Protein AF-A0A7J4MFR1-F1 (afdb_monomer)

Foldseek 3Di:
DDDDDDDDDDDCVVVVVVVVVVVVVVVVVVVVPDDPPVVVVVVVVVVVVVVVVVLVVLVVCCVVCVVPDDPVVVVVSVVVNVVVLVVVVVVLVVVCVVPVPPRPVVVVVSVVVVVVVCCCPVVCVVVVVVVVVVVVVVVVVLLVVLLVVLVVLLPDDPPPDDLVVLVVVLVVVVPDDHDCSSCVVCVVSSVVSSVVSVVSNVVVVVVVVVVVVVVVVVVVVVVVVVVVVVVVVVVVVVVVVLVVLLCVQPVPVQQKAFPVPDDPSSVVSLVVVVFDWDFAQQLQVRGTTTITGDADDPHDSRQSRLLVRLLNNCVPDPWADWDADDDLAARTWTDDPNAIAGEHEEAPPCVVVVVSVVVSLVVCCVRRPLRYEYEYADPVCQVVRVVSHHYDYSNCSNVVVVVSNVVVDPPPPDDDDDDDD

pLDDT: mean 83.76, std 15.32, range [38.91, 98.5]

Mean predicted aligned error: 17.17 Å

Structure (mmCIF, N/CA/C/O backbone):
data_AF-A0A7J4MFR1-F1
#
_entry.id   AF-A0A7J4MFR1-F1
#
loop_
_atom_site.group_PDB
_atom_site.id
_atom_site.type_symbol
_atom_site.label_atom_id
_atom_site.label_alt_id
_atom_site.label_comp_id
_atom_site.label_asym_id
_atom_site.label_entity_id
_atom_site.label_seq_id
_atom_site.pdbx_PDB_ins_code
_atom_site.Cartn_x
_atom_site.Cartn_y
_atom_site.Cartn_z
_atom_site.occupancy
_atom_site.B_iso_or_equiv
_atom_site.auth_seq_id
_atom_site.auth_comp_id
_atom_site.auth_asym_id
_atom_site.auth_atom_id
_atom_site.pdbx_PDB_model_num
ATOM 1 N N . MET A 1 1 ? 57.536 -54.624 -129.059 1.00 50.84 1 MET A N 1
ATOM 2 C CA . MET A 1 1 ? 58.816 -54.229 -129.681 1.00 50.84 1 MET A CA 1
ATOM 3 C C . MET A 1 1 ? 58.603 -52.936 -130.447 1.00 50.84 1 MET A C 1
ATOM 5 O O . MET A 1 1 ? 57.965 -52.998 -131.480 1.00 50.84 1 MET A O 1
ATOM 9 N N . THR A 1 2 ? 59.087 -51.809 -129.918 1.00 38.91 2 THR A N 1
ATOM 10 C CA . THR A 1 2 ? 59.845 -50.761 -130.636 1.00 38.91 2 THR A CA 1
ATOM 11 C C . THR A 1 2 ? 60.203 -49.650 -129.650 1.00 38.91 2 THR A C 1
ATOM 13 O O . THR A 1 2 ? 59.390 -49.245 -128.826 1.00 38.91 2 THR A O 1
ATOM 16 N N . ASN A 1 3 ? 61.464 -49.241 -129.732 1.00 40.22 3 ASN A N 1
ATOM 17 C CA . ASN A 1 3 ? 62.184 -48.312 -128.874 1.00 40.22 3 ASN A CA 1
ATOM 18 C C . ASN A 1 3 ? 61.870 -46.833 -129.160 1.00 40.22 3 ASN A C 1
ATOM 20 O O . ASN A 1 3 ? 61.576 -46.477 -130.295 1.00 40.22 3 ASN A O 1
ATOM 24 N N . ALA A 1 4 ? 62.143 -46.021 -128.131 1.00 42.09 4 ALA A N 1
ATOM 25 C CA . ALA A 1 4 ? 62.837 -44.724 -128.144 1.00 42.09 4 ALA A CA 1
ATOM 26 C C . ALA A 1 4 ? 62.228 -43.514 -128.881 1.00 42.09 4 ALA A C 1
ATOM 28 O O . ALA A 1 4 ? 62.105 -43.501 -130.101 1.00 42.09 4 ALA A O 1
ATOM 29 N N . LYS A 1 5 ? 62.100 -42.394 -128.157 1.00 43.47 5 LYS A N 1
ATOM 30 C CA . LYS A 1 5 ? 63.161 -41.365 -128.062 1.00 43.47 5 LYS A CA 1
ATOM 31 C C . LYS A 1 5 ? 62.740 -40.254 -127.093 1.00 43.47 5 LYS A C 1
ATOM 33 O O . LYS A 1 5 ? 61.750 -39.573 -127.329 1.00 43.47 5 LYS A O 1
ATOM 38 N N . ASP A 1 6 ? 63.541 -40.058 -126.050 1.00 45.00 6 ASP A N 1
ATOM 39 C CA . ASP A 1 6 ? 63.516 -38.867 -125.202 1.00 45.00 6 ASP A CA 1
ATOM 40 C C . ASP A 1 6 ? 63.978 -37.642 -126.008 1.00 45.00 6 ASP A C 1
ATOM 42 O O . ASP A 1 6 ? 65.068 -37.649 -126.588 1.00 45.00 6 ASP A O 1
ATOM 46 N N . SER A 1 7 ? 63.160 -36.586 -126.045 1.00 47.38 7 SER A N 1
ATOM 47 C CA . SER A 1 7 ? 63.542 -35.271 -126.570 1.00 47.38 7 SER A CA 1
ATOM 48 C C . SER A 1 7 ? 63.934 -34.349 -125.417 1.00 47.38 7 SER A C 1
ATOM 50 O O . SER A 1 7 ? 63.118 -34.050 -124.544 1.00 47.38 7 SER A O 1
ATOM 52 N N . GLN A 1 8 ? 65.189 -33.905 -125.429 1.00 48.97 8 GLN A N 1
ATOM 53 C CA . GLN A 1 8 ? 65.767 -32.963 -124.477 1.00 48.97 8 GLN A CA 1
ATOM 54 C C . GLN A 1 8 ? 65.013 -31.625 -124.461 1.00 48.97 8 GLN A C 1
ATOM 56 O O . GLN A 1 8 ? 64.740 -31.023 -125.495 1.00 48.97 8 GLN A O 1
ATOM 61 N N . THR A 1 9 ? 64.713 -31.169 -123.250 1.00 49.72 9 THR A N 1
ATOM 62 C CA . THR A 1 9 ? 64.126 -29.874 -122.902 1.00 49.72 9 THR A CA 1
ATOM 63 C C . THR A 1 9 ? 65.153 -28.745 -123.029 1.00 49.72 9 THR A C 1
ATOM 65 O O . THR A 1 9 ? 66.187 -28.778 -122.358 1.00 49.72 9 THR A O 1
ATOM 68 N N . GLU A 1 10 ? 64.859 -27.724 -123.836 1.00 56.78 10 GLU A N 1
ATOM 69 C CA . GLU A 1 10 ? 65.647 -26.487 -123.906 1.00 56.78 10 GLU A CA 1
ATOM 70 C C . GLU A 1 10 ? 65.470 -25.631 -122.637 1.00 56.78 10 GLU A C 1
ATOM 72 O O . GLU A 1 10 ? 64.384 -25.538 -122.065 1.00 56.78 10 GLU A O 1
ATOM 77 N N . ASN A 1 11 ? 66.561 -25.012 -122.174 1.00 58.22 11 ASN A N 1
ATOM 78 C CA . ASN A 1 11 ? 66.615 -24.243 -120.930 1.00 58.22 11 ASN A CA 1
ATOM 79 C C . ASN A 1 11 ? 66.076 -22.807 -121.144 1.00 58.22 11 ASN A C 1
ATOM 81 O O . ASN A 1 11 ? 66.743 -22.010 -121.814 1.00 58.22 11 ASN A O 1
ATOM 85 N N . PRO A 1 12 ? 64.931 -22.421 -120.546 1.00 61.22 12 PRO A N 1
ATOM 86 C CA . PRO A 1 12 ? 64.301 -21.110 -120.754 1.00 61.22 12 PRO A CA 1
ATOM 87 C C . PRO A 1 12 ? 65.170 -19.922 -120.305 1.00 61.22 12 PRO A C 1
ATOM 89 O O . PRO A 1 12 ? 64.940 -18.789 -120.727 1.00 61.22 12 PRO A O 1
ATOM 92 N N . ASN A 1 13 ? 66.213 -20.158 -119.504 1.00 57.59 13 ASN A N 1
ATOM 93 C CA . ASN A 1 13 ? 67.126 -19.109 -119.046 1.00 57.59 13 ASN A CA 1
ATOM 94 C C . ASN A 1 13 ? 68.001 -18.524 -120.167 1.00 57.59 13 ASN A C 1
ATOM 96 O O . ASN A 1 13 ? 68.431 -17.376 -120.063 1.00 57.59 13 ASN A O 1
ATOM 100 N N . ILE A 1 14 ? 68.229 -19.263 -121.260 1.00 68.56 14 ILE A N 1
ATOM 101 C CA . ILE A 1 14 ? 68.982 -18.749 -122.415 1.00 68.56 14 ILE A CA 1
ATOM 102 C C . ILE A 1 14 ? 68.169 -17.661 -123.134 1.00 68.56 14 ILE A C 1
ATOM 104 O O . ILE A 1 14 ? 68.708 -16.610 -123.480 1.00 68.56 14 ILE A O 1
ATOM 108 N N . TYR A 1 15 ? 66.852 -17.849 -123.263 1.00 65.62 15 TYR A N 1
ATOM 109 C CA . TYR A 1 15 ? 65.957 -16.859 -123.867 1.00 65.62 15 TYR A CA 1
ATOM 110 C C . TYR A 1 15 ? 65.876 -15.565 -123.046 1.00 65.62 15 TYR A C 1
ATOM 112 O O . TYR A 1 15 ? 65.936 -14.474 -123.614 1.00 65.62 15 TYR A O 1
ATOM 120 N N . TYR A 1 16 ? 65.822 -15.660 -121.714 1.00 65.50 16 TYR A N 1
ATOM 121 C CA . TYR A 1 16 ? 65.841 -14.476 -120.847 1.00 65.50 16 TYR A CA 1
ATOM 122 C C . TYR A 1 16 ? 67.152 -13.691 -120.944 1.00 65.50 16 TYR A C 1
ATOM 124 O O . TYR A 1 16 ? 67.113 -12.461 -120.991 1.00 65.50 16 TYR A O 1
ATOM 132 N N . ALA A 1 17 ? 68.299 -14.373 -121.027 1.00 69.75 17 ALA A N 1
ATOM 133 C CA . ALA A 1 17 ? 69.594 -13.713 -121.188 1.00 69.75 17 ALA A CA 1
ATOM 134 C C . ALA A 1 17 ? 69.684 -12.947 -122.522 1.00 69.75 17 ALA A C 1
ATOM 136 O O . ALA A 1 17 ? 70.164 -11.812 -122.550 1.00 69.75 17 ALA A O 1
ATOM 137 N N . ILE A 1 18 ? 69.155 -13.527 -123.606 1.00 78.12 18 ILE A N 1
ATOM 138 C CA . ILE A 1 18 ? 69.099 -12.882 -124.927 1.00 78.12 18 ILE A CA 1
ATOM 139 C C . ILE A 1 18 ? 68.183 -11.645 -124.899 1.00 78.12 18 ILE A C 1
ATOM 141 O O . ILE A 1 18 ? 68.570 -10.592 -125.407 1.00 78.12 18 ILE A O 1
ATOM 145 N N . ILE A 1 19 ? 67.009 -11.724 -124.258 1.00 78.88 19 ILE A N 1
ATOM 146 C CA . ILE A 1 19 ? 66.079 -10.584 -124.137 1.00 78.88 19 ILE A CA 1
ATOM 147 C C . ILE A 1 19 ? 66.694 -9.441 -123.315 1.00 78.88 19 ILE A C 1
ATOM 149 O O . ILE A 1 19 ? 66.573 -8.278 -123.707 1.00 78.88 19 ILE A O 1
ATOM 153 N N . LEU A 1 20 ? 67.376 -9.748 -122.207 1.00 75.88 20 LEU A N 1
ATOM 154 C CA . LEU A 1 20 ? 68.030 -8.754 -121.344 1.00 75.88 20 LEU A CA 1
ATOM 155 C C . LEU A 1 20 ? 69.192 -8.045 -122.050 1.00 75.88 20 LEU A C 1
ATOM 157 O O . LEU A 1 20 ? 69.320 -6.825 -121.950 1.00 75.88 20 LEU A O 1
ATOM 161 N N . LEU A 1 21 ? 70.006 -8.786 -122.808 1.00 77.44 21 LEU A N 1
ATOM 162 C CA . LEU A 1 21 ? 71.072 -8.200 -123.624 1.00 77.44 21 LEU A CA 1
ATOM 163 C C . LEU A 1 21 ? 70.504 -7.304 -124.732 1.00 77.44 21 LEU A C 1
ATOM 165 O O . LEU A 1 21 ? 70.996 -6.193 -124.932 1.00 77.44 21 LEU A O 1
ATOM 169 N N . ALA A 1 22 ? 69.430 -7.733 -125.400 1.00 78.81 22 ALA A N 1
ATOM 170 C CA . ALA A 1 22 ? 68.780 -6.941 -126.440 1.00 78.81 22 ALA A CA 1
ATOM 171 C C . ALA A 1 22 ? 68.149 -5.648 -125.885 1.00 78.81 22 ALA A C 1
ATOM 173 O O . ALA A 1 22 ? 68.346 -4.574 -126.453 1.00 78.81 22 ALA A O 1
ATOM 174 N N . THR A 1 23 ? 67.448 -5.712 -124.747 1.00 78.12 23 THR A N 1
ATOM 175 C CA . THR A 1 23 ? 66.861 -4.515 -124.110 1.00 78.12 23 THR A CA 1
ATOM 176 C C . THR A 1 23 ? 67.920 -3.576 -123.542 1.00 78.12 23 THR A C 1
ATOM 178 O O . THR A 1 23 ? 67.796 -2.364 -123.707 1.00 78.12 23 THR A O 1
ATOM 181 N N . GLY A 1 24 ? 68.994 -4.106 -122.948 1.00 82.19 24 GLY A N 1
ATOM 182 C CA . GLY A 1 24 ? 70.130 -3.304 -122.489 1.00 82.19 24 GLY A CA 1
ATOM 183 C C . GLY A 1 24 ? 70.797 -2.521 -123.623 1.00 82.19 24 GLY A C 1
ATOM 184 O O . GLY A 1 24 ? 71.082 -1.336 -123.461 1.00 82.19 24 GLY A O 1
ATOM 185 N N . LEU A 1 25 ? 70.971 -3.140 -124.797 1.00 78.38 25 LEU A N 1
ATOM 186 C CA . LEU A 1 25 ? 71.541 -2.480 -125.978 1.00 78.38 25 LEU A CA 1
ATOM 187 C C . LEU A 1 25 ? 70.605 -1.418 -126.577 1.00 78.38 25 LEU A C 1
ATOM 189 O O . LEU A 1 25 ? 71.082 -0.359 -126.984 1.00 78.38 25 LEU A O 1
ATOM 193 N N . ILE A 1 26 ? 69.286 -1.652 -126.583 1.00 78.06 26 ILE A N 1
ATOM 194 C CA . ILE A 1 26 ? 68.294 -0.651 -127.019 1.00 78.06 26 ILE A CA 1
ATOM 195 C C . ILE A 1 26 ? 68.302 0.557 -126.077 1.00 78.06 26 ILE A C 1
ATOM 197 O O . ILE A 1 26 ? 68.363 1.692 -126.545 1.00 78.06 26 ILE A O 1
ATOM 201 N N . ILE A 1 27 ? 68.293 0.326 -124.759 1.00 76.19 27 ILE A N 1
ATOM 202 C CA . ILE A 1 27 ? 68.346 1.400 -123.759 1.00 76.19 27 ILE A CA 1
ATOM 203 C C . ILE A 1 27 ? 69.659 2.171 -123.882 1.00 76.19 27 ILE A C 1
ATOM 205 O O . ILE A 1 27 ? 69.628 3.396 -123.867 1.00 76.19 27 ILE A O 1
ATOM 209 N N . TYR A 1 28 ? 70.792 1.484 -124.049 1.00 74.56 28 TYR A N 1
ATOM 210 C CA . TYR A 1 28 ? 72.094 2.124 -124.228 1.00 74.56 28 TYR A CA 1
ATOM 211 C C . TYR A 1 28 ? 72.126 3.005 -125.482 1.00 74.56 28 TYR A C 1
ATOM 213 O O . TYR A 1 28 ? 72.518 4.166 -125.389 1.00 74.56 28 TYR A O 1
ATOM 221 N N . LYS A 1 29 ? 71.634 2.496 -126.622 1.00 71.62 29 LYS A N 1
ATOM 222 C CA . LYS A 1 29 ? 71.547 3.259 -127.874 1.00 71.62 29 LYS A CA 1
ATOM 223 C C . LYS A 1 29 ? 70.637 4.485 -127.733 1.00 71.62 29 LYS A C 1
ATOM 225 O O . LYS A 1 29 ? 71.006 5.579 -128.153 1.00 71.62 29 LYS A O 1
ATOM 230 N N . TRP A 1 30 ? 69.492 4.326 -127.070 1.00 71.81 30 TRP A N 1
ATOM 231 C CA . TRP A 1 30 ? 68.577 5.431 -126.785 1.00 71.81 30 TRP A CA 1
ATOM 232 C C . TRP A 1 30 ? 69.214 6.475 -125.850 1.00 71.81 30 TRP A C 1
ATOM 234 O O . TRP A 1 30 ? 69.100 7.674 -126.082 1.00 71.81 30 TRP A O 1
ATOM 244 N N . PHE A 1 31 ? 69.980 6.036 -124.844 1.00 65.56 31 PHE A N 1
ATOM 245 C CA . PHE A 1 31 ? 70.716 6.919 -123.930 1.00 65.56 31 PHE A CA 1
ATOM 246 C C . PHE A 1 31 ? 71.884 7.663 -124.590 1.00 65.56 31 PHE A C 1
ATOM 248 O O . PHE A 1 31 ? 72.302 8.710 -124.089 1.00 65.56 31 PHE A O 1
ATOM 255 N N . THR A 1 32 ? 72.442 7.135 -125.682 1.00 64.69 32 THR A N 1
ATOM 256 C CA . THR A 1 32 ? 73.513 7.802 -126.437 1.00 64.69 32 THR A CA 1
ATOM 257 C C . THR A 1 32 ? 73.005 8.854 -127.424 1.00 64.69 32 THR A C 1
ATOM 259 O O . THR A 1 32 ? 73.778 9.739 -127.775 1.00 64.69 32 THR A O 1
ATOM 262 N N . GLU A 1 33 ? 71.730 8.807 -127.826 1.00 60.91 33 GLU A N 1
ATOM 263 C CA . GLU A 1 33 ? 71.148 9.719 -128.829 1.00 60.91 33 GLU A CA 1
ATOM 264 C C . GLU A 1 33 ? 70.369 10.911 -128.224 1.00 60.91 33 GLU A C 1
ATOM 266 O O . GLU A 1 33 ? 70.048 11.856 -128.940 1.00 60.91 33 GLU A O 1
ATOM 271 N N . VAL A 1 34 ? 70.096 10.925 -126.911 1.00 61.88 34 VAL A N 1
ATOM 272 C CA . VAL A 1 34 ? 69.335 12.004 -126.243 1.00 61.88 34 VAL A CA 1
ATOM 273 C C . VAL A 1 34 ? 70.265 13.033 -125.585 1.00 61.88 34 VAL A C 1
ATOM 275 O O . VAL A 1 34 ? 71.153 12.683 -124.805 1.00 61.88 34 VAL A O 1
ATOM 278 N N . ASP A 1 35 ? 70.027 14.320 -125.859 1.00 66.88 35 ASP A N 1
ATOM 279 C CA . ASP A 1 35 ? 70.766 15.452 -125.286 1.00 66.88 35 ASP A CA 1
ATOM 280 C C . ASP A 1 35 ? 70.687 15.453 -123.743 1.00 66.88 35 ASP A C 1
ATOM 282 O O . ASP A 1 35 ? 69.655 15.736 -123.121 1.00 66.88 35 ASP A O 1
ATOM 286 N N . LYS A 1 36 ? 71.805 15.070 -123.113 1.00 59.94 36 LYS A N 1
ATOM 287 C CA . LYS A 1 36 ? 71.901 14.714 -121.687 1.00 59.94 36 LYS A CA 1
ATOM 288 C C . LYS A 1 36 ? 71.554 15.872 -120.751 1.00 59.94 36 LYS A C 1
ATOM 290 O O . LYS A 1 36 ? 71.150 15.640 -119.614 1.00 59.94 36 LYS A O 1
ATOM 295 N N . THR A 1 37 ? 71.692 17.115 -121.199 1.00 65.69 37 THR A N 1
ATOM 296 C CA . THR A 1 37 ? 71.567 18.291 -120.326 1.00 65.69 37 THR A CA 1
ATOM 297 C C . THR A 1 37 ? 70.125 18.609 -119.926 1.00 65.69 37 THR A C 1
ATOM 299 O O . THR A 1 37 ? 69.865 18.938 -118.765 1.00 65.69 37 THR A O 1
ATOM 302 N N . ILE A 1 38 ? 69.163 18.454 -120.838 1.00 67.00 38 ILE A N 1
ATOM 303 C CA . ILE A 1 38 ? 67.746 18.753 -120.568 1.00 67.00 38 ILE A CA 1
ATOM 304 C C . ILE A 1 38 ? 67.106 17.643 -119.726 1.00 67.00 38 ILE A C 1
ATOM 306 O O . ILE A 1 38 ? 66.369 17.921 -118.774 1.00 67.00 38 ILE A O 1
ATOM 310 N N . LEU A 1 39 ? 67.429 16.382 -120.030 1.00 64.38 39 LEU A N 1
ATOM 311 C CA . LEU A 1 39 ? 66.878 15.230 -119.320 1.00 64.38 39 LEU A CA 1
ATOM 312 C C . LEU A 1 39 ? 67.344 15.199 -117.856 1.00 64.38 39 LEU A C 1
ATOM 314 O O . LEU A 1 39 ? 66.524 15.012 -116.956 1.00 64.38 39 LEU A O 1
ATOM 318 N N . ILE A 1 40 ? 68.636 15.453 -117.607 1.00 67.81 40 ILE A N 1
ATOM 319 C CA . ILE A 1 40 ? 69.213 15.466 -116.255 1.00 67.81 40 ILE A CA 1
ATOM 320 C C . ILE A 1 40 ? 68.596 16.587 -115.406 1.00 67.81 40 ILE A C 1
ATOM 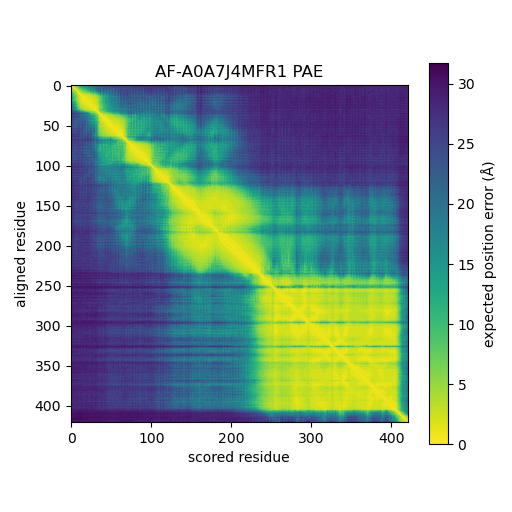322 O O . ILE A 1 40 ? 68.212 16.342 -114.263 1.00 67.81 40 ILE A O 1
ATOM 326 N N . ASN A 1 41 ? 68.415 17.791 -115.957 1.00 68.19 41 ASN A N 1
ATOM 327 C CA . ASN A 1 41 ? 67.830 18.909 -115.208 1.00 68.19 41 ASN A CA 1
ATOM 328 C C . ASN A 1 41 ? 66.370 18.662 -114.805 1.00 68.19 41 ASN A C 1
ATOM 330 O O . ASN A 1 41 ? 65.977 18.977 -113.678 1.00 68.19 41 ASN A O 1
ATOM 334 N N . ASN A 1 42 ? 65.567 18.066 -115.687 1.00 69.62 42 ASN A N 1
ATOM 335 C CA . ASN A 1 42 ? 64.179 17.740 -115.363 1.00 69.62 42 ASN A CA 1
ATOM 336 C C . ASN A 1 42 ? 64.080 16.572 -114.370 1.00 69.62 42 ASN A C 1
ATOM 338 O O . ASN A 1 42 ? 63.290 16.650 -113.429 1.00 69.62 42 ASN A O 1
ATOM 342 N N . LEU A 1 43 ? 64.931 15.547 -114.500 1.00 70.62 43 LEU A N 1
ATOM 343 C CA . LEU A 1 43 ? 65.027 14.450 -113.528 1.00 70.62 43 LEU A CA 1
ATOM 344 C C . LEU A 1 43 ? 65.409 14.947 -112.130 1.00 70.62 43 LEU A C 1
ATOM 346 O O . LEU A 1 43 ? 64.793 14.534 -111.149 1.00 70.62 43 LEU A O 1
ATOM 350 N N . ILE A 1 44 ? 66.368 15.873 -112.029 1.00 71.69 44 ILE A N 1
ATOM 351 C CA . ILE A 1 44 ? 66.775 16.461 -110.745 1.00 71.69 44 ILE A CA 1
ATOM 352 C C . ILE A 1 44 ? 65.629 17.277 -110.134 1.00 71.69 44 ILE A C 1
ATOM 354 O O . ILE A 1 44 ? 65.334 17.116 -108.951 1.00 71.69 44 ILE A O 1
ATOM 358 N N . ARG A 1 45 ? 64.936 18.113 -110.920 1.00 70.00 45 ARG A N 1
ATOM 359 C CA . ARG A 1 45 ? 63.803 18.915 -110.419 1.00 70.00 45 ARG A CA 1
ATOM 360 C C . ARG A 1 45 ? 62.650 18.047 -109.921 1.00 70.00 45 ARG A C 1
ATOM 362 O O . ARG A 1 45 ? 62.120 18.306 -108.842 1.00 70.00 45 ARG A O 1
ATOM 369 N N . ILE A 1 46 ? 62.295 17.005 -110.671 1.00 71.38 46 ILE A N 1
ATOM 370 C CA . ILE A 1 46 ? 61.245 16.056 -110.279 1.00 71.38 46 ILE A CA 1
ATOM 371 C C . ILE A 1 46 ? 61.680 15.270 -109.036 1.00 71.38 46 ILE A C 1
ATOM 373 O O . ILE A 1 46 ? 60.904 15.149 -108.089 1.00 71.38 46 ILE A O 1
ATOM 377 N N . GLY A 1 47 ? 62.934 14.810 -108.987 1.00 74.38 47 GLY A N 1
ATOM 378 C CA . GLY A 1 47 ? 63.491 14.097 -107.836 1.00 74.38 47 GLY A CA 1
ATOM 379 C C . GLY A 1 47 ? 63.476 14.930 -106.552 1.00 74.38 47 GLY A C 1
ATOM 380 O O . GLY A 1 47 ? 63.048 14.443 -105.505 1.00 74.38 47 GLY A O 1
ATOM 381 N N . ILE A 1 48 ? 63.862 16.208 -106.632 1.00 73.19 48 ILE A N 1
ATOM 382 C CA . ILE A 1 48 ? 63.795 17.145 -105.500 1.00 73.19 48 ILE A CA 1
ATOM 383 C C . ILE A 1 48 ? 62.339 17.394 -105.088 1.00 73.19 48 ILE A C 1
ATOM 385 O O . ILE A 1 48 ? 62.034 17.370 -103.896 1.00 73.19 48 ILE A O 1
ATOM 389 N N . GLY A 1 49 ? 61.427 17.578 -106.049 1.00 70.75 49 GLY A N 1
ATOM 390 C CA . GLY A 1 49 ? 59.999 17.752 -105.770 1.00 70.75 49 GLY A CA 1
ATOM 391 C C . GLY A 1 49 ? 59.406 16.569 -104.999 1.00 70.75 49 GLY A C 1
ATOM 392 O O . GLY A 1 49 ? 58.752 16.762 -103.974 1.00 70.75 49 GLY A O 1
ATOM 393 N N . ILE A 1 50 ? 59.708 15.341 -105.429 1.00 72.19 50 ILE A N 1
ATOM 394 C CA . ILE A 1 50 ? 59.272 14.113 -104.749 1.00 72.19 50 ILE A CA 1
ATOM 395 C C . ILE A 1 50 ? 59.870 14.029 -103.339 1.00 72.19 50 ILE A C 1
ATOM 397 O O . ILE A 1 50 ? 59.150 13.726 -102.388 1.00 72.19 50 ILE A O 1
ATOM 401 N N . LEU A 1 51 ? 61.159 14.341 -103.172 1.00 71.38 51 LEU A N 1
ATOM 402 C CA . LEU A 1 51 ? 61.820 14.325 -101.864 1.00 71.38 51 LEU A CA 1
ATOM 403 C C . LEU A 1 51 ? 61.202 15.324 -100.878 1.00 71.38 51 LEU A C 1
ATOM 405 O O . LEU A 1 51 ? 60.996 14.970 -99.719 1.00 71.38 51 LEU A O 1
ATOM 409 N N . ILE A 1 52 ? 60.858 16.536 -101.323 1.00 71.81 52 ILE A N 1
ATOM 410 C CA . ILE A 1 52 ? 60.200 17.545 -100.478 1.00 71.81 52 ILE A CA 1
ATOM 411 C C . ILE A 1 52 ? 58.811 17.065 -100.047 1.00 71.81 52 ILE A C 1
ATOM 413 O O . ILE A 1 52 ? 58.469 17.162 -98.869 1.00 71.81 52 ILE A O 1
ATOM 417 N N . VAL A 1 53 ? 58.028 16.504 -100.974 1.00 68.56 53 VAL A N 1
ATOM 418 C CA . VAL A 1 53 ? 56.695 15.963 -100.669 1.00 68.56 53 VAL A CA 1
ATOM 419 C C . VAL A 1 53 ? 56.797 14.810 -99.668 1.00 68.56 53 VAL A C 1
ATOM 421 O O . VAL A 1 53 ? 56.088 14.806 -98.662 1.00 68.56 53 VAL A O 1
ATOM 424 N N . LEU A 1 54 ? 57.723 13.869 -99.879 1.00 71.81 54 LEU A N 1
ATOM 425 C CA . LEU A 1 54 ? 57.962 12.760 -98.951 1.00 71.81 54 LEU A CA 1
ATOM 426 C C . LEU A 1 54 ? 58.414 13.249 -97.569 1.00 71.81 54 LEU A C 1
ATOM 428 O O . LEU A 1 54 ? 57.961 12.720 -96.553 1.00 71.81 54 LEU A O 1
ATOM 432 N N . TRP A 1 55 ? 59.261 14.278 -97.511 1.00 76.25 55 TRP A N 1
ATOM 433 C CA . TRP A 1 55 ? 59.707 14.872 -96.252 1.00 76.25 55 TRP A CA 1
ATOM 434 C C . TRP A 1 55 ? 58.560 15.571 -95.509 1.00 76.25 55 TRP A C 1
ATOM 436 O O . TRP A 1 55 ? 58.396 15.383 -94.302 1.00 76.25 55 TRP A O 1
ATOM 446 N N . PHE A 1 56 ? 57.699 16.295 -96.228 1.00 69.75 56 PHE A N 1
ATOM 447 C CA . PHE A 1 56 ? 56.510 16.931 -95.660 1.00 69.75 56 PHE A CA 1
ATOM 448 C C . PHE A 1 56 ? 55.526 15.897 -95.089 1.00 69.75 56 PHE A C 1
ATOM 450 O O . PHE A 1 56 ? 55.070 16.034 -93.951 1.00 69.75 56 PHE A O 1
ATOM 457 N N . PHE A 1 57 ? 55.271 14.804 -95.819 1.00 66.81 57 PHE A N 1
ATOM 458 C CA . PHE A 1 57 ? 54.462 13.692 -95.312 1.00 66.81 57 PHE A CA 1
ATOM 459 C C . PHE A 1 57 ? 55.099 13.015 -94.096 1.00 66.81 57 PHE A C 1
ATOM 461 O O . PHE A 1 57 ? 54.382 12.679 -93.154 1.00 66.81 57 PHE A O 1
ATOM 468 N N . ALA A 1 58 ? 56.426 12.860 -94.058 1.00 69.94 58 ALA A N 1
ATOM 469 C CA . ALA A 1 58 ? 57.119 12.306 -92.897 1.00 69.94 58 ALA A CA 1
ATOM 470 C C . ALA A 1 58 ? 56.942 13.182 -91.643 1.00 69.94 58 ALA A C 1
ATOM 472 O O . ALA A 1 58 ? 56.715 12.646 -90.558 1.00 69.94 58 ALA A O 1
ATOM 473 N N . ILE A 1 59 ? 56.970 14.513 -91.785 1.00 70.06 59 ILE A N 1
ATOM 474 C CA . ILE A 1 59 ? 56.726 15.455 -90.680 1.00 70.06 59 ILE A CA 1
ATOM 475 C C . ILE A 1 59 ? 55.276 15.400 -90.207 1.00 70.06 59 ILE A C 1
ATOM 477 O O . ILE A 1 59 ? 55.042 15.289 -89.002 1.00 70.06 59 ILE A O 1
ATOM 481 N N . ILE A 1 60 ? 54.302 15.429 -91.124 1.00 67.00 60 ILE A N 1
ATOM 482 C CA . ILE A 1 60 ? 52.879 15.310 -90.766 1.00 67.00 60 ILE A CA 1
ATOM 483 C C . ILE A 1 60 ? 52.634 13.991 -90.036 1.00 67.00 60 ILE A C 1
ATOM 485 O O . ILE A 1 60 ? 52.006 13.960 -88.977 1.00 67.00 60 ILE A O 1
ATOM 489 N N . PHE A 1 61 ? 53.179 12.898 -90.564 1.00 65.75 61 PHE A N 1
ATOM 490 C CA . PHE A 1 61 ? 53.037 11.586 -89.957 1.00 65.75 61 PHE A CA 1
ATOM 491 C C . PHE A 1 61 ? 53.716 11.524 -88.583 1.00 65.75 61 PHE A C 1
ATOM 493 O O . PHE A 1 61 ? 53.171 10.927 -87.657 1.00 65.75 61 PHE A O 1
ATOM 500 N N . PHE A 1 62 ? 54.856 12.194 -88.401 1.00 64.19 62 PHE A N 1
ATOM 501 C CA . PHE A 1 62 ? 55.514 12.325 -87.101 1.00 64.19 62 PHE A CA 1
ATOM 502 C C . PHE A 1 62 ? 54.677 13.141 -86.103 1.00 64.19 62 PHE A C 1
ATOM 504 O O . PHE A 1 62 ? 54.547 12.731 -84.951 1.00 64.19 62 PHE A O 1
ATOM 511 N N . TYR A 1 63 ? 54.051 14.239 -86.537 1.00 61.41 63 TYR A N 1
ATOM 512 C CA . TYR A 1 63 ? 53.183 15.072 -85.698 1.00 61.41 63 TYR A CA 1
ATOM 513 C C . TYR A 1 63 ? 51.922 14.319 -85.251 1.00 61.41 63 TYR A C 1
ATOM 515 O O . TYR A 1 63 ? 51.618 14.260 -84.060 1.00 61.41 63 TYR A O 1
ATOM 523 N N . ILE A 1 64 ? 51.234 13.656 -86.188 1.00 56.59 64 ILE A N 1
ATOM 524 C CA . ILE A 1 64 ? 50.028 12.866 -85.899 1.00 56.59 64 ILE A CA 1
ATOM 525 C C . ILE A 1 64 ? 50.369 11.683 -84.981 1.00 56.59 64 ILE A C 1
ATOM 527 O O . ILE A 1 64 ? 49.653 11.399 -84.019 1.00 56.59 64 ILE A O 1
ATOM 531 N N . ARG A 1 65 ? 51.486 10.994 -85.239 1.00 53.88 65 ARG A N 1
ATOM 532 C CA . ARG A 1 65 ? 51.851 9.767 -84.517 1.00 53.88 65 ARG A CA 1
ATOM 533 C C . ARG A 1 65 ? 52.582 10.026 -83.195 1.00 53.88 65 ARG A C 1
ATOM 535 O O . ARG A 1 65 ? 52.555 9.162 -82.316 1.00 53.88 65 ARG A O 1
ATOM 542 N N . GLY A 1 66 ? 53.175 11.207 -83.015 1.00 56.06 66 GLY A N 1
ATOM 543 C CA . GLY A 1 66 ? 53.776 11.669 -81.759 1.00 56.06 66 GLY A CA 1
ATOM 544 C C . GLY A 1 66 ? 52.779 11.747 -80.598 1.00 56.06 66 GLY A C 1
ATOM 545 O O . GLY A 1 66 ? 53.166 11.549 -79.450 1.00 56.06 66 GLY A O 1
ATOM 546 N N . ASN A 1 67 ? 51.484 11.894 -80.889 1.00 54.09 67 ASN A N 1
ATOM 547 C CA . ASN A 1 67 ? 50.420 11.795 -79.886 1.00 54.09 67 ASN A CA 1
ATOM 548 C C . ASN A 1 67 ? 50.123 10.351 -79.423 1.00 54.09 67 ASN A C 1
ATOM 550 O O . ASN A 1 67 ? 49.399 10.176 -78.445 1.00 54.09 67 ASN A O 1
ATOM 554 N N . ILE A 1 68 ? 50.664 9.319 -80.091 1.00 51.34 68 ILE A N 1
ATOM 555 C CA . ILE A 1 68 ? 50.211 7.921 -79.940 1.00 51.34 68 ILE A CA 1
ATOM 556 C C . ILE A 1 68 ? 51.330 6.942 -79.507 1.00 51.34 68 ILE A C 1
ATOM 558 O O . ILE A 1 68 ? 51.034 5.870 -78.981 1.00 51.34 68 ILE A O 1
ATOM 562 N N . LEU A 1 69 ? 52.622 7.253 -79.668 1.00 51.19 69 LEU A N 1
ATOM 563 C CA . LEU A 1 69 ? 53.699 6.255 -79.492 1.00 51.19 69 LEU A CA 1
ATOM 564 C C . LEU A 1 69 ? 54.442 6.276 -78.139 1.00 51.19 69 LEU A C 1
ATOM 566 O O . LEU A 1 69 ? 54.820 7.316 -77.608 1.00 51.19 69 LEU A O 1
ATOM 570 N N . GLN A 1 70 ? 54.751 5.074 -77.630 1.00 57.72 70 GLN A N 1
ATOM 571 C CA . GLN A 1 70 ? 55.568 4.839 -76.431 1.00 57.72 70 GLN A CA 1
ATOM 572 C C . GLN A 1 70 ? 57.052 5.238 -76.613 1.00 57.72 70 GLN A C 1
ATOM 574 O O . GLN A 1 70 ? 57.663 4.986 -77.658 1.00 57.72 70 GLN A O 1
ATOM 579 N N . LYS A 1 71 ? 57.658 5.771 -75.536 1.00 53.31 71 LYS A N 1
ATOM 580 C CA . LYS A 1 71 ? 59.015 6.371 -75.441 1.00 53.31 71 LYS A CA 1
ATOM 581 C C . LYS A 1 71 ? 60.146 5.669 -76.216 1.00 53.31 71 LYS A C 1
ATOM 583 O O . LYS A 1 71 ? 61.013 6.356 -76.748 1.00 53.31 71 LYS A O 1
ATOM 588 N N . LYS A 1 72 ? 60.181 4.330 -76.290 1.00 54.19 72 LYS A N 1
ATOM 589 C CA . LYS A 1 72 ? 61.282 3.590 -76.948 1.00 54.19 72 LYS A CA 1
ATOM 590 C C . LYS A 1 72 ? 61.309 3.767 -78.472 1.00 54.19 72 LYS A C 1
ATOM 592 O O . LYS A 1 72 ? 62.388 3.874 -79.043 1.00 54.19 72 LYS A O 1
ATOM 597 N N . LYS A 1 73 ? 60.144 3.839 -79.128 1.00 59.41 73 LYS A N 1
ATOM 598 C CA . LYS A 1 73 ? 60.062 3.984 -80.595 1.00 59.41 73 LYS A CA 1
ATOM 599 C C . LYS A 1 73 ? 60.361 5.416 -81.051 1.00 59.41 73 LYS A C 1
ATOM 601 O O . LYS A 1 73 ? 60.923 5.598 -82.125 1.00 59.41 73 LYS A O 1
ATOM 606 N N . ALA A 1 74 ? 60.081 6.411 -80.206 1.00 58.69 74 ALA A N 1
ATOM 607 C CA . ALA A 1 74 ? 60.390 7.812 -80.489 1.00 58.69 74 ALA A CA 1
ATOM 608 C C . ALA A 1 74 ? 61.898 8.057 -80.686 1.00 58.69 74 ALA A C 1
ATOM 610 O O . ALA A 1 74 ? 62.268 8.771 -81.609 1.00 58.69 74 ALA A O 1
ATOM 611 N N . LYS A 1 75 ? 62.762 7.401 -79.892 1.00 60.84 75 LYS A N 1
ATOM 612 C CA . LYS A 1 75 ? 64.228 7.559 -79.978 1.00 60.84 75 LYS A CA 1
ATOM 613 C C . LYS A 1 75 ? 64.816 7.046 -81.300 1.00 60.84 75 LYS A C 1
ATOM 615 O O . LYS A 1 75 ? 65.707 7.674 -81.859 1.00 60.84 75 LYS A O 1
ATOM 620 N N . ILE A 1 76 ? 64.319 5.913 -81.799 1.00 68.50 76 ILE A N 1
ATOM 621 C CA . ILE A 1 76 ? 64.785 5.338 -83.072 1.00 68.50 76 ILE A CA 1
ATOM 622 C C . ILE A 1 76 ? 64.323 6.219 -84.236 1.00 68.50 76 ILE A C 1
ATOM 624 O O . ILE A 1 76 ? 65.113 6.559 -85.111 1.00 68.50 76 ILE A O 1
ATOM 628 N N . ILE A 1 77 ? 63.059 6.651 -84.221 1.00 63.06 77 ILE A N 1
ATOM 629 C CA . ILE A 1 77 ? 62.513 7.502 -85.284 1.00 63.06 77 ILE A CA 1
ATOM 630 C C . ILE A 1 77 ? 63.199 8.876 -85.289 1.00 63.06 77 ILE A C 1
ATOM 632 O O . ILE A 1 77 ? 63.508 9.380 -86.362 1.00 63.06 77 ILE A O 1
ATOM 636 N N . SER A 1 78 ? 63.505 9.462 -84.126 1.00 60.22 78 SER A N 1
ATOM 637 C CA . SER A 1 78 ? 64.244 10.729 -84.062 1.00 60.22 78 SER A CA 1
ATOM 638 C C . SER A 1 78 ? 65.664 10.601 -84.607 1.00 60.22 78 SER A C 1
ATOM 640 O O . SER A 1 78 ? 66.121 11.500 -85.302 1.00 60.22 78 SER A O 1
ATOM 642 N N . GLN A 1 79 ? 66.354 9.485 -84.340 1.00 66.88 79 GLN A N 1
ATOM 643 C CA . GLN A 1 79 ? 67.673 9.221 -84.923 1.00 66.88 79 GLN A CA 1
ATOM 644 C C . GLN A 1 79 ? 67.591 9.119 -86.444 1.00 66.88 79 GLN A C 1
ATOM 646 O O . GLN A 1 79 ? 68.367 9.776 -87.132 1.00 66.88 79 GLN A O 1
ATOM 651 N N . ILE A 1 80 ? 66.615 8.369 -86.968 1.00 70.62 80 ILE A N 1
ATOM 652 C CA . ILE A 1 80 ? 66.384 8.278 -88.413 1.00 70.62 80 ILE A CA 1
ATOM 653 C C . ILE A 1 80 ? 66.142 9.676 -88.981 1.00 70.62 80 ILE A C 1
ATOM 655 O O . ILE A 1 80 ? 66.858 10.060 -89.891 1.00 70.62 80 ILE A O 1
ATOM 659 N N . LEU A 1 81 ? 65.233 10.466 -88.400 1.00 67.69 81 LEU A N 1
A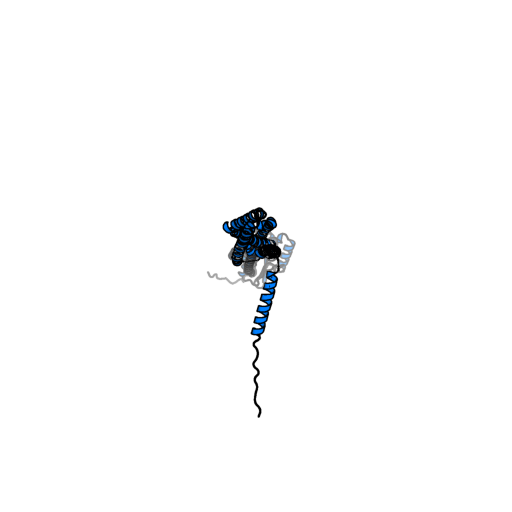TOM 660 C CA . LEU A 1 81 ? 64.906 11.811 -88.883 1.00 67.69 81 LEU A CA 1
ATOM 661 C C . LEU A 1 81 ? 66.123 12.750 -88.883 1.00 67.69 81 LEU A C 1
ATOM 663 O O . LEU A 1 81 ? 66.305 13.511 -89.831 1.00 67.69 81 LEU A O 1
ATOM 667 N N . ILE A 1 82 ? 66.971 12.682 -87.850 1.00 69.75 82 ILE A N 1
ATOM 668 C CA . ILE A 1 82 ? 68.234 13.433 -87.790 1.00 69.75 82 ILE A CA 1
ATOM 669 C C . ILE A 1 82 ? 69.151 13.001 -88.937 1.00 69.75 82 ILE A C 1
ATOM 671 O O . ILE A 1 82 ? 69.676 13.855 -89.648 1.00 69.75 82 ILE A O 1
ATOM 675 N N . HIS A 1 83 ? 69.308 11.696 -89.166 1.00 70.94 83 HIS A N 1
ATOM 676 C CA . HIS A 1 83 ? 70.130 11.189 -90.264 1.00 70.94 83 HIS A CA 1
ATOM 677 C C . HIS A 1 83 ? 69.579 11.588 -91.637 1.00 70.94 83 HIS A C 1
ATOM 679 O O . HIS A 1 83 ? 70.355 12.044 -92.475 1.00 70.94 83 HIS A O 1
ATOM 685 N N . THR A 1 84 ? 68.265 11.506 -91.867 1.00 68.25 84 THR A N 1
ATOM 686 C CA . THR A 1 84 ? 67.659 11.943 -93.134 1.00 68.25 84 THR A CA 1
ATOM 687 C C . THR A 1 84 ? 67.797 13.447 -93.332 1.00 68.25 84 THR A C 1
ATOM 689 O O . THR A 1 84 ? 68.093 13.888 -94.436 1.00 68.25 84 THR A O 1
ATOM 692 N N . THR A 1 85 ? 67.630 14.244 -92.274 1.00 68.44 85 THR A N 1
ATOM 693 C CA . THR A 1 85 ? 67.793 15.704 -92.348 1.00 68.44 85 THR A CA 1
ATOM 694 C C . THR A 1 85 ? 69.241 16.071 -92.656 1.00 68.44 85 THR A C 1
ATOM 696 O O . THR A 1 85 ? 69.486 16.866 -93.556 1.00 68.44 85 THR A O 1
ATOM 699 N N . ASN A 1 86 ? 70.209 15.435 -91.993 1.00 68.06 86 ASN A N 1
ATOM 700 C CA . ASN A 1 86 ? 71.630 15.624 -92.288 1.00 68.06 86 ASN A CA 1
ATOM 701 C C . ASN A 1 86 ? 71.968 15.220 -93.728 1.00 68.06 86 ASN A C 1
ATOM 703 O O . ASN A 1 86 ? 72.706 15.927 -94.406 1.00 68.06 86 ASN A O 1
ATOM 707 N N . PHE A 1 87 ? 71.390 14.124 -94.221 1.00 74.19 87 PHE A N 1
ATOM 708 C CA . PHE A 1 87 ? 71.564 13.693 -95.605 1.00 74.19 87 PHE A CA 1
ATOM 709 C C . PHE A 1 87 ? 70.990 14.708 -96.606 1.00 74.19 87 PHE A C 1
ATOM 711 O O . PHE A 1 87 ? 71.653 15.048 -97.584 1.00 74.19 87 PHE A O 1
ATOM 718 N N . ILE A 1 88 ? 69.802 15.259 -96.334 1.00 70.88 88 ILE A N 1
ATOM 719 C CA . ILE A 1 88 ? 69.203 16.330 -97.144 1.00 70.88 88 ILE A CA 1
ATOM 720 C C . ILE A 1 88 ? 70.075 17.591 -97.105 1.00 70.88 88 ILE A C 1
ATOM 722 O O . ILE A 1 88 ? 70.301 18.194 -98.148 1.00 70.88 88 ILE A O 1
ATOM 726 N N . ILE A 1 89 ? 70.621 17.966 -95.944 1.00 67.94 89 ILE A N 1
ATOM 727 C CA . ILE A 1 89 ? 71.549 19.102 -95.821 1.00 67.94 89 ILE A CA 1
ATOM 728 C C . ILE A 1 89 ? 72.796 18.877 -96.686 1.00 67.94 89 ILE A C 1
ATOM 730 O O . ILE A 1 89 ? 73.206 19.793 -97.395 1.00 67.94 89 ILE A O 1
ATOM 734 N N . ILE A 1 90 ? 73.371 17.670 -96.680 1.00 70.81 90 ILE A N 1
ATOM 735 C CA . ILE A 1 90 ? 74.523 17.322 -97.526 1.00 70.81 90 ILE A CA 1
ATOM 736 C C . ILE A 1 90 ? 74.151 17.413 -99.013 1.00 70.81 90 ILE A C 1
ATOM 738 O O . ILE A 1 90 ? 74.887 18.018 -99.788 1.00 70.81 90 ILE A O 1
ATOM 742 N N . LEU A 1 91 ? 72.994 16.883 -99.418 1.00 69.31 91 LEU A N 1
ATOM 743 C CA . LEU A 1 91 ? 72.507 16.985 -100.799 1.00 69.31 91 LEU A CA 1
ATOM 744 C C . LEU A 1 91 ? 72.284 18.438 -101.235 1.00 69.31 91 LEU A C 1
ATOM 746 O O . LEU A 1 91 ? 72.696 18.826 -102.326 1.00 69.31 91 LEU A O 1
ATOM 750 N N . LEU A 1 92 ? 71.679 19.260 -100.376 1.00 66.00 92 LEU A N 1
ATOM 751 C CA . LEU A 1 92 ? 71.488 20.689 -100.623 1.00 66.00 92 LEU A CA 1
ATOM 752 C C . LEU A 1 92 ? 72.825 21.440 -100.669 1.00 66.00 92 LEU A C 1
ATOM 754 O O . LEU A 1 92 ? 72.969 22.383 -101.445 1.00 66.00 92 LEU A O 1
ATOM 758 N N . PHE A 1 93 ? 73.817 21.014 -99.883 1.00 65.62 93 PHE A N 1
ATOM 759 C CA . PHE A 1 93 ? 75.174 21.553 -99.929 1.00 65.62 93 PHE A CA 1
ATOM 760 C C . PHE A 1 93 ? 75.876 21.212 -101.249 1.00 65.62 93 PHE A C 1
ATOM 762 O O . PHE A 1 93 ? 76.473 22.094 -101.859 1.00 65.62 93 PHE A O 1
ATOM 769 N N . ILE A 1 94 ? 75.744 19.979 -101.745 1.00 69.12 94 ILE A N 1
ATOM 770 C CA . ILE A 1 94 ? 76.252 19.589 -103.070 1.00 69.12 94 ILE A CA 1
ATOM 771 C C . ILE A 1 94 ? 75.548 20.407 -104.163 1.00 69.12 94 ILE A C 1
ATOM 773 O O . ILE A 1 94 ? 76.205 20.970 -105.033 1.00 69.12 94 ILE A O 1
ATOM 777 N N . TYR A 1 95 ? 74.224 20.562 -104.081 1.00 66.56 95 TYR A N 1
ATOM 778 C CA . TYR A 1 95 ? 73.453 21.365 -105.034 1.00 66.56 95 TYR A CA 1
ATOM 779 C C . TYR A 1 95 ? 73.848 22.855 -105.022 1.00 66.56 95 TYR A C 1
ATOM 781 O O . TYR A 1 95 ? 73.855 23.508 -106.067 1.00 66.56 95 TYR A O 1
ATOM 789 N N . ARG A 1 96 ? 74.239 23.395 -103.858 1.00 61.56 96 ARG A N 1
ATOM 790 C CA . ARG A 1 96 ? 74.752 24.767 -103.701 1.00 61.56 96 ARG A CA 1
ATOM 791 C C . ARG A 1 96 ? 76.020 25.020 -104.503 1.00 61.56 96 ARG A C 1
ATOM 793 O O . ARG A 1 96 ? 76.157 26.118 -105.034 1.00 61.56 96 ARG A O 1
ATOM 800 N N . ILE A 1 97 ? 76.919 24.036 -104.590 1.00 66.88 97 ILE A N 1
ATOM 801 C CA . ILE A 1 97 ? 78.143 24.149 -105.402 1.00 66.88 97 ILE A CA 1
ATOM 802 C C . ILE A 1 97 ? 77.769 24.445 -106.860 1.00 66.88 97 ILE A C 1
ATOM 804 O O . ILE A 1 97 ? 78.460 25.200 -107.534 1.00 66.88 97 ILE A O 1
ATOM 808 N N . SER A 1 98 ? 76.631 23.922 -107.318 1.00 67.56 98 SER A N 1
ATOM 809 C CA . SER A 1 98 ? 76.119 24.157 -108.666 1.00 67.56 98 SER A CA 1
ATOM 810 C C . SER A 1 98 ? 75.280 25.440 -108.805 1.00 67.56 98 SER A C 1
ATOM 812 O O . SER A 1 98 ? 75.220 25.986 -109.901 1.00 67.56 98 SER A O 1
ATOM 814 N N . HIS A 1 99 ? 74.626 25.935 -107.739 1.00 67.12 99 HIS A N 1
ATOM 815 C CA . HIS A 1 99 ? 73.684 27.073 -107.799 1.00 67.12 99 HIS A CA 1
ATOM 816 C C . HIS A 1 99 ? 73.710 27.950 -106.521 1.00 67.12 99 HIS A C 1
ATOM 818 O O . HIS A 1 99 ? 72.858 27.800 -105.637 1.00 67.12 99 HIS A O 1
ATOM 824 N N . PRO A 1 100 ? 74.650 28.904 -106.395 1.00 65.25 100 PRO A N 1
ATOM 825 C CA . PRO A 1 100 ? 74.963 29.557 -105.118 1.00 65.25 100 PRO A CA 1
ATOM 826 C C . PRO A 1 100 ? 73.894 30.527 -104.576 1.00 65.25 100 PRO A C 1
ATOM 828 O O . PRO A 1 100 ? 73.823 30.722 -103.364 1.00 65.25 100 PRO A O 1
ATOM 831 N N . HIS A 1 101 ? 73.043 31.118 -105.423 1.00 61.47 101 HIS A N 1
ATOM 832 C CA . HIS A 1 101 ? 72.163 32.229 -105.017 1.00 61.47 101 HIS A CA 1
ATOM 833 C C . HIS A 1 101 ? 70.817 31.816 -104.383 1.00 61.47 101 HIS A C 1
ATOM 835 O O . HIS A 1 101 ? 70.211 32.617 -103.679 1.00 61.47 101 HIS A O 1
ATOM 841 N N . ILE A 1 102 ? 70.352 30.575 -104.572 1.00 59.62 102 ILE A N 1
ATOM 842 C CA . ILE A 1 102 ? 69.024 30.111 -104.098 1.00 59.62 102 ILE A CA 1
ATOM 843 C C . ILE A 1 102 ? 69.081 29.536 -102.661 1.00 59.62 102 ILE A C 1
ATOM 845 O O . ILE A 1 102 ? 68.059 29.354 -102.001 1.00 59.62 102 ILE A O 1
ATOM 849 N N . VAL A 1 103 ? 70.277 29.271 -102.124 1.00 58.25 103 VAL A N 1
ATOM 850 C CA . VAL A 1 103 ? 70.461 28.365 -100.970 1.00 58.25 103 VAL A CA 1
ATOM 851 C C . VAL A 1 103 ? 70.470 29.062 -99.594 1.00 58.25 103 VAL A C 1
ATOM 853 O O . VAL A 1 103 ? 70.250 28.413 -98.570 1.00 58.25 103 VAL A O 1
ATOM 856 N N . SER A 1 104 ? 70.647 30.383 -99.531 1.00 60.44 104 SER A N 1
ATOM 857 C CA . SER A 1 104 ? 70.879 31.105 -98.266 1.00 60.44 104 SER A CA 1
ATOM 858 C C . SER A 1 104 ? 69.678 31.112 -97.302 1.00 60.44 104 SER A C 1
ATOM 860 O O . SER A 1 104 ? 69.858 30.938 -96.099 1.00 60.44 104 SER A O 1
ATOM 862 N N . ILE A 1 105 ? 68.446 31.253 -97.808 1.00 63.47 105 ILE A N 1
ATOM 863 C CA . ILE A 1 105 ? 67.224 31.307 -96.974 1.00 63.47 105 ILE A CA 1
ATOM 864 C C . ILE A 1 105 ? 66.896 29.929 -96.381 1.00 63.47 105 ILE A C 1
ATOM 866 O O . ILE A 1 105 ? 66.506 29.818 -95.218 1.00 63.47 105 ILE A O 1
ATOM 870 N N . SER A 1 106 ? 67.116 28.865 -97.160 1.00 65.75 106 SER A N 1
ATOM 871 C CA . SER A 1 106 ? 66.878 27.490 -96.716 1.00 65.75 106 SER A CA 1
ATOM 872 C C . SER A 1 106 ? 67.766 27.124 -95.522 1.00 65.75 106 SER A C 1
ATOM 874 O O . SER A 1 106 ? 67.293 26.510 -94.568 1.00 65.75 106 SER A O 1
ATOM 876 N N . PHE A 1 107 ? 69.027 27.569 -95.511 1.00 69.19 107 PHE A N 1
ATOM 877 C CA . PHE A 1 107 ? 69.954 27.287 -94.411 1.00 69.19 107 PHE A CA 1
ATOM 878 C C . PHE A 1 107 ? 69.548 27.928 -93.084 1.00 69.19 107 PHE A C 1
ATOM 880 O O . PHE A 1 107 ? 69.672 27.280 -92.048 1.00 69.19 107 PHE A O 1
ATOM 887 N N . ILE A 1 108 ? 69.041 29.165 -93.100 1.00 71.56 108 ILE A N 1
ATOM 888 C CA . ILE A 1 108 ? 68.585 29.839 -91.875 1.00 71.56 108 ILE A CA 1
ATOM 889 C C . ILE A 1 108 ? 67.408 29.066 -91.275 1.00 71.56 108 ILE A C 1
ATOM 891 O O . ILE A 1 108 ? 67.435 28.734 -90.093 1.00 71.56 108 ILE A O 1
ATOM 895 N N . LEU A 1 109 ? 66.427 28.689 -92.101 1.00 71.69 109 LEU A N 1
ATOM 896 C CA . LEU A 1 109 ? 65.264 27.927 -91.650 1.00 71.69 109 LEU A CA 1
ATOM 897 C C . LEU A 1 109 ? 65.660 26.554 -91.077 1.00 71.69 109 LEU A C 1
ATOM 899 O O . LEU A 1 109 ? 65.211 26.182 -89.992 1.00 71.69 109 LEU A O 1
ATOM 903 N N . HIS A 1 110 ? 66.540 25.820 -91.766 1.00 72.44 110 HIS A N 1
ATOM 904 C CA . HIS A 1 110 ? 67.027 24.521 -91.290 1.00 72.44 110 HIS A CA 1
ATOM 905 C C . HIS A 1 110 ? 67.856 24.655 -90.008 1.00 72.44 110 HIS A C 1
ATOM 907 O O . HIS A 1 110 ? 67.684 23.856 -89.088 1.00 72.44 110 HIS A O 1
ATOM 913 N N . GLY A 1 111 ? 68.703 25.682 -89.912 1.00 74.31 111 GLY A N 1
ATOM 914 C CA . GLY A 1 111 ? 69.474 25.992 -88.709 1.00 74.31 111 GLY A CA 1
ATOM 915 C C . GLY A 1 111 ? 68.577 26.297 -87.509 1.00 74.31 111 GLY A C 1
ATOM 916 O O . GLY A 1 111 ? 68.799 25.752 -86.428 1.00 74.31 111 GLY A O 1
ATOM 917 N N . SER A 1 112 ? 67.514 27.087 -87.696 1.00 73.38 112 SER A N 1
ATOM 918 C CA . SER A 1 112 ? 66.533 27.376 -86.642 1.00 73.38 112 SER A CA 1
ATOM 919 C C . SER A 1 112 ? 65.787 26.121 -86.182 1.00 73.38 112 SER A C 1
ATOM 921 O O . SER A 1 112 ? 65.660 25.896 -84.979 1.00 73.38 112 SER A O 1
ATOM 923 N N . ILE A 1 113 ? 65.339 25.266 -87.109 1.00 75.94 113 ILE A N 1
ATOM 924 C CA . ILE A 1 113 ? 64.661 24.002 -86.771 1.00 75.94 113 ILE A CA 1
ATOM 925 C C . ILE A 1 113 ? 65.613 23.058 -86.022 1.00 75.94 113 ILE A C 1
ATOM 927 O O . ILE A 1 113 ? 65.235 22.490 -84.996 1.00 75.94 113 ILE A O 1
ATOM 931 N N . ALA A 1 114 ? 66.856 22.918 -86.492 1.00 74.81 114 ALA A N 1
ATOM 932 C CA . ALA A 1 114 ? 67.866 22.086 -85.846 1.00 74.81 114 ALA A CA 1
ATOM 933 C C . ALA A 1 114 ? 68.199 22.585 -84.433 1.00 74.81 114 ALA A C 1
ATOM 935 O O . ALA A 1 114 ? 68.284 21.775 -83.512 1.00 74.81 114 ALA A O 1
ATOM 936 N N . LEU A 1 115 ? 68.312 23.903 -84.234 1.00 76.81 115 LEU A N 1
ATOM 937 C CA . LEU A 1 115 ? 68.526 24.507 -82.919 1.00 76.81 115 LEU A CA 1
ATOM 938 C C . LEU A 1 115 ? 67.339 24.255 -81.976 1.00 76.81 115 LEU A C 1
ATOM 940 O O . LEU A 1 115 ? 67.553 23.866 -80.832 1.00 76.81 115 LEU A O 1
ATOM 944 N N . ILE A 1 116 ? 66.094 24.407 -82.443 1.00 75.81 116 ILE A N 1
ATOM 945 C CA . ILE A 1 116 ? 64.891 24.116 -81.642 1.00 75.81 116 ILE A CA 1
ATOM 946 C C . ILE A 1 116 ? 64.859 22.640 -81.227 1.00 75.81 116 ILE A C 1
ATOM 948 O O . ILE A 1 116 ? 64.609 22.333 -80.062 1.00 75.81 116 ILE A O 1
ATOM 952 N N . LEU A 1 117 ? 65.152 21.721 -82.152 1.00 75.56 117 LEU A N 1
ATOM 953 C CA . LEU A 1 117 ? 65.225 20.288 -81.855 1.00 75.56 117 LEU A CA 1
ATOM 954 C C . LEU A 1 117 ? 66.373 19.964 -80.891 1.00 75.56 117 LEU A C 1
ATOM 956 O O . LEU A 1 117 ? 66.186 19.177 -79.964 1.00 75.56 117 LEU A O 1
ATOM 960 N N . PHE A 1 118 ? 67.538 20.590 -81.068 1.00 75.44 118 PHE A N 1
ATOM 961 C CA . PHE A 1 118 ? 68.687 20.450 -80.175 1.00 75.44 118 PHE A CA 1
ATOM 962 C C . PHE A 1 118 ? 68.344 20.912 -78.757 1.00 75.44 118 PHE A C 1
ATOM 964 O O . PHE A 1 118 ? 68.578 20.171 -77.803 1.00 75.44 118 PHE A O 1
ATOM 971 N N . LEU A 1 119 ? 67.728 22.090 -78.611 1.00 75.12 119 LEU A N 1
ATOM 972 C CA . LEU A 1 119 ? 67.270 22.607 -77.321 1.00 75.12 119 LEU A CA 1
ATOM 973 C C . LEU A 1 119 ? 66.211 21.685 -76.702 1.00 75.12 119 LEU A C 1
ATOM 975 O O . LEU A 1 119 ? 66.325 21.321 -75.535 1.00 75.12 119 LEU A O 1
ATOM 979 N N . TYR A 1 120 ? 65.235 21.222 -77.486 1.00 74.75 120 TYR A N 1
ATOM 980 C CA . TYR A 1 120 ? 64.192 20.300 -77.030 1.00 74.75 120 TYR A CA 1
ATOM 981 C C . TYR A 1 120 ? 64.757 18.975 -76.493 1.00 74.75 120 TYR A C 1
ATOM 983 O O . TYR A 1 120 ? 64.312 18.494 -75.450 1.00 74.75 120 TYR A O 1
ATOM 991 N N . TYR A 1 121 ? 65.748 18.381 -77.166 1.00 71.88 121 TYR A N 1
ATOM 992 C CA . TYR A 1 121 ? 66.323 17.098 -76.754 1.00 71.88 121 TYR A CA 1
ATOM 993 C C . TYR A 1 121 ? 67.374 17.223 -75.645 1.00 71.88 121 TYR A C 1
ATOM 995 O O . TYR A 1 121 ? 67.363 16.406 -74.720 1.00 71.88 121 TYR A O 1
ATOM 1003 N N . ASN A 1 122 ? 68.260 18.223 -75.703 1.00 67.94 122 ASN A N 1
ATOM 1004 C CA . ASN A 1 122 ? 69.373 18.330 -74.755 1.00 67.94 122 ASN A CA 1
ATOM 1005 C C . ASN A 1 122 ? 68.979 18.949 -73.411 1.00 67.94 122 ASN A C 1
ATOM 1007 O O . ASN A 1 122 ? 69.535 18.550 -72.391 1.00 67.94 122 ASN A O 1
ATOM 1011 N N . TYR A 1 123 ? 67.983 19.840 -73.359 1.00 69.19 123 TYR A N 1
ATOM 1012 C CA . TYR A 1 123 ? 67.565 20.469 -72.097 1.00 69.19 123 TYR A CA 1
ATOM 1013 C C . TYR A 1 123 ? 66.570 19.643 -71.265 1.00 69.19 123 TYR A C 1
ATOM 1015 O O . TYR A 1 123 ? 65.966 20.171 -70.340 1.00 69.19 123 TYR A O 1
ATOM 1023 N N . ASN A 1 124 ? 66.373 18.348 -71.552 1.00 60.28 124 ASN A N 1
ATOM 1024 C CA . ASN A 1 124 ? 65.426 17.475 -70.828 1.00 60.28 124 ASN A CA 1
ATOM 1025 C C . ASN A 1 124 ? 63.979 18.021 -70.725 1.00 60.28 124 ASN A C 1
ATOM 1027 O O . ASN A 1 124 ? 63.178 17.458 -69.978 1.00 60.28 124 ASN A O 1
ATOM 1031 N N . ILE A 1 125 ? 63.601 19.020 -71.532 1.00 66.56 125 ILE A N 1
ATOM 1032 C CA . ILE A 1 125 ? 62.259 19.624 -71.579 1.00 66.56 125 ILE A CA 1
ATOM 1033 C C . ILE A 1 125 ? 61.135 18.559 -71.626 1.00 66.56 125 ILE A C 1
ATOM 1035 O O . ILE A 1 125 ? 60.152 18.691 -70.895 1.00 66.56 125 ILE A O 1
ATOM 1039 N N . PRO A 1 126 ? 61.265 17.435 -72.369 1.00 72.94 126 PRO A N 1
ATOM 1040 C CA . PRO A 1 126 ? 60.252 16.382 -72.375 1.00 72.94 126 PRO A CA 1
ATOM 1041 C C . PRO A 1 126 ? 60.071 15.691 -71.021 1.00 72.94 126 PRO A C 1
ATOM 1043 O O . PRO A 1 126 ? 58.965 15.264 -70.703 1.00 72.94 126 PRO A O 1
ATOM 1046 N N . LYS A 1 127 ? 61.130 15.541 -70.213 1.00 72.81 127 LYS A N 1
ATOM 1047 C CA . LYS A 1 127 ? 61.031 14.903 -68.892 1.00 72.81 127 LYS A CA 1
ATOM 1048 C C . LYS A 1 127 ? 60.296 15.799 -67.906 1.00 72.81 127 LYS A C 1
ATOM 1050 O O . LYS A 1 127 ? 59.425 15.289 -67.208 1.00 72.81 127 LYS A O 1
ATOM 1055 N N . ASP A 1 128 ? 60.583 17.097 -67.898 1.00 74.44 128 ASP A N 1
ATOM 1056 C CA . ASP A 1 128 ? 59.900 18.046 -67.016 1.00 74.44 128 ASP A CA 1
ATOM 1057 C C . ASP A 1 128 ? 58.434 18.229 -67.404 1.00 74.44 128 ASP A C 1
ATOM 1059 O O . ASP A 1 128 ? 57.568 18.178 -66.535 1.00 74.44 128 ASP A O 1
ATOM 1063 N N . ILE A 1 129 ? 58.119 18.310 -68.703 1.00 74.94 129 ILE A N 1
ATOM 1064 C CA . ILE A 1 129 ? 56.727 18.339 -69.178 1.00 74.94 129 ILE A CA 1
ATOM 1065 C C . ILE A 1 129 ? 55.987 17.052 -68.789 1.00 74.94 129 ILE A C 1
ATOM 1067 O O . ILE A 1 129 ? 54.842 17.106 -68.341 1.00 74.94 129 ILE A O 1
ATOM 1071 N N . ILE A 1 130 ? 56.623 15.882 -68.929 1.00 76.88 130 ILE A N 1
ATOM 1072 C CA . ILE A 1 130 ? 56.015 14.606 -68.522 1.00 76.88 130 ILE A CA 1
ATOM 1073 C C . ILE A 1 130 ? 55.821 14.553 -67.005 1.00 76.88 130 ILE A C 1
ATOM 1075 O O . ILE A 1 130 ? 54.750 14.130 -66.575 1.00 76.88 130 ILE A O 1
ATOM 1079 N N . ARG A 1 131 ? 56.799 14.995 -66.203 1.00 80.06 131 ARG A N 1
ATOM 1080 C CA . ARG A 1 131 ? 56.687 15.047 -64.739 1.00 80.06 131 ARG A CA 1
ATOM 1081 C C . ARG A 1 131 ? 55.557 15.982 -64.316 1.00 80.06 131 ARG A C 1
ATOM 1083 O O . ARG A 1 131 ? 54.682 15.551 -63.579 1.00 80.06 131 ARG A O 1
ATOM 1090 N N . LEU A 1 132 ? 55.509 17.202 -64.850 1.00 82.38 132 LEU A N 1
ATOM 1091 C CA . LEU A 1 132 ? 54.437 18.166 -64.581 1.00 82.38 132 LEU A CA 1
ATOM 1092 C C . LEU A 1 132 ? 53.066 17.617 -64.988 1.00 82.38 132 LEU A C 1
ATOM 1094 O O . LEU A 1 132 ? 52.097 17.765 -64.250 1.00 82.38 132 LEU A O 1
ATOM 1098 N N . ARG A 1 133 ? 52.975 16.920 -66.129 1.00 80.88 133 ARG A N 1
ATOM 1099 C CA . ARG A 1 133 ? 51.735 16.264 -66.566 1.00 80.88 133 ARG A CA 1
ATOM 1100 C C . ARG A 1 133 ? 51.348 15.099 -65.657 1.00 80.88 133 ARG A C 1
ATOM 1102 O O . ARG A 1 133 ? 50.163 14.915 -65.398 1.00 80.88 133 ARG A O 1
ATOM 1109 N N . GLN A 1 134 ? 52.310 14.310 -65.181 1.00 85.44 134 GLN A N 1
ATOM 1110 C CA . GLN A 1 134 ? 52.070 13.231 -64.222 1.00 85.44 134 GLN A CA 1
ATOM 1111 C C . GLN A 1 134 ? 51.615 13.789 -62.876 1.00 85.44 134 GLN A C 1
ATOM 1113 O O . GLN A 1 134 ? 50.588 13.353 -62.378 1.00 85.44 134 GLN A O 1
ATOM 1118 N N . GLU A 1 135 ? 52.299 14.793 -62.330 1.00 87.06 135 GLU A N 1
ATOM 1119 C CA . GLU A 1 135 ? 51.900 15.480 -61.099 1.00 87.06 135 GLU A CA 1
ATOM 1120 C C . GLU A 1 135 ? 50.513 16.109 -61.230 1.00 87.06 135 GLU A C 1
ATOM 1122 O O . GLU A 1 135 ? 49.684 15.950 -60.338 1.00 87.06 135 GLU A O 1
ATOM 1127 N N . TYR A 1 136 ? 50.224 16.763 -62.358 1.00 87.44 136 TYR A N 1
ATOM 1128 C CA . TYR A 1 136 ? 48.901 17.304 -62.654 1.00 87.44 136 TYR A CA 1
ATOM 1129 C C . TYR A 1 136 ? 47.838 16.203 -62.717 1.00 87.44 136 TYR A C 1
ATOM 1131 O O . TYR A 1 136 ? 46.788 16.326 -62.092 1.00 87.44 136 TYR A O 1
ATOM 1139 N N . ASN A 1 137 ? 48.108 15.099 -63.418 1.00 85.69 137 ASN A N 1
ATOM 1140 C CA . ASN A 1 137 ? 47.180 13.973 -63.512 1.00 85.69 137 ASN A CA 1
ATOM 1141 C C . ASN A 1 137 ? 46.954 13.300 -62.152 1.00 85.69 137 ASN A C 1
ATOM 1143 O O . ASN A 1 137 ? 45.818 12.956 -61.840 1.00 85.69 137 ASN A O 1
ATOM 1147 N N . THR A 1 138 ? 47.997 13.147 -61.336 1.00 88.56 138 THR A N 1
ATOM 1148 C CA . THR A 1 138 ? 47.913 12.595 -59.979 1.00 88.56 138 THR A CA 1
ATOM 1149 C C . THR A 1 138 ? 47.114 13.525 -59.069 1.00 88.56 138 THR A C 1
ATOM 1151 O O . THR A 1 138 ? 46.185 13.070 -58.408 1.00 88.56 138 THR A O 1
ATOM 1154 N N . LYS A 1 139 ? 47.376 14.839 -59.099 1.00 89.56 139 LYS A N 1
ATOM 1155 C CA . LYS A 1 139 ? 46.577 15.847 -58.377 1.00 89.56 139 LYS A CA 1
ATOM 1156 C C . LYS A 1 139 ? 45.113 15.826 -58.815 1.00 89.56 139 LYS A C 1
ATOM 1158 O O . LYS A 1 139 ? 44.225 15.786 -57.971 1.00 89.56 139 LYS A O 1
ATOM 1163 N N . LYS A 1 140 ? 44.854 15.758 -60.122 1.00 89.69 140 LYS A N 1
ATOM 1164 C CA . LYS A 1 140 ? 43.503 15.665 -60.691 1.00 89.69 140 LYS A CA 1
ATOM 1165 C C . LYS A 1 140 ? 42.795 14.370 -60.288 1.00 89.69 140 LYS A C 1
ATOM 1167 O O . LYS A 1 140 ? 41.601 14.391 -59.999 1.00 89.69 140 LYS A O 1
ATOM 1172 N N . PHE A 1 141 ? 43.514 13.249 -60.258 1.00 91.06 141 PHE A N 1
ATOM 1173 C CA . PHE A 1 141 ? 42.988 11.962 -59.807 1.00 91.06 141 PHE A CA 1
ATOM 1174 C C . PHE A 1 141 ? 42.629 11.999 -58.317 1.00 91.06 141 PHE A C 1
ATOM 1176 O O . PHE A 1 141 ? 41.507 11.638 -57.964 1.00 91.06 141 PHE A O 1
ATOM 1183 N N . HIS A 1 142 ? 43.523 12.510 -57.462 1.00 91.19 142 HIS A N 1
ATOM 1184 C CA . HIS A 1 142 ? 43.246 12.705 -56.037 1.00 91.19 142 HIS A CA 1
ATOM 1185 C C . HIS A 1 142 ? 42.066 13.652 -55.808 1.00 91.19 142 HIS A C 1
ATOM 1187 O O . HIS A 1 142 ? 41.147 13.294 -55.080 1.00 91.19 142 HIS A O 1
ATOM 1193 N N . SER A 1 143 ? 42.019 14.792 -56.505 1.00 91.56 143 SER A N 1
ATOM 1194 C CA . SER A 1 143 ? 40.894 15.731 -56.424 1.00 91.56 143 SER A CA 1
ATOM 1195 C C . SER A 1 143 ? 39.571 15.074 -56.836 1.00 91.56 143 SER A C 1
ATOM 1197 O O . SER A 1 143 ? 38.544 15.289 -56.198 1.00 91.56 143 SER A O 1
ATOM 1199 N N . ARG A 1 144 ? 39.570 14.211 -57.863 1.00 91.88 144 ARG A N 1
ATOM 1200 C CA . ARG A 1 144 ? 38.372 13.461 -58.272 1.00 91.88 144 ARG A CA 1
ATOM 1201 C C . ARG A 1 144 ? 37.932 12.443 -57.217 1.00 91.88 144 ARG A C 1
ATOM 1203 O O . ARG A 1 144 ? 36.735 12.325 -56.973 1.00 91.88 144 ARG A O 1
ATOM 1210 N N . ALA A 1 145 ? 38.870 11.722 -56.604 1.00 93.56 145 ALA A N 1
ATOM 1211 C CA . ALA A 1 145 ? 38.568 10.784 -55.524 1.00 93.56 145 ALA A CA 1
ATOM 1212 C C . ALA A 1 145 ? 37.985 11.513 -54.300 1.00 93.56 145 ALA A C 1
ATOM 1214 O O . ALA A 1 145 ? 36.928 11.128 -53.811 1.00 93.56 145 ALA A O 1
ATOM 1215 N N . GLU A 1 146 ? 38.606 12.621 -53.889 1.00 94.81 146 GLU A N 1
ATOM 1216 C CA . GLU A 1 146 ? 38.112 13.496 -52.819 1.00 94.81 146 GLU A CA 1
ATOM 1217 C C . GLU A 1 146 ? 36.705 14.039 -53.121 1.00 94.81 146 GLU A C 1
ATOM 1219 O O . GLU A 1 146 ? 35.824 13.974 -52.266 1.00 94.81 146 GLU A O 1
ATOM 1224 N N . LYS A 1 147 ? 36.450 14.507 -54.354 1.00 94.31 147 LYS A N 1
ATOM 1225 C CA . LYS A 1 147 ? 35.114 14.958 -54.788 1.00 94.31 147 LYS A CA 1
ATOM 1226 C C . LYS A 1 147 ? 34.067 13.857 -54.671 1.00 94.31 147 LYS A C 1
ATOM 1228 O O . LYS A 1 147 ? 32.966 14.128 -54.206 1.00 94.31 147 LYS A O 1
ATOM 1233 N N . ASN A 1 148 ? 34.396 12.631 -55.075 1.00 95.19 148 ASN A N 1
ATOM 1234 C CA . ASN A 1 148 ? 33.471 11.502 -54.987 1.00 95.19 148 ASN A CA 1
ATOM 1235 C C . ASN A 1 148 ? 33.136 11.147 -53.531 1.00 95.19 148 ASN A C 1
ATOM 1237 O O . ASN A 1 148 ? 31.988 10.834 -53.229 1.00 95.19 148 ASN A O 1
ATOM 1241 N N . GLU A 1 149 ? 34.109 11.214 -52.622 1.00 95.75 149 GLU A N 1
ATOM 1242 C CA . GLU A 1 149 ? 33.875 10.981 -51.192 1.00 95.75 149 GLU A CA 1
ATOM 1243 C C . GLU A 1 149 ? 33.011 12.079 -50.557 1.00 95.75 149 GLU A C 1
ATOM 1245 O O . GLU A 1 149 ? 32.060 11.767 -49.837 1.00 95.75 149 GLU A O 1
ATOM 1250 N N . ILE A 1 150 ? 33.304 13.353 -50.856 1.00 95.06 150 ILE A N 1
ATOM 1251 C CA . ILE A 1 150 ? 32.499 14.506 -50.419 1.00 95.06 150 ILE A CA 1
ATOM 1252 C C . ILE A 1 150 ? 31.061 14.357 -50.925 1.00 95.06 150 ILE A C 1
ATOM 1254 O O . ILE A 1 150 ? 30.111 14.454 -50.148 1.00 95.06 150 ILE A O 1
ATOM 1258 N N . PHE A 1 151 ? 30.900 14.052 -52.214 1.00 95.56 151 PHE A N 1
ATOM 1259 C CA . PHE A 1 151 ? 29.600 13.820 -52.834 1.00 95.56 151 PHE A CA 1
ATOM 1260 C C . PHE A 1 151 ? 28.855 12.657 -52.167 1.00 95.56 151 PHE A C 1
ATOM 1262 O O . PHE A 1 151 ? 27.665 12.777 -51.873 1.00 95.56 151 PHE A O 1
ATOM 1269 N N . GLY A 1 152 ? 29.563 11.565 -51.862 1.00 95.81 152 GLY A N 1
ATOM 1270 C CA . GLY A 1 152 ? 29.023 10.424 -51.131 1.00 95.81 152 GLY A CA 1
ATOM 1271 C C . GLY A 1 152 ? 28.470 10.813 -49.760 1.00 95.81 152 GLY A C 1
ATOM 1272 O O . GLY A 1 152 ? 27.364 10.399 -49.417 1.00 95.81 152 GLY A O 1
ATOM 1273 N N . LEU A 1 153 ? 29.176 11.654 -48.992 1.00 96.12 153 LEU A N 1
ATOM 1274 C CA . LEU A 1 153 ? 28.669 12.153 -47.708 1.00 96.12 153 LEU A CA 1
ATOM 1275 C C . LEU A 1 153 ? 27.430 13.036 -47.881 1.00 96.12 153 LEU A C 1
ATOM 1277 O O . LEU A 1 153 ? 26.443 12.826 -47.176 1.00 96.12 153 LEU A O 1
ATOM 1281 N N . ILE A 1 154 ? 27.473 13.999 -48.809 1.00 95.56 154 ILE A N 1
ATOM 1282 C CA . ILE A 1 154 ? 26.369 14.941 -49.068 1.00 95.56 154 ILE A CA 1
ATOM 1283 C C . ILE A 1 154 ? 25.064 14.181 -49.344 1.00 95.56 154 ILE A C 1
ATOM 1285 O O . ILE A 1 154 ? 24.024 14.511 -48.773 1.00 95.56 154 ILE A O 1
ATOM 1289 N N . HIS A 1 155 ? 25.141 13.109 -50.135 1.00 95.94 155 HIS A N 1
ATOM 1290 C CA . HIS A 1 155 ? 23.983 12.310 -50.545 1.00 95.94 155 HIS A CA 1
ATOM 1291 C C . HIS A 1 155 ? 23.652 11.154 -49.592 1.00 95.94 155 HIS A C 1
ATOM 1293 O O . HIS A 1 155 ? 22.668 10.446 -49.797 1.00 95.94 155 HIS A O 1
ATOM 1299 N N . THR A 1 156 ? 24.442 10.944 -48.536 1.00 95.94 156 THR A N 1
ATOM 1300 C CA . THR A 1 156 ? 24.134 9.917 -47.539 1.00 95.94 156 THR A CA 1
ATOM 1301 C C . THR A 1 156 ? 22.904 10.338 -46.728 1.00 95.94 156 THR A C 1
ATOM 1303 O O . THR A 1 156 ? 22.878 11.408 -46.109 1.00 95.94 156 THR A O 1
ATOM 1306 N N . ASN A 1 157 ? 21.893 9.468 -46.679 1.00 96.50 157 ASN A N 1
ATOM 1307 C CA . ASN A 1 157 ? 20.759 9.626 -45.773 1.00 96.50 157 ASN A CA 1
ATOM 1308 C C . ASN A 1 157 ? 21.193 9.283 -44.336 1.00 96.50 157 ASN A C 1
ATOM 1310 O O . ASN A 1 157 ? 21.490 8.130 -44.028 1.00 96.50 157 ASN A O 1
ATOM 1314 N N . LEU A 1 158 ? 21.236 10.293 -43.464 1.00 96.56 158 LEU A N 1
ATOM 1315 C CA . LEU A 1 158 ? 21.725 10.159 -42.090 1.00 96.56 158 LEU A CA 1
ATOM 1316 C C . LEU A 1 158 ? 20.686 9.573 -41.121 1.00 96.56 158 LEU A C 1
ATOM 1318 O O . LEU A 1 158 ? 21.059 9.159 -40.023 1.00 96.56 158 LEU A O 1
ATOM 1322 N N . ASP A 1 159 ? 19.405 9.520 -41.494 1.00 94.19 159 ASP A N 1
ATOM 1323 C CA . ASP A 1 159 ? 18.327 9.098 -40.588 1.00 94.19 159 ASP A CA 1
ATOM 1324 C C . ASP A 1 159 ? 18.425 7.618 -40.202 1.00 94.19 159 ASP A C 1
ATOM 1326 O O . ASP A 1 159 ? 18.252 7.250 -39.033 1.00 94.19 159 ASP A O 1
ATOM 1330 N N . ASN A 1 160 ? 18.818 6.784 -41.164 1.00 94.00 160 ASN A N 1
ATOM 1331 C CA . ASN A 1 160 ? 18.868 5.329 -41.017 1.00 94.00 160 ASN A CA 1
ATOM 1332 C C . ASN A 1 160 ? 20.192 4.812 -40.434 1.00 94.00 160 ASN A C 1
ATOM 1334 O O . ASN A 1 160 ? 20.375 3.608 -40.288 1.00 94.00 160 ASN A O 1
ATOM 1338 N N . ILE A 1 161 ? 21.126 5.705 -40.101 1.00 95.69 161 ILE A N 1
ATOM 1339 C CA . ILE A 1 161 ? 22.465 5.330 -39.640 1.00 95.69 161 ILE A CA 1
ATOM 1340 C C . ILE A 1 161 ? 22.490 5.239 -38.109 1.00 95.69 161 ILE A C 1
ATOM 1342 O O . ILE A 1 161 ? 21.952 6.099 -37.402 1.00 95.69 161 ILE A O 1
ATOM 1346 N N . GLY A 1 162 ? 23.119 4.191 -37.574 1.00 94.94 162 GLY A N 1
ATOM 1347 C CA . GLY A 1 162 ? 23.316 4.015 -36.132 1.00 94.94 162 GLY A CA 1
ATOM 1348 C C . GLY A 1 162 ? 24.220 5.095 -35.520 1.00 94.94 162 GLY A C 1
ATOM 1349 O O . GLY A 1 162 ? 25.075 5.663 -36.198 1.00 94.94 162 GLY A O 1
ATOM 1350 N N . LEU A 1 163 ? 24.065 5.377 -34.221 1.00 95.94 163 LEU A N 1
ATOM 1351 C CA . LEU A 1 163 ? 24.830 6.425 -33.527 1.00 95.94 163 LEU A CA 1
ATOM 1352 C C . LEU A 1 163 ? 26.354 6.242 -33.664 1.00 95.94 163 LEU A C 1
ATOM 1354 O O . LEU A 1 163 ? 27.068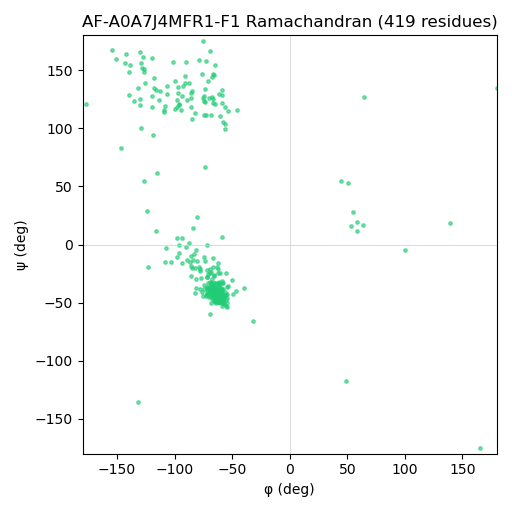 7.209 -33.938 1.00 95.94 163 LEU A O 1
ATOM 1358 N N . ASP A 1 164 ? 26.848 5.013 -33.522 1.00 94.94 164 ASP A N 1
ATOM 1359 C CA . ASP A 1 164 ? 28.282 4.720 -33.617 1.00 94.94 164 ASP A CA 1
ATOM 1360 C C . ASP A 1 164 ? 28.823 4.922 -35.031 1.00 94.94 164 ASP A C 1
ATOM 1362 O O . ASP A 1 164 ? 29.934 5.413 -35.226 1.00 94.94 164 ASP A O 1
ATOM 1366 N N . GLU A 1 165 ? 28.026 4.601 -36.048 1.00 95.75 165 GLU A N 1
ATOM 1367 C CA . GLU A 1 165 ? 28.408 4.849 -37.432 1.00 95.75 165 GLU A CA 1
ATOM 1368 C C . GLU A 1 165 ? 28.387 6.346 -37.773 1.00 95.75 165 GLU A C 1
ATOM 1370 O O . GLU A 1 165 ? 29.312 6.817 -38.436 1.00 95.75 165 GLU A O 1
ATOM 1375 N N . LEU A 1 166 ? 27.429 7.121 -37.250 1.00 95.38 166 LEU A N 1
ATOM 1376 C CA . LEU A 1 166 ? 27.442 8.584 -37.374 1.00 95.38 166 LEU A CA 1
ATOM 1377 C C . LEU A 1 166 ? 28.706 9.190 -36.735 1.00 95.38 166 LEU A C 1
ATOM 1379 O O . LEU A 1 166 ? 29.356 10.039 -37.350 1.00 95.38 166 LEU A O 1
ATOM 1383 N N . LYS A 1 167 ? 29.096 8.730 -35.535 1.00 95.19 167 LYS A N 1
ATOM 1384 C CA . LYS A 1 167 ? 30.337 9.156 -34.857 1.00 95.19 167 LYS A CA 1
ATOM 1385 C C . LYS A 1 167 ? 31.580 8.819 -35.684 1.00 95.19 167 LYS A C 1
ATOM 1387 O O . LYS A 1 167 ? 32.395 9.709 -35.922 1.00 95.19 167 LYS A O 1
ATOM 1392 N N . ARG A 1 168 ? 31.685 7.581 -36.185 1.00 96.38 168 ARG A N 1
ATOM 1393 C CA . ARG A 1 168 ? 32.798 7.143 -37.049 1.00 96.38 168 ARG A CA 1
ATOM 1394 C C . ARG A 1 168 ? 32.888 7.969 -38.328 1.00 96.38 168 ARG A C 1
ATOM 1396 O O . ARG A 1 168 ? 33.972 8.420 -38.682 1.00 96.38 168 ARG A O 1
ATOM 1403 N N . LYS A 1 169 ? 31.758 8.223 -38.998 1.00 97.00 169 LYS A N 1
ATOM 1404 C CA . LYS A 1 169 ? 31.720 9.088 -40.188 1.00 97.00 169 LYS A CA 1
ATOM 1405 C C . LYS A 1 169 ? 32.185 10.504 -39.847 1.00 97.00 169 LYS A C 1
ATOM 1407 O O . LYS A 1 169 ? 33.032 11.043 -40.550 1.00 97.00 169 LYS A O 1
ATOM 1412 N N . LYS A 1 170 ? 31.710 11.094 -38.746 1.00 96.06 170 LYS A N 1
ATOM 1413 C CA . LYS A 1 170 ? 32.147 12.430 -38.309 1.00 96.06 170 LYS A CA 1
ATOM 1414 C C . LYS A 1 170 ? 33.657 12.489 -38.088 1.00 96.06 170 LYS A C 1
ATOM 1416 O O . LYS A 1 170 ? 34.301 13.428 -38.545 1.00 96.06 170 LYS A O 1
ATOM 1421 N N . GLU A 1 171 ? 34.214 11.512 -37.383 1.00 96.38 171 GLU A N 1
ATOM 1422 C CA . GLU A 1 171 ? 35.648 11.448 -37.098 1.00 96.38 171 GLU A CA 1
ATOM 1423 C C . GLU A 1 171 ? 36.478 11.261 -38.376 1.00 96.38 171 GLU A C 1
ATOM 1425 O O . GLU A 1 171 ? 37.451 11.987 -38.596 1.00 96.38 171 GLU A O 1
ATOM 1430 N N . TYR A 1 172 ? 36.035 10.373 -39.270 1.00 96.50 172 TYR A N 1
ATOM 1431 C CA . TYR A 1 172 ? 36.642 10.170 -40.585 1.00 96.50 172 TYR A CA 1
ATOM 1432 C C . TYR A 1 172 ? 36.715 11.475 -41.390 1.00 96.50 172 TYR A C 1
ATOM 1434 O O . TYR A 1 172 ? 37.789 11.883 -41.826 1.00 96.50 172 TYR A O 1
ATOM 1442 N N . PHE A 1 173 ? 35.593 12.184 -41.542 1.00 95.12 173 PHE A N 1
ATOM 1443 C CA . PHE A 1 173 ? 35.564 13.419 -42.330 1.00 95.12 173 PHE A CA 1
ATOM 1444 C C . PHE A 1 173 ? 36.270 14.598 -41.643 1.00 95.12 173 PHE A C 1
ATOM 1446 O O . PHE A 1 173 ? 36.804 15.454 -42.340 1.00 95.12 173 PHE A O 1
ATOM 1453 N N . ARG A 1 174 ? 36.330 14.633 -40.304 1.00 93.06 174 ARG A N 1
ATOM 1454 C CA . ARG A 1 174 ? 37.053 15.669 -39.543 1.00 93.06 174 ARG A CA 1
ATOM 1455 C C . ARG A 1 174 ? 38.574 15.496 -39.594 1.00 93.06 174 ARG A C 1
ATOM 1457 O O . ARG A 1 174 ? 39.299 16.485 -39.553 1.00 93.06 174 ARG A O 1
ATOM 1464 N N . SER A 1 175 ? 39.054 14.254 -39.623 1.00 94.19 175 SER A N 1
ATOM 1465 C CA . SER A 1 175 ? 40.490 13.932 -39.652 1.00 94.19 175 SER A CA 1
ATOM 1466 C C . SER A 1 175 ? 41.118 14.102 -41.038 1.00 94.19 175 SER A C 1
ATOM 1468 O O . SER A 1 175 ? 42.328 14.314 -41.147 1.00 94.19 175 SER A O 1
ATOM 1470 N N . LYS A 1 176 ? 40.311 14.046 -42.102 1.00 94.81 176 LYS A N 1
ATOM 1471 C CA . LYS A 1 176 ? 40.782 14.144 -43.483 1.00 94.81 176 LYS A CA 1
ATOM 1472 C C . LYS A 1 176 ? 40.898 15.603 -43.939 1.00 94.81 176 LYS A C 1
ATOM 1474 O O . LYS A 1 176 ? 39.965 16.387 -43.796 1.00 94.81 176 LYS A O 1
ATOM 1479 N N . LYS A 1 177 ? 42.050 15.967 -44.513 1.00 93.50 177 LYS A N 1
ATOM 1480 C CA . LYS A 1 177 ? 42.278 17.279 -45.143 1.00 93.50 177 LYS A CA 1
ATOM 1481 C C . LYS A 1 177 ? 41.999 17.172 -46.638 1.00 93.50 177 LYS A C 1
ATOM 1483 O O . LYS A 1 177 ? 42.719 16.461 -47.330 1.00 93.50 177 LYS A O 1
ATOM 1488 N N . TYR A 1 178 ? 40.983 17.879 -47.116 1.00 92.75 178 TYR A N 1
ATOM 1489 C CA . TYR A 1 178 ? 40.625 17.915 -48.533 1.00 92.75 178 TYR A CA 1
ATOM 1490 C C . TYR A 1 178 ? 41.334 19.064 -49.250 1.00 92.75 178 TYR A C 1
ATOM 1492 O O . TYR A 1 178 ? 41.531 20.139 -48.678 1.00 92.75 178 TYR A O 1
ATOM 1500 N N . SER A 1 179 ? 41.707 18.853 -50.511 1.00 91.50 179 SER A N 1
ATOM 1501 C CA . SER A 1 179 ? 42.265 19.915 -51.346 1.00 91.50 179 SER A CA 1
ATOM 1502 C C . SER A 1 179 ? 41.218 20.999 -51.640 1.00 91.50 179 SER A C 1
ATOM 1504 O O . SER A 1 179 ? 40.029 20.716 -51.807 1.00 91.50 179 SER A O 1
ATOM 1506 N N . GLY A 1 180 ? 41.653 22.260 -51.755 1.00 89.75 180 GLY A N 1
ATOM 1507 C CA . GLY A 1 180 ? 40.751 23.374 -52.084 1.00 89.75 180 GLY A CA 1
ATOM 1508 C C . GLY A 1 180 ? 40.021 23.183 -53.422 1.00 89.75 180 GLY A C 1
ATOM 1509 O O . GLY A 1 180 ? 38.857 23.547 -53.551 1.00 89.75 180 GLY A O 1
ATOM 1510 N N . GLU A 1 181 ? 40.666 22.530 -54.394 1.00 88.25 181 GLU A N 1
ATOM 1511 C CA . GLU A 1 181 ? 40.065 22.188 -55.690 1.00 88.25 181 GLU A CA 1
ATOM 1512 C C . GLU A 1 181 ? 38.949 21.134 -55.568 1.00 88.25 181 GLU A C 1
ATOM 1514 O O . GLU A 1 181 ? 37.963 21.182 -56.310 1.00 88.25 181 GLU A O 1
ATOM 1519 N N . ALA A 1 182 ? 39.081 20.183 -54.634 1.00 87.75 182 ALA A N 1
ATOM 1520 C CA . ALA A 1 182 ? 38.039 19.197 -54.360 1.00 87.75 182 ALA A CA 1
ATOM 1521 C C . ALA A 1 182 ? 36.836 19.818 -53.640 1.00 87.75 182 ALA A C 1
ATOM 1523 O O . ALA A 1 182 ? 35.695 19.564 -54.029 1.00 87.75 182 ALA A O 1
ATOM 1524 N N . LEU A 1 183 ? 37.096 20.673 -52.646 1.00 90.06 183 LEU A N 1
ATOM 1525 C CA . LEU A 1 183 ? 36.058 21.376 -51.891 1.00 90.06 183 LEU A CA 1
ATOM 1526 C C . LEU A 1 183 ? 35.317 22.422 -52.725 1.00 90.06 183 LEU A C 1
ATOM 1528 O O . LEU A 1 183 ? 34.130 22.606 -52.496 1.00 90.06 183 LEU A O 1
ATOM 1532 N N . GLY A 1 184 ? 35.982 23.078 -53.682 1.00 91.50 184 GLY A N 1
ATOM 1533 C CA . GLY A 1 184 ? 35.515 24.286 -54.376 1.00 91.50 184 GLY A CA 1
ATOM 1534 C C . GLY A 1 184 ? 34.000 24.402 -54.574 1.00 91.50 184 GLY A C 1
ATOM 1535 O O . GLY A 1 184 ? 33.368 25.264 -53.971 1.00 91.50 184 GLY A O 1
ATOM 1536 N N . GLN A 1 185 ? 33.406 23.516 -55.377 1.00 90.25 185 GLN A N 1
ATOM 1537 C CA . GLN A 1 185 ? 31.970 23.576 -55.695 1.00 90.25 185 GLN A CA 1
ATOM 1538 C C . GLN A 1 185 ? 31.048 23.017 -54.597 1.00 90.25 185 GLN A C 1
ATOM 1540 O O . GLN A 1 185 ? 29.867 23.333 -54.582 1.00 90.25 185 GLN A O 1
ATOM 1545 N N . PHE A 1 186 ? 31.575 22.204 -53.678 1.00 92.12 186 PHE A N 1
ATOM 1546 C CA . PHE A 1 186 ? 30.800 21.487 -52.660 1.00 92.12 186 PHE A CA 1
ATOM 1547 C C . PHE A 1 186 ? 30.967 22.057 -51.249 1.00 92.12 186 PHE A C 1
ATOM 1549 O O . PHE A 1 186 ? 30.340 21.560 -50.321 1.00 92.12 186 PHE A O 1
ATOM 1556 N N . HIS A 1 187 ? 31.816 23.069 -51.047 1.00 92.12 187 HIS A N 1
ATOM 1557 C CA . HIS A 1 187 ? 32.257 23.487 -49.715 1.00 92.12 187 HIS A CA 1
ATOM 1558 C C . HIS A 1 187 ? 31.080 23.810 -48.786 1.00 92.12 187 HIS A C 1
ATOM 1560 O O . HIS A 1 187 ? 31.003 23.289 -47.677 1.00 92.12 187 HIS A O 1
ATOM 1566 N N . LYS A 1 188 ? 30.112 24.596 -49.271 1.00 93.94 188 LYS A N 1
ATOM 1567 C CA . LYS A 1 188 ? 28.923 24.981 -48.499 1.00 93.94 188 LYS A CA 1
ATOM 1568 C C . LYS A 1 188 ? 28.036 23.781 -48.147 1.00 93.94 188 LYS A C 1
ATOM 1570 O O . LYS A 1 188 ? 27.548 23.685 -47.025 1.00 93.94 188 LYS A O 1
ATOM 1575 N N . GLU A 1 189 ? 27.827 22.876 -49.099 1.00 95.56 189 GLU A N 1
ATOM 1576 C CA . GLU A 1 189 ? 26.997 21.677 -48.926 1.00 95.56 189 GLU A CA 1
ATOM 1577 C C . GLU A 1 189 ? 27.661 20.678 -47.977 1.00 95.56 189 GLU A C 1
ATOM 1579 O O . GLU A 1 189 ? 27.003 20.114 -47.107 1.00 95.56 189 GLU A O 1
ATOM 1584 N N . PHE A 1 190 ? 28.978 20.512 -48.095 1.00 94.06 190 PHE A N 1
ATOM 1585 C CA . PHE A 1 190 ? 29.782 19.669 -47.222 1.00 94.06 190 PHE A CA 1
ATOM 1586 C C . PHE A 1 190 ? 29.750 20.167 -45.773 1.00 94.06 190 PHE A C 1
ATOM 1588 O O . PHE A 1 190 ? 29.438 19.390 -44.871 1.00 94.06 190 PHE A O 1
ATOM 1595 N N . GLU A 1 191 ? 29.981 21.463 -45.545 1.00 94.56 191 GLU A N 1
ATOM 1596 C CA . GLU A 1 191 ? 29.884 22.070 -44.210 1.00 94.56 191 GLU A CA 1
ATOM 1597 C C . GLU A 1 191 ? 28.471 21.944 -43.630 1.00 94.56 191 GLU A C 1
ATOM 1599 O O . GLU A 1 191 ? 28.294 21.532 -42.481 1.00 94.56 191 GLU A O 1
ATOM 1604 N N . SER A 1 192 ? 27.443 22.217 -44.441 1.00 95.88 192 SER A N 1
ATOM 1605 C CA . SER A 1 192 ? 26.047 22.029 -44.035 1.00 95.88 192 SER A CA 1
ATOM 1606 C C . SER A 1 192 ? 25.767 20.576 -43.639 1.00 95.88 192 SER A C 1
ATOM 1608 O O . SER A 1 192 ? 25.150 20.325 -42.601 1.00 95.88 192 SER A O 1
ATOM 1610 N N . LYS A 1 193 ? 26.293 19.604 -44.392 1.00 96.62 193 LYS A N 1
ATOM 1611 C CA . LYS A 1 193 ? 26.130 18.182 -44.082 1.00 96.62 193 LYS A CA 1
ATOM 1612 C C . LYS A 1 193 ? 26.869 17.767 -42.811 1.00 96.62 193 LYS A C 1
ATOM 1614 O O . LYS A 1 193 ? 26.349 16.961 -42.041 1.00 96.62 193 LYS A O 1
ATOM 1619 N N . LEU A 1 194 ? 28.048 18.329 -42.538 1.00 95.69 194 LEU A N 1
ATOM 1620 C CA . LEU A 1 194 ? 28.764 18.109 -41.276 1.00 95.69 194 LEU A CA 1
ATOM 1621 C C . LEU A 1 194 ? 27.999 18.680 -40.074 1.00 95.69 194 LEU A C 1
ATOM 1623 O O . LEU A 1 194 ? 27.980 18.064 -39.002 1.00 95.69 194 LEU A O 1
ATOM 1627 N N . GLN A 1 195 ? 27.334 19.825 -40.235 1.00 96.69 195 GLN A N 1
ATOM 1628 C CA . GLN A 1 195 ? 26.439 20.370 -39.212 1.00 96.69 195 GLN A CA 1
ATOM 1629 C C . GLN A 1 195 ? 25.214 19.474 -38.994 1.00 96.69 195 GLN A C 1
ATOM 1631 O O . GLN A 1 195 ? 24.887 19.169 -37.845 1.00 96.69 195 GLN A O 1
ATOM 1636 N N . GLU A 1 196 ? 24.587 18.989 -40.070 1.00 96.12 196 GLU A N 1
ATOM 1637 C CA . GLU A 1 196 ? 23.486 18.023 -39.991 1.00 96.12 196 GLU A CA 1
ATOM 1638 C C . GLU A 1 196 ? 23.925 16.755 -39.240 1.00 96.12 196 GLU A C 1
ATOM 1640 O O . GLU A 1 196 ? 23.250 16.310 -38.312 1.00 96.12 196 GLU A O 1
ATOM 1645 N N . LEU A 1 197 ? 25.107 16.224 -39.563 1.00 96.06 197 LEU A N 1
ATOM 1646 C CA . LEU A 1 197 ? 25.704 15.071 -38.893 1.00 96.06 197 LEU A CA 1
ATOM 1647 C C . LEU A 1 197 ? 25.891 15.308 -37.388 1.00 96.06 197 LEU A C 1
ATOM 1649 O O . LEU A 1 197 ? 25.520 14.459 -36.575 1.00 96.06 197 LEU A O 1
ATOM 1653 N N . ASN A 1 198 ? 26.411 16.474 -36.996 1.00 95.69 198 ASN A N 1
ATOM 1654 C CA . ASN A 1 198 ? 26.542 16.858 -35.588 1.00 95.69 198 ASN A CA 1
ATOM 1655 C C . ASN A 1 198 ? 25.190 16.916 -34.874 1.00 95.69 198 ASN A C 1
ATOM 1657 O O . ASN A 1 198 ? 25.055 16.402 -33.761 1.00 95.69 198 ASN A O 1
ATOM 1661 N N . TYR A 1 199 ? 24.195 17.524 -35.518 1.00 97.38 199 TYR A N 1
ATOM 1662 C CA . TYR A 1 199 ? 22.844 17.619 -34.985 1.00 97.38 199 TYR A CA 1
ATOM 1663 C C . TYR A 1 199 ? 22.221 16.231 -34.784 1.00 97.38 199 TYR A C 1
ATOM 1665 O O . TYR A 1 199 ? 21.704 15.946 -33.704 1.00 97.38 199 TYR A O 1
ATOM 1673 N N . LYS A 1 200 ? 22.335 15.331 -35.769 1.00 96.75 200 LYS A N 1
ATOM 1674 C CA . LYS A 1 200 ? 21.811 13.957 -35.680 1.00 96.75 200 LYS A CA 1
ATOM 1675 C C . LYS A 1 200 ? 22.492 13.149 -34.575 1.00 96.75 200 LYS A C 1
ATOM 1677 O O . LYS A 1 200 ? 21.801 12.460 -33.829 1.00 96.75 200 LYS A O 1
ATOM 1682 N N . ILE A 1 201 ? 23.814 13.272 -34.413 1.00 96.19 201 ILE A N 1
ATOM 1683 C CA . ILE A 1 201 ? 24.548 12.641 -33.300 1.00 96.19 201 ILE A CA 1
ATOM 1684 C C . ILE A 1 201 ? 24.010 13.140 -31.956 1.00 96.19 201 ILE A C 1
ATOM 1686 O O . ILE A 1 201 ? 23.705 12.328 -31.086 1.00 96.19 201 ILE A O 1
ATOM 1690 N N . LYS A 1 202 ? 23.855 14.462 -31.791 1.00 97.25 202 LYS A N 1
ATOM 1691 C CA . LYS A 1 202 ? 23.318 15.055 -30.557 1.00 97.25 202 LYS A CA 1
ATOM 1692 C C . LYS A 1 202 ? 21.891 14.577 -30.275 1.00 97.25 202 LYS A C 1
ATOM 1694 O O . LYS A 1 202 ? 21.587 14.226 -29.141 1.00 97.25 202 LYS A O 1
ATOM 1699 N N . LYS A 1 203 ? 21.038 14.526 -31.301 1.00 96.94 203 LYS A N 1
ATOM 1700 C CA . LYS A 1 203 ? 19.655 14.047 -31.189 1.00 96.94 203 LYS A CA 1
ATOM 1701 C C . LYS A 1 203 ? 19.595 12.585 -30.732 1.00 96.94 203 LYS A C 1
ATOM 1703 O O . LYS A 1 203 ? 18.911 12.300 -29.759 1.00 96.94 203 LYS A O 1
ATOM 1708 N N . LYS A 1 204 ? 20.351 11.683 -31.370 1.00 96.56 204 LYS A N 1
ATOM 1709 C CA . LYS A 1 204 ? 20.371 10.255 -30.996 1.00 96.56 204 LYS A CA 1
ATOM 1710 C C . LYS A 1 204 ? 20.971 10.006 -29.607 1.00 96.56 204 LYS A C 1
ATOM 1712 O O . LYS A 1 204 ? 20.533 9.090 -28.921 1.00 96.56 204 LYS A O 1
ATOM 1717 N N . LEU A 1 205 ? 21.947 10.815 -29.181 1.00 96.00 205 LEU A N 1
ATOM 1718 C CA . LEU A 1 205 ? 22.453 10.781 -27.802 1.00 96.00 205 LEU A CA 1
ATOM 1719 C C . LEU A 1 205 ? 21.348 11.133 -26.801 1.00 96.00 205 LEU A C 1
ATOM 1721 O O . LEU A 1 205 ? 21.112 10.365 -25.876 1.00 96.00 205 LEU A O 1
ATOM 1725 N N . LEU A 1 206 ? 20.624 12.230 -27.040 1.00 96.75 206 LEU A N 1
ATOM 1726 C CA . LEU A 1 206 ? 19.514 12.647 -26.182 1.00 96.75 206 LEU A CA 1
ATOM 1727 C C . LEU A 1 206 ? 18.387 11.600 -26.145 1.00 96.75 206 LEU A C 1
ATOM 1729 O O . LEU A 1 206 ? 17.857 11.308 -25.081 1.00 96.75 206 LEU A O 1
ATOM 1733 N N . GLU A 1 207 ? 18.035 11.002 -27.286 1.00 95.81 207 GLU A N 1
ATOM 1734 C CA . GLU A 1 207 ? 17.050 9.910 -27.349 1.00 95.81 207 GLU A CA 1
ATOM 1735 C C . GLU A 1 207 ? 17.500 8.690 -26.529 1.00 95.81 207 GLU A C 1
ATOM 1737 O O . GLU A 1 207 ? 16.701 8.108 -25.798 1.00 95.81 207 GLU A O 1
ATOM 1742 N N . SER A 1 208 ? 18.786 8.328 -26.596 1.00 95.00 208 SER A N 1
ATOM 1743 C CA . SER A 1 208 ? 19.354 7.251 -25.779 1.00 95.00 208 SER A CA 1
ATOM 1744 C C . SER A 1 208 ? 19.289 7.566 -24.282 1.00 95.00 208 SER A C 1
ATOM 1746 O O . SER A 1 208 ? 18.941 6.687 -23.497 1.00 95.00 208 SER A O 1
ATOM 1748 N N . GLU A 1 209 ? 19.605 8.799 -23.879 1.00 96.00 209 GLU A N 1
ATOM 1749 C CA . GLU A 1 209 ? 19.514 9.248 -22.482 1.00 96.00 209 GLU A CA 1
ATOM 1750 C C . GLU A 1 209 ? 18.063 9.229 -21.980 1.00 96.00 209 GLU A C 1
ATOM 1752 O O . GLU A 1 209 ? 17.790 8.701 -20.903 1.00 96.00 209 GLU A O 1
ATOM 1757 N N . ILE A 1 210 ? 17.110 9.723 -22.779 1.00 94.31 210 ILE A N 1
ATOM 1758 C CA . ILE A 1 210 ? 15.676 9.680 -22.452 1.00 94.31 210 ILE A CA 1
ATOM 1759 C C . ILE A 1 210 ? 15.209 8.234 -22.262 1.00 94.31 210 ILE A C 1
ATOM 1761 O O . ILE A 1 210 ? 14.518 7.942 -21.285 1.00 94.31 210 ILE A O 1
ATOM 1765 N N . ASN A 1 211 ? 15.607 7.323 -23.152 1.00 94.94 211 ASN A N 1
ATOM 1766 C CA . ASN A 1 211 ? 15.247 5.909 -23.046 1.00 94.94 211 ASN A CA 1
ATOM 1767 C C . ASN A 1 211 ? 15.827 5.264 -21.778 1.00 94.94 211 ASN A C 1
ATOM 1769 O O . ASN A 1 211 ? 15.131 4.500 -21.110 1.00 94.94 211 ASN A O 1
ATOM 1773 N N . GLN A 1 212 ? 17.068 5.596 -21.407 1.00 95.56 212 GLN A N 1
ATOM 1774 C CA . GLN A 1 212 ? 17.670 5.135 -20.152 1.00 95.56 212 GLN A CA 1
ATOM 1775 C C . GLN A 1 212 ? 16.912 5.670 -18.933 1.00 95.56 212 GLN A C 1
ATOM 1777 O O . GLN A 1 212 ? 16.569 4.893 -18.046 1.00 95.56 212 GLN A O 1
ATOM 1782 N N . ILE A 1 213 ? 16.573 6.962 -18.913 1.00 92.56 213 ILE A N 1
ATOM 1783 C CA . ILE A 1 213 ? 15.790 7.575 -17.829 1.00 92.56 213 ILE A CA 1
ATOM 1784 C C . ILE A 1 213 ? 14.413 6.909 -17.703 1.00 92.56 213 ILE A C 1
ATOM 1786 O O . ILE A 1 213 ? 13.975 6.598 -16.597 1.00 92.56 213 ILE A O 1
ATOM 1790 N N . GLN A 1 214 ? 13.729 6.652 -18.821 1.00 93.25 214 GLN A N 1
ATOM 1791 C CA . GLN A 1 214 ? 12.441 5.954 -18.821 1.00 93.25 214 GLN A CA 1
ATOM 1792 C C . GLN A 1 214 ? 12.565 4.517 -18.305 1.00 93.25 214 GLN A C 1
ATOM 1794 O O . GLN A 1 214 ? 11.714 4.068 -17.538 1.00 93.25 214 GLN A O 1
ATOM 1799 N N . MET A 1 215 ? 13.628 3.802 -18.686 1.00 93.81 215 MET A N 1
ATOM 1800 C CA . MET A 1 215 ? 13.894 2.452 -18.195 1.00 93.81 215 MET A CA 1
ATOM 1801 C C . MET A 1 215 ? 14.128 2.443 -16.680 1.00 93.81 215 MET A C 1
ATOM 1803 O O . MET A 1 215 ? 13.493 1.651 -15.986 1.00 93.81 215 MET A O 1
ATOM 1807 N N . THR A 1 216 ? 14.958 3.351 -16.161 1.00 94.75 216 THR A N 1
ATOM 1808 C CA . THR A 1 216 ? 15.200 3.501 -14.717 1.00 94.75 216 THR A CA 1
ATOM 1809 C C . THR A 1 216 ? 13.913 3.840 -13.970 1.00 94.75 216 THR A C 1
ATOM 1811 O O . THR A 1 216 ? 13.564 3.148 -13.018 1.00 94.75 216 THR A O 1
ATOM 1814 N N . LYS A 1 217 ? 13.135 4.812 -14.462 1.00 94.00 217 LYS A N 1
ATOM 1815 C CA . LYS A 1 217 ? 11.838 5.182 -13.876 1.00 94.00 217 LYS A CA 1
ATOM 1816 C C . LYS A 1 217 ? 10.878 3.989 -13.797 1.00 94.00 217 LYS A C 1
ATOM 1818 O O . LYS A 1 217 ? 10.177 3.823 -12.804 1.00 94.00 217 LYS A O 1
ATOM 1823 N N . ASN A 1 218 ? 10.842 3.144 -14.830 1.00 92.38 218 ASN A N 1
ATOM 1824 C CA . ASN A 1 218 ? 9.999 1.947 -14.841 1.00 92.38 218 ASN A CA 1
ATOM 1825 C C . ASN A 1 218 ? 10.465 0.882 -13.834 1.00 92.38 218 ASN A C 1
ATOM 1827 O O . ASN A 1 218 ? 9.630 0.154 -13.300 1.00 92.38 218 ASN A O 1
ATOM 1831 N N . ILE A 1 219 ? 11.774 0.767 -13.584 1.00 94.31 219 ILE A N 1
ATOM 1832 C CA . ILE A 1 219 ? 12.327 -0.133 -12.560 1.00 94.31 219 ILE A CA 1
ATOM 1833 C C . ILE A 1 219 ? 11.951 0.378 -11.165 1.00 94.31 219 ILE A C 1
ATOM 1835 O O . ILE A 1 219 ? 11.369 -0.373 -10.385 1.00 94.31 219 ILE A O 1
ATOM 1839 N N . GLU A 1 220 ? 12.187 1.661 -10.890 1.00 92.81 220 GLU A N 1
ATOM 1840 C CA . GLU A 1 220 ? 11.860 2.296 -9.605 1.00 92.81 220 GLU A CA 1
ATOM 1841 C C . GLU A 1 220 ? 10.360 2.217 -9.289 1.00 92.81 220 GLU A C 1
ATOM 1843 O O . GLU A 1 220 ? 9.972 1.916 -8.160 1.00 92.81 220 GLU A O 1
ATOM 1848 N N . GLN A 1 221 ? 9.496 2.415 -10.292 1.00 91.62 221 GLN A N 1
ATOM 1849 C CA . GLN A 1 221 ? 8.049 2.291 -10.107 1.00 91.62 221 GLN A CA 1
ATOM 1850 C C . GLN A 1 221 ? 7.644 0.866 -9.701 1.00 91.62 221 GLN A C 1
ATOM 1852 O O . GLN A 1 221 ? 6.838 0.697 -8.790 1.00 91.62 221 GLN A O 1
ATOM 1857 N N . LYS A 1 222 ? 8.235 -0.165 -10.322 1.00 92.62 222 LYS A N 1
ATOM 1858 C CA . LYS A 1 222 ? 7.966 -1.566 -9.958 1.00 92.62 222 LYS A CA 1
ATOM 1859 C C . LYS A 1 222 ? 8.408 -1.890 -8.531 1.00 92.62 222 LYS A C 1
ATOM 1861 O O . LYS A 1 222 ? 7.724 -2.645 -7.842 1.00 92.62 222 LYS A O 1
ATOM 1866 N N . GLU A 1 223 ? 9.537 -1.345 -8.085 1.00 92.06 223 GLU A N 1
ATOM 1867 C CA . GLU A 1 223 ? 9.996 -1.516 -6.702 1.00 92.06 223 GLU A CA 1
ATOM 1868 C C . GLU A 1 223 ? 9.057 -0.830 -5.706 1.00 92.06 223 GLU A C 1
ATOM 1870 O O . GLU A 1 223 ? 8.700 -1.425 -4.687 1.00 92.06 223 GLU A O 1
ATOM 1875 N N . LEU A 1 224 ? 8.591 0.381 -6.021 1.00 90.56 224 LEU A N 1
ATOM 1876 C CA . LEU A 1 224 ? 7.629 1.103 -5.192 1.00 90.56 224 LEU A CA 1
ATOM 1877 C C . LEU A 1 224 ? 6.313 0.326 -5.038 1.00 90.56 224 LEU A C 1
ATOM 1879 O O . LEU A 1 224 ? 5.808 0.190 -3.921 1.00 90.56 224 LEU A O 1
ATOM 1883 N N . ASP A 1 225 ? 5.786 -0.216 -6.135 1.00 88.12 225 ASP A N 1
ATOM 1884 C CA . ASP A 1 225 ? 4.549 -1.004 -6.133 1.00 88.12 225 ASP A CA 1
ATOM 1885 C C . ASP A 1 225 ? 4.698 -2.281 -5.281 1.00 88.12 225 ASP A C 1
ATOM 1887 O O . ASP A 1 225 ? 3.794 -2.652 -4.520 1.00 88.12 225 ASP A O 1
ATOM 1891 N N . LYS A 1 226 ? 5.872 -2.927 -5.331 1.00 93.06 226 LYS A N 1
ATOM 1892 C CA . LYS A 1 226 ? 6.197 -4.082 -4.483 1.00 93.06 226 LYS A CA 1
ATOM 1893 C C . LYS A 1 226 ? 6.203 -3.707 -2.997 1.00 93.06 226 LYS A C 1
ATOM 1895 O O . LYS A 1 226 ? 5.544 -4.373 -2.200 1.00 93.06 226 LYS A O 1
ATOM 1900 N N . ILE A 1 227 ? 6.870 -2.609 -2.632 1.00 88.81 227 ILE A N 1
ATOM 1901 C CA . ILE A 1 227 ? 6.925 -2.110 -1.246 1.00 88.81 227 ILE A CA 1
ATOM 1902 C C . ILE A 1 227 ? 5.521 -1.767 -0.725 1.00 88.81 227 ILE A C 1
ATOM 1904 O O . ILE A 1 227 ? 5.188 -2.064 0.424 1.00 88.81 227 ILE A O 1
ATOM 1908 N N . GLN A 1 228 ? 4.672 -1.153 -1.554 1.00 84.12 228 GLN A N 1
ATOM 1909 C CA . GLN A 1 228 ? 3.290 -0.847 -1.175 1.00 84.12 228 GLN A CA 1
ATOM 1910 C C . GLN A 1 228 ? 2.469 -2.113 -0.914 1.00 84.12 228 GLN A C 1
ATOM 1912 O O . GLN A 1 228 ? 1.696 -2.155 0.045 1.00 84.12 228 GLN A O 1
ATOM 1917 N N . THR A 1 229 ? 2.661 -3.147 -1.732 1.00 84.88 229 THR A N 1
ATOM 1918 C CA . THR A 1 229 ? 1.985 -4.439 -1.570 1.00 84.88 229 THR A CA 1
ATOM 1919 C C . THR A 1 229 ? 2.396 -5.110 -0.257 1.00 84.88 229 THR A C 1
ATOM 1921 O O . THR A 1 229 ? 1.529 -5.425 0.557 1.00 84.88 229 THR A O 1
ATOM 1924 N N . GLU A 1 230 ? 3.701 -5.210 0.020 1.00 87.31 230 GLU A N 1
ATOM 1925 C CA . GLU A 1 230 ? 4.229 -5.773 1.276 1.00 87.31 230 GLU A CA 1
ATOM 1926 C C . GLU A 1 230 ? 3.716 -5.006 2.508 1.00 87.31 230 GLU A C 1
ATOM 1928 O O . GLU A 1 230 ? 3.283 -5.598 3.500 1.00 87.31 230 GLU A O 1
ATOM 1933 N N . ARG A 1 231 ? 3.682 -3.668 2.438 1.00 84.12 231 ARG A N 1
ATOM 1934 C CA . ARG A 1 231 ? 3.127 -2.831 3.510 1.00 84.12 231 ARG A CA 1
ATOM 1935 C C . ARG A 1 231 ? 1.655 -3.149 3.780 1.00 84.12 231 ARG A C 1
ATOM 1937 O O . ARG A 1 231 ? 1.251 -3.220 4.943 1.00 84.12 231 ARG A O 1
ATOM 1944 N N . ASN A 1 232 ? 0.850 -3.316 2.734 1.00 76.25 232 ASN A N 1
ATOM 1945 C CA . ASN A 1 232 ? -0.573 -3.616 2.871 1.00 76.25 232 ASN A CA 1
ATOM 1946 C C . ASN A 1 232 ? -0.805 -5.004 3.486 1.00 76.25 232 ASN A C 1
ATOM 1948 O O . ASN A 1 232 ? -1.676 -5.146 4.344 1.00 76.25 232 ASN A O 1
ATOM 1952 N N . GLU A 1 233 ? 0.000 -6.002 3.123 1.00 77.44 233 GLU A N 1
ATOM 1953 C CA . GLU A 1 233 ? -0.057 -7.341 3.722 1.00 77.44 233 GLU A CA 1
ATOM 1954 C C . GLU A 1 233 ? 0.269 -7.319 5.223 1.00 77.44 233 GLU A C 1
ATOM 1956 O O . GLU A 1 233 ? -0.451 -7.921 6.027 1.00 77.44 233 GLU A O 1
ATOM 1961 N N . ILE A 1 234 ? 1.297 -6.563 5.627 1.00 76.56 234 ILE A N 1
ATOM 1962 C CA . ILE A 1 234 ? 1.657 -6.383 7.042 1.00 76.56 234 ILE A CA 1
ATOM 1963 C C . ILE A 1 234 ? 0.499 -5.739 7.815 1.00 76.56 234 ILE A C 1
ATOM 1965 O O . ILE A 1 234 ? 0.111 -6.238 8.875 1.00 76.56 234 ILE A O 1
ATOM 1969 N N . LEU A 1 235 ? -0.104 -4.678 7.267 1.00 73.44 235 LEU A N 1
ATOM 1970 C CA . LEU A 1 235 ? -1.243 -3.994 7.888 1.00 73.44 235 LEU A CA 1
ATOM 1971 C C . LEU A 1 235 ? -2.465 -4.913 8.030 1.00 73.44 235 LEU A C 1
ATOM 1973 O O . LEU A 1 235 ? -3.138 -4.895 9.063 1.00 73.44 235 LEU A O 1
ATOM 1977 N N . MET A 1 236 ? -2.747 -5.744 7.023 1.00 70.50 236 MET A N 1
ATOM 1978 C CA . MET A 1 236 ? -3.840 -6.720 7.082 1.00 70.50 236 MET A CA 1
ATOM 1979 C C . MET A 1 236 ? -3.587 -7.795 8.143 1.00 70.50 236 MET A C 1
ATOM 1981 O O . MET A 1 236 ? -4.514 -8.176 8.864 1.00 70.50 236 MET A O 1
ATOM 1985 N N . ASN A 1 237 ? -2.339 -8.238 8.309 1.00 80.50 237 ASN A N 1
ATOM 1986 C CA . ASN A 1 237 ? -1.959 -9.204 9.339 1.00 80.50 237 ASN A CA 1
ATOM 1987 C C . ASN A 1 237 ? -2.088 -8.611 10.756 1.00 80.50 237 ASN A C 1
ATOM 1989 O O . ASN A 1 237 ? -2.662 -9.241 11.645 1.00 80.50 237 ASN A O 1
ATOM 1993 N N . GLU A 1 238 ? -1.642 -7.371 10.974 1.00 76.88 238 GLU A N 1
ATOM 1994 C CA . GLU A 1 238 ? -1.802 -6.689 12.266 1.00 76.88 238 GLU A CA 1
ATOM 1995 C C . GLU A 1 238 ? -3.270 -6.429 12.620 1.00 76.88 238 GLU A C 1
ATOM 1997 O O . GLU A 1 238 ? -3.688 -6.682 13.753 1.00 76.88 238 GLU A O 1
ATOM 2002 N N . ASN A 1 239 ? -4.078 -5.982 11.655 1.00 77.75 239 ASN A N 1
ATOM 2003 C CA . ASN A 1 239 ? -5.514 -5.795 11.859 1.00 77.75 239 ASN A CA 1
ATOM 2004 C C . ASN A 1 239 ? -6.213 -7.121 12.175 1.00 77.75 239 ASN A C 1
ATOM 2006 O O . ASN A 1 239 ? -7.030 -7.171 13.095 1.00 77.75 239 ASN A O 1
ATOM 2010 N N . SER A 1 240 ? -5.841 -8.203 11.487 1.00 79.62 240 SER A N 1
ATOM 2011 C CA . SER A 1 240 ? -6.370 -9.546 11.755 1.00 79.62 240 SER A CA 1
ATOM 2012 C C . SER A 1 240 ? -5.989 -10.032 13.156 1.00 79.62 240 SER A C 1
ATOM 2014 O O . SER A 1 240 ? -6.847 -10.502 13.901 1.00 79.62 240 SER A O 1
ATOM 2016 N N . LYS A 1 241 ? -4.731 -9.844 13.577 1.00 82.31 241 LYS A N 1
ATOM 2017 C CA . LYS A 1 241 ? -4.280 -10.159 14.945 1.00 82.31 241 LYS A CA 1
ATOM 2018 C C . LYS A 1 241 ? -5.044 -9.357 15.997 1.00 82.31 241 LYS A C 1
ATOM 2020 O O . LYS A 1 241 ? -5.455 -9.921 17.011 1.00 82.31 241 LYS A O 1
ATOM 2025 N N . ASN A 1 242 ? -5.264 -8.065 15.758 1.00 82.44 242 ASN A N 1
ATOM 2026 C CA . ASN A 1 242 ? -6.028 -7.206 16.662 1.00 82.44 242 ASN A CA 1
ATOM 2027 C C . ASN A 1 242 ? -7.500 -7.621 16.742 1.00 82.44 242 ASN A C 1
ATOM 2029 O O . ASN A 1 242 ? -8.042 -7.661 17.842 1.00 82.44 242 ASN A O 1
ATOM 2033 N N . ALA A 1 243 ? -8.120 -7.998 15.621 1.00 80.81 243 ALA A N 1
ATOM 2034 C CA . ALA A 1 243 ? -9.490 -8.503 15.588 1.00 80.81 243 ALA A CA 1
ATOM 2035 C C . ALA A 1 243 ? -9.630 -9.832 16.348 1.00 80.81 243 ALA A C 1
ATOM 2037 O O . ALA A 1 243 ? -10.567 -9.999 17.125 1.00 80.81 243 ALA A O 1
ATOM 2038 N N . VAL A 1 244 ? -8.669 -10.754 16.203 1.00 83.81 244 VAL A N 1
ATOM 2039 C CA . VAL A 1 244 ? -8.639 -12.011 16.973 1.00 83.81 244 VAL A CA 1
ATOM 2040 C C . VAL A 1 244 ? -8.452 -11.737 18.467 1.00 83.81 244 VAL A C 1
ATOM 2042 O O . VAL A 1 244 ? -9.145 -12.331 19.292 1.00 83.81 244 VAL A O 1
ATOM 2045 N N . LYS A 1 245 ? -7.561 -10.810 18.846 1.00 85.88 245 LYS A N 1
ATOM 2046 C CA . LYS A 1 245 ? -7.400 -10.391 20.250 1.00 85.88 245 LYS A CA 1
ATOM 2047 C C . LYS A 1 245 ? -8.680 -9.755 20.799 1.00 85.88 245 LYS A C 1
ATOM 2049 O O . LYS A 1 245 ? -9.099 -10.105 21.898 1.00 85.88 245 LYS A O 1
ATOM 2054 N N . GLU A 1 246 ? -9.316 -8.859 20.047 1.00 86.31 246 GLU A N 1
ATOM 2055 C CA . GLU A 1 246 ? -10.594 -8.243 20.420 1.00 86.31 246 GLU A CA 1
ATOM 2056 C C . GLU A 1 246 ? -11.681 -9.298 20.615 1.00 86.31 246 GLU A C 1
ATOM 2058 O O . GLU A 1 246 ? -12.363 -9.296 21.640 1.00 86.31 246 GLU A O 1
ATOM 2063 N N . TYR A 1 247 ? -11.798 -10.242 19.681 1.00 86.69 247 TYR A N 1
ATOM 2064 C CA . TYR A 1 247 ? -12.713 -11.367 19.797 1.00 86.69 247 TYR A CA 1
ATOM 2065 C C . TYR A 1 247 ? -12.421 -12.173 21.063 1.00 86.69 247 TYR A C 1
ATOM 2067 O O . TYR A 1 247 ? -13.309 -12.350 21.881 1.00 86.69 247 TYR A O 1
ATOM 2075 N N . ASN A 1 248 ? -11.175 -12.566 21.322 1.00 86.75 248 ASN A N 1
ATOM 2076 C CA . ASN A 1 248 ? -10.830 -13.344 22.517 1.00 86.75 248 ASN A CA 1
ATOM 2077 C C . ASN A 1 248 ? -11.125 -12.608 23.836 1.00 86.75 248 ASN A C 1
ATOM 2079 O O . ASN A 1 248 ? -11.510 -13.238 24.824 1.00 86.75 248 ASN A O 1
ATOM 2083 N N . LEU A 1 249 ? -10.964 -11.281 23.860 1.00 87.75 249 LEU A N 1
ATOM 2084 C CA . LEU A 1 249 ? -11.294 -10.453 25.021 1.00 87.75 249 LEU A CA 1
ATOM 2085 C C . LEU A 1 249 ? -12.805 -10.314 25.232 1.00 87.75 249 LEU A C 1
ATOM 2087 O O . LEU A 1 249 ? -13.250 -10.266 26.375 1.00 87.75 249 LEU A O 1
ATOM 2091 N N . THR A 1 250 ? -13.583 -10.238 24.151 1.00 84.00 250 THR A N 1
ATOM 2092 C CA . THR A 1 250 ? -15.017 -9.894 24.185 1.00 84.00 250 THR A CA 1
ATOM 2093 C C . THR A 1 250 ? -15.958 -11.084 24.012 1.00 84.00 250 THR A C 1
ATOM 2095 O O . THR A 1 250 ? -17.144 -10.968 24.304 1.00 84.00 250 THR A O 1
ATOM 2098 N N . HIS A 1 251 ? -15.448 -12.222 23.544 1.00 80.81 251 HIS A N 1
ATOM 2099 C CA . HIS A 1 251 ? -16.200 -13.460 23.353 1.00 80.81 251 HIS A CA 1
ATOM 2100 C C . HIS A 1 251 ? -16.432 -14.196 24.673 1.00 80.81 251 HIS A C 1
ATOM 2102 O O . HIS A 1 251 ? -17.380 -14.969 24.798 1.00 80.81 251 HIS A O 1
ATOM 2108 N N . ARG A 1 252 ? -15.609 -13.918 25.694 1.00 69.75 252 ARG A N 1
ATOM 2109 C CA . ARG A 1 252 ? -15.957 -14.287 27.067 1.00 69.75 252 ARG A CA 1
ATOM 2110 C C . ARG A 1 252 ? -17.279 -13.593 27.378 1.00 69.75 252 ARG A C 1
ATOM 2112 O O . ARG A 1 252 ? -17.356 -12.377 27.288 1.00 69.75 252 ARG A O 1
ATOM 2119 N N . THR A 1 253 ? -18.304 -14.360 27.731 1.00 65.69 253 THR A N 1
ATOM 2120 C CA . THR A 1 253 ? -19.705 -13.933 27.929 1.00 65.69 253 THR A CA 1
ATOM 2121 C C . THR A 1 253 ? -19.917 -12.847 28.997 1.00 65.69 253 THR A C 1
ATOM 2123 O O . THR A 1 253 ? -21.050 -12.531 29.346 1.00 65.69 253 THR A O 1
ATOM 2126 N N . GLU A 1 254 ? -18.851 -12.283 29.560 1.00 84.31 254 GLU A N 1
ATOM 2127 C CA . GLU A 1 254 ? -18.898 -11.280 30.609 1.00 84.31 254 GLU A CA 1
ATOM 2128 C C . GLU A 1 254 ? -18.792 -9.873 30.016 1.00 84.31 254 GLU A C 1
ATOM 2130 O O . GLU A 1 254 ? -17.780 -9.484 29.440 1.00 84.31 254 GLU A O 1
ATOM 2135 N N . ASN A 1 255 ? -19.816 -9.054 30.253 1.00 92.94 255 ASN A N 1
ATOM 2136 C CA . ASN A 1 255 ? -19.820 -7.640 29.865 1.00 92.94 255 ASN A CA 1
ATOM 2137 C C . ASN A 1 255 ? -18.875 -6.762 30.711 1.00 92.94 255 ASN A C 1
ATOM 2139 O O . ASN A 1 255 ? -18.787 -5.553 30.488 1.00 92.94 255 ASN A O 1
ATOM 2143 N N . VAL A 1 256 ? -18.175 -7.345 31.691 1.00 95.69 256 VAL A N 1
ATOM 2144 C CA . VAL A 1 256 ? -17.292 -6.656 32.638 1.00 95.69 256 VAL A CA 1
ATOM 2145 C C . VAL A 1 256 ? -15.938 -7.355 32.683 1.00 95.69 256 VAL A C 1
ATOM 2147 O O . VAL A 1 256 ? -15.840 -8.511 33.075 1.00 95.69 256 VAL A O 1
ATOM 2150 N N . ILE A 1 257 ? -14.874 -6.623 32.351 1.00 96.00 257 ILE A N 1
ATOM 2151 C CA . ILE A 1 257 ? -13.499 -7.127 32.345 1.00 96.00 257 ILE A CA 1
ATOM 2152 C C . ILE A 1 257 ? -12.661 -6.307 33.329 1.00 96.00 257 ILE A C 1
ATOM 2154 O O . ILE A 1 257 ? -12.489 -5.096 33.177 1.00 96.00 257 ILE A O 1
ATOM 2158 N N . LEU A 1 258 ? -12.118 -6.955 34.362 1.00 96.62 258 LEU A N 1
ATOM 2159 C CA . LEU A 1 258 ? -11.323 -6.276 35.389 1.00 96.62 258 LEU A CA 1
ATOM 2160 C C . LEU A 1 258 ? -10.000 -5.750 34.817 1.00 96.62 258 LEU A C 1
ATOM 2162 O O . LEU A 1 258 ? -9.192 -6.509 34.284 1.00 96.62 258 LEU A O 1
ATOM 2166 N N . SER A 1 259 ? -9.722 -4.458 35.015 1.00 96.62 259 SER A N 1
ATOM 2167 C CA . SER A 1 259 ? -8.543 -3.787 34.448 1.00 96.62 259 SER A CA 1
ATOM 2168 C C . SER A 1 259 ? -7.205 -4.333 34.960 1.00 96.62 259 SER A C 1
ATOM 2170 O O . SER A 1 259 ? -6.172 -4.067 34.343 1.00 96.62 259 SER A O 1
ATOM 2172 N N . GLN A 1 260 ? -7.203 -5.030 36.096 1.00 95.69 260 GLN A N 1
ATOM 2173 C CA . GLN A 1 260 ? -6.006 -5.633 36.692 1.00 95.69 260 GLN A CA 1
ATOM 2174 C C . GLN A 1 260 ? -5.515 -6.854 35.903 1.00 95.69 260 GLN A C 1
ATOM 2176 O O . GLN A 1 260 ? -4.345 -7.196 35.988 1.00 95.69 260 GLN A O 1
ATOM 2181 N N . ARG A 1 261 ? -6.393 -7.485 35.113 1.00 93.81 261 ARG A N 1
ATOM 2182 C CA . ARG A 1 261 ? -6.083 -8.676 34.307 1.00 93.81 261 ARG A CA 1
ATOM 2183 C C . ARG A 1 261 ? -5.667 -8.346 32.871 1.00 93.81 261 ARG A C 1
ATOM 2185 O O . ARG A 1 261 ? -5.547 -9.255 32.064 1.00 93.81 261 ARG A O 1
ATOM 2192 N N . LEU A 1 262 ? -5.511 -7.060 32.549 1.00 95.06 262 LEU A N 1
ATOM 2193 C CA . LEU A 1 262 ? -5.305 -6.580 31.186 1.00 95.06 262 LEU A CA 1
ATOM 2194 C C . LEU A 1 262 ? -3.953 -5.891 31.024 1.00 95.06 262 LEU A C 1
ATOM 2196 O O . LEU A 1 262 ? -3.588 -4.996 31.798 1.00 95.0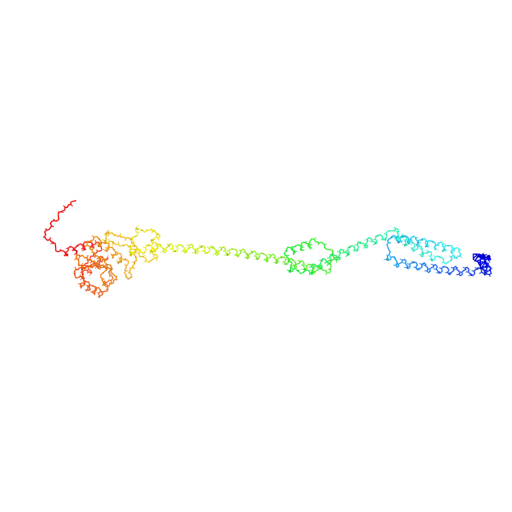6 262 LEU A O 1
ATOM 2200 N N . THR A 1 263 ? -3.267 -6.239 29.945 1.00 96.06 263 THR A N 1
ATOM 2201 C CA . THR A 1 263 ? -2.096 -5.536 29.424 1.00 96.06 263 THR A CA 1
ATOM 2202 C C . THR A 1 263 ? -2.479 -4.161 28.859 1.00 96.06 263 THR A C 1
ATOM 2204 O O . THR A 1 263 ? -3.649 -3.837 28.638 1.00 96.06 263 THR A O 1
ATOM 2207 N N . LYS A 1 264 ? -1.482 -3.301 28.614 1.00 96.12 264 LYS A N 1
ATOM 2208 C CA . LYS A 1 264 ? -1.701 -1.967 28.022 1.00 96.12 264 LYS A CA 1
ATOM 2209 C C . LYS A 1 264 ? -2.308 -2.050 26.615 1.00 96.12 264 LYS A C 1
ATOM 2211 O O . LYS A 1 264 ? -3.144 -1.217 26.269 1.00 96.12 264 LYS A O 1
ATOM 2216 N N . GLU A 1 265 ? -1.902 -3.049 25.834 1.00 93.06 265 GLU A N 1
ATOM 2217 C CA . GLU A 1 265 ? -2.413 -3.296 24.484 1.00 93.06 265 GLU A CA 1
ATOM 2218 C C . GLU A 1 265 ? -3.899 -3.678 24.523 1.00 93.06 265 GLU A C 1
ATOM 2220 O O . GLU A 1 265 ? -4.718 -3.030 23.876 1.00 93.06 265 GLU A O 1
ATOM 2225 N N . GLU A 1 266 ? -4.275 -4.638 25.371 1.00 94.19 266 GLU A N 1
ATOM 2226 C CA . GLU A 1 266 ? -5.668 -5.080 25.517 1.00 94.19 266 GLU A CA 1
ATOM 2227 C C . GLU A 1 266 ? -6.581 -3.949 26.008 1.00 94.19 266 GLU A C 1
ATOM 2229 O O . GLU A 1 266 ? -7.688 -3.781 25.502 1.00 94.19 266 GLU A O 1
ATOM 2234 N N . LYS A 1 267 ? -6.108 -3.093 26.927 1.00 96.19 267 LYS A N 1
ATOM 2235 C CA . LYS A 1 267 ? -6.851 -1.888 27.348 1.00 96.19 267 LYS A CA 1
ATOM 2236 C C . LYS A 1 267 ? -7.131 -0.949 26.175 1.00 96.19 267 LYS A C 1
ATOM 2238 O O . LYS A 1 267 ? -8.214 -0.373 26.101 1.00 96.19 267 LYS A O 1
ATOM 2243 N N . ASN A 1 268 ? -6.176 -0.782 25.261 1.00 94.88 268 ASN A N 1
ATOM 2244 C CA . ASN A 1 268 ? -6.368 0.046 24.071 1.00 94.88 268 ASN A CA 1
ATOM 2245 C C . ASN A 1 268 ? -7.356 -0.593 23.089 1.00 94.88 268 ASN A C 1
ATOM 2247 O O . ASN A 1 268 ? -8.205 0.119 22.552 1.00 94.88 268 ASN A O 1
ATOM 2251 N N . ILE A 1 269 ? -7.295 -1.915 22.901 1.00 93.69 269 ILE A N 1
ATOM 2252 C CA . ILE A 1 269 ? -8.268 -2.669 22.095 1.00 93.69 269 ILE A CA 1
ATOM 2253 C C . ILE A 1 269 ? -9.683 -2.511 22.676 1.00 93.69 269 ILE A C 1
ATOM 2255 O O . ILE A 1 269 ? -10.617 -2.178 21.950 1.00 93.69 269 ILE A O 1
ATOM 2259 N N . LEU A 1 270 ? -9.849 -2.635 23.998 1.00 94.06 270 LEU A N 1
ATOM 2260 C CA . LEU A 1 270 ? -11.148 -2.463 24.662 1.00 94.06 270 LEU A CA 1
ATOM 2261 C C . LEU A 1 270 ? -11.716 -1.040 24.524 1.00 94.06 270 LEU A C 1
ATOM 2263 O O . LEU A 1 270 ? -12.913 -0.866 24.298 1.00 94.06 270 LEU A O 1
ATOM 2267 N N . ARG A 1 271 ? -10.866 -0.007 24.590 1.00 94.31 271 ARG A N 1
ATOM 2268 C CA . ARG A 1 271 ? -11.288 1.385 24.334 1.00 94.31 271 ARG A CA 1
ATOM 2269 C C . ARG A 1 271 ? -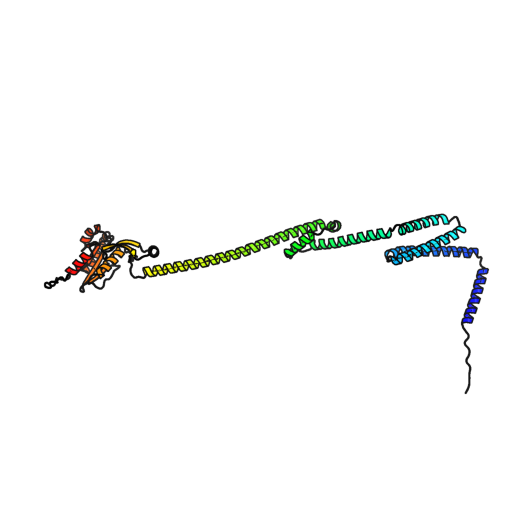11.789 1.575 22.902 1.00 94.31 271 ARG A C 1
ATOM 2271 O O . ARG A 1 271 ? -12.797 2.248 22.704 1.00 94.31 271 ARG A O 1
ATOM 2278 N N . LYS A 1 272 ? -11.106 0.977 21.917 1.00 93.38 272 LYS A N 1
ATOM 2279 C CA . LYS A 1 272 ? -11.508 1.024 20.500 1.00 93.38 272 LYS A CA 1
ATOM 2280 C C . LYS A 1 272 ? -12.817 0.266 20.253 1.00 93.38 272 LYS A C 1
ATOM 2282 O O . LYS A 1 272 ? -13.677 0.766 19.535 1.00 93.38 272 LYS A O 1
ATOM 2287 N N . SER A 1 273 ? -13.024 -0.860 20.935 1.00 90.25 273 SER A N 1
ATOM 2288 C CA . SER A 1 273 ? -14.248 -1.680 20.868 1.00 90.25 273 SER A CA 1
ATOM 2289 C C . SER A 1 273 ? -15.410 -1.156 21.728 1.00 90.25 273 SER A C 1
ATOM 2291 O O . SER A 1 273 ? -16.314 -1.902 22.103 1.00 90.25 273 SER A O 1
ATOM 2293 N N . LYS A 1 274 ? -15.414 0.147 22.046 1.00 92.19 274 LYS A N 1
ATOM 2294 C CA . LYS A 1 274 ? -16.484 0.856 22.775 1.00 92.19 274 LYS A CA 1
ATOM 2295 C C . LYS A 1 274 ? -16.720 0.397 24.223 1.00 92.19 274 LYS A C 1
ATOM 2297 O O . LYS A 1 274 ? -17.747 0.754 24.806 1.00 92.19 274 LYS A O 1
ATOM 2302 N N . HIS A 1 275 ? -15.784 -0.321 24.847 1.00 95.81 275 HIS A N 1
ATOM 2303 C CA . HIS A 1 275 ? -15.862 -0.573 26.286 1.00 95.81 275 HIS A CA 1
ATOM 2304 C C . HIS A 1 275 ? -15.517 0.703 27.052 1.00 95.81 275 HIS A C 1
ATOM 2306 O O . HIS A 1 275 ? -14.529 1.386 26.768 1.00 95.81 275 HIS A O 1
ATOM 2312 N N . LYS A 1 276 ? -16.322 1.023 28.063 1.00 96.88 276 LYS A N 1
ATOM 2313 C CA . LYS A 1 276 ? -16.101 2.182 28.926 1.00 96.88 276 LYS A CA 1
ATOM 2314 C C . LYS A 1 276 ? -15.310 1.757 30.151 1.00 96.88 276 LYS A C 1
ATOM 2316 O O . LYS A 1 276 ? -15.686 0.813 30.841 1.00 96.88 276 LYS A O 1
ATOM 2321 N N . GLN A 1 277 ? -14.220 2.464 30.427 1.00 97.75 277 GLN A N 1
ATOM 2322 C CA . GLN A 1 277 ? -13.482 2.288 31.671 1.00 97.75 277 GLN A CA 1
ATOM 2323 C C . GLN A 1 277 ? -14.266 2.953 32.809 1.00 97.75 277 GLN A C 1
ATOM 2325 O O . GLN A 1 277 ? -14.595 4.134 32.719 1.00 97.75 277 GLN A O 1
ATOM 2330 N N . VAL A 1 278 ? -14.557 2.206 33.870 1.00 97.31 278 VAL A N 1
ATOM 2331 C CA . VAL A 1 278 ? -15.271 2.694 35.056 1.00 97.31 278 VAL A CA 1
ATOM 2332 C C . VAL A 1 278 ? -14.495 2.363 36.325 1.00 97.31 278 VAL A C 1
ATOM 2334 O O . VAL A 1 278 ? -13.751 1.382 36.364 1.00 97.31 278 VAL A O 1
ATOM 2337 N N . ASN A 1 279 ? -14.678 3.187 37.356 1.00 97.88 279 ASN A N 1
ATOM 2338 C CA . ASN A 1 279 ? -14.141 2.985 38.700 1.00 97.88 279 ASN A CA 1
ATOM 2339 C C . ASN A 1 279 ? -15.317 2.886 39.667 1.00 97.88 279 ASN A C 1
ATOM 2341 O O . ASN A 1 279 ? -15.841 3.902 40.120 1.00 97.88 279 ASN A O 1
ATOM 2345 N N . GLU A 1 280 ? -15.760 1.667 39.948 1.00 97.56 280 GLU A N 1
ATOM 2346 C CA . GLU A 1 280 ? -17.008 1.429 40.667 1.00 97.56 280 GLU A CA 1
ATOM 2347 C C . GLU A 1 280 ? -16.801 0.527 41.876 1.00 97.56 280 GLU A C 1
ATOM 2349 O O . GLU A 1 280 ? -15.930 -0.343 41.899 1.00 97.56 280 GLU A O 1
ATOM 2354 N N . TYR A 1 281 ? -17.605 0.744 42.914 1.00 97.69 281 TYR A N 1
ATOM 2355 C CA . TYR A 1 281 ? -17.583 -0.111 44.095 1.00 97.69 281 TYR A CA 1
ATOM 2356 C C . TYR A 1 281 ? -18.234 -1.456 43.776 1.00 97.69 281 TYR A C 1
ATOM 2358 O O . TYR A 1 281 ? -19.403 -1.511 43.397 1.00 97.69 281 TYR A O 1
ATOM 2366 N N . CYS A 1 282 ? -17.483 -2.534 43.966 1.00 98.12 282 CYS A N 1
ATOM 2367 C CA . CYS A 1 282 ? -17.943 -3.897 43.762 1.00 98.12 282 CYS A CA 1
ATOM 2368 C C . CYS A 1 282 ? -18.639 -4.413 45.028 1.00 98.12 282 CYS A C 1
ATOM 2370 O O . CYS A 1 282 ? -17.999 -4.516 46.075 1.00 98.12 282 CYS A O 1
ATOM 2372 N N . ALA A 1 283 ? -19.930 -4.755 44.934 1.00 97.69 283 ALA A N 1
ATOM 2373 C CA . ALA A 1 283 ? -20.702 -5.278 46.067 1.00 97.69 283 ALA A CA 1
ATOM 2374 C C . ALA A 1 283 ? -20.131 -6.601 46.614 1.00 97.69 283 ALA A C 1
ATOM 2376 O O . ALA A 1 283 ? -20.150 -6.818 47.823 1.00 97.69 283 ALA A O 1
ATOM 2377 N N . TYR A 1 284 ? -19.575 -7.435 45.730 1.00 97.62 284 TYR A N 1
ATOM 2378 C CA . TYR A 1 284 ? -18.903 -8.689 46.069 1.00 97.62 284 TYR A CA 1
ATOM 2379 C C . TYR A 1 284 ? -17.574 -8.466 46.812 1.00 97.62 284 TYR A C 1
ATOM 2381 O O . TYR A 1 284 ? -17.425 -8.856 47.965 1.00 97.62 284 TYR A O 1
ATOM 2389 N N . GLN A 1 285 ? -16.617 -7.756 46.200 1.00 97.38 285 GLN A N 1
ATOM 2390 C CA . GLN A 1 285 ? -15.269 -7.576 46.774 1.00 97.38 285 GLN A CA 1
ATOM 2391 C C . GLN A 1 285 ? -15.171 -6.470 47.837 1.00 97.38 285 GLN A C 1
ATOM 2393 O O . GLN A 1 285 ? -14.096 -6.242 48.390 1.00 97.38 285 GLN A O 1
ATOM 2398 N N . LYS A 1 286 ? -16.257 -5.727 48.074 1.00 97.31 286 LYS A N 1
ATOM 2399 C CA . LYS A 1 286 ? -16.350 -4.617 49.035 1.00 97.31 286 LYS A CA 1
ATOM 2400 C C . LYS A 1 286 ? -15.295 -3.509 48.854 1.00 97.31 286 LYS A C 1
ATOM 2402 O O . LYS A 1 286 ? -14.966 -2.801 49.805 1.00 97.31 286 LYS A O 1
ATOM 2407 N N . LYS A 1 287 ? -14.798 -3.310 47.628 1.00 97.62 287 LYS A N 1
ATOM 2408 C CA . LYS A 1 287 ? -13.802 -2.282 47.267 1.00 97.62 287 LYS A CA 1
ATOM 2409 C C . LYS A 1 287 ? -14.082 -1.665 45.896 1.00 97.62 287 LYS A C 1
ATOM 2411 O O . LYS A 1 287 ? -14.844 -2.221 45.105 1.00 97.62 287 LYS A O 1
ATOM 2416 N N . ILE A 1 288 ? -13.468 -0.515 45.614 1.00 97.94 288 ILE A N 1
ATOM 2417 C CA . ILE A 1 288 ? -13.532 0.123 44.291 1.00 97.94 288 ILE A CA 1
ATOM 2418 C C . ILE A 1 288 ? -12.632 -0.648 43.324 1.00 97.94 288 ILE A C 1
ATOM 2420 O O . ILE A 1 288 ? -11.461 -0.881 43.618 1.00 97.94 288 ILE A O 1
ATOM 2424 N N . LEU A 1 289 ? -13.183 -1.037 42.176 1.00 98.06 289 LEU A N 1
ATOM 2425 C CA . LEU A 1 289 ? -12.463 -1.711 41.102 1.00 98.06 289 LEU A CA 1
ATOM 2426 C C . LEU A 1 289 ? -12.486 -0.864 39.839 1.00 98.06 289 LEU A C 1
ATOM 2428 O O . LEU A 1 289 ? -13.501 -0.260 39.494 1.00 98.06 289 LEU A O 1
ATOM 2432 N N . THR A 1 290 ? -11.371 -0.893 39.117 1.00 98.19 290 THR A N 1
ATOM 2433 C CA . THR A 1 290 ? -11.303 -0.396 37.745 1.00 98.19 290 THR A CA 1
ATOM 2434 C C . THR A 1 290 ? -11.641 -1.532 36.789 1.00 98.19 290 THR A C 1
ATOM 2436 O O . THR A 1 290 ? -10.981 -2.576 36.803 1.00 98.19 290 THR A O 1
ATOM 2439 N N . ALA A 1 291 ? -12.636 -1.332 35.931 1.00 98.00 291 ALA A N 1
ATOM 2440 C CA . ALA A 1 291 ? -13.065 -2.320 34.947 1.00 98.00 291 ALA A CA 1
ATOM 2441 C C . ALA A 1 291 ? -13.377 -1.674 33.595 1.00 98.00 291 ALA A C 1
ATOM 2443 O O . ALA A 1 291 ? -13.709 -0.493 33.519 1.00 98.00 291 ALA A O 1
ATOM 2444 N N . PHE A 1 292 ? -13.268 -2.466 32.533 1.00 97.62 292 PHE A N 1
ATOM 2445 C CA . PHE A 1 292 ? -13.785 -2.152 31.208 1.00 97.62 292 PHE A CA 1
ATOM 2446 C C . PHE A 1 292 ? -15.140 -2.820 31.059 1.00 97.62 292 PHE A C 1
ATOM 2448 O O . PHE A 1 292 ? -15.255 -4.035 31.202 1.00 97.62 292 PHE A O 1
ATOM 2455 N N . VAL A 1 293 ? -16.162 -2.014 30.807 1.00 96.75 293 VAL A N 1
ATOM 2456 C CA . VAL A 1 293 ? -17.547 -2.469 30.767 1.00 96.75 293 VAL A CA 1
ATOM 2457 C C . VAL A 1 293 ? -18.113 -2.204 29.390 1.00 96.75 293 VAL A C 1
ATOM 2459 O O . VAL A 1 293 ? -18.049 -1.070 28.907 1.00 96.75 293 VAL A O 1
ATOM 2462 N N . ARG A 1 294 ? -18.680 -3.239 28.774 1.00 95.38 294 ARG A N 1
ATOM 2463 C CA . ARG A 1 294 ? -19.518 -3.112 27.586 1.00 95.38 294 ARG A CA 1
ATOM 2464 C C . ARG A 1 294 ? -20.938 -2.811 28.056 1.00 95.38 294 ARG A C 1
ATOM 2466 O O . ARG A 1 294 ? -21.566 -3.694 28.631 1.00 95.38 294 ARG A O 1
ATOM 2473 N N . PRO A 1 295 ? -21.453 -1.585 27.876 1.00 91.56 295 PRO A N 1
ATOM 2474 C CA . PRO A 1 295 ? -22.833 -1.308 28.239 1.00 91.56 295 PRO A CA 1
ATOM 2475 C C . PRO A 1 295 ? -23.757 -2.189 27.394 1.00 91.56 295 PRO A C 1
ATOM 2477 O O . PRO A 1 295 ? -23.609 -2.240 26.170 1.00 91.56 295 PRO A O 1
ATOM 2480 N N . ILE A 1 296 ? -24.680 -2.890 28.046 1.00 87.69 296 ILE A N 1
ATOM 2481 C CA . ILE A 1 296 ? -25.699 -3.694 27.369 1.00 87.69 296 ILE A CA 1
ATOM 2482 C C . ILE A 1 296 ? -26.867 -2.758 27.045 1.00 87.69 296 ILE A C 1
ATOM 2484 O O . ILE A 1 296 ? -27.371 -2.060 27.926 1.00 87.69 296 ILE A O 1
ATOM 2488 N N . MET A 1 297 ? -27.276 -2.702 25.775 1.00 83.50 297 MET A N 1
ATOM 2489 C CA . MET A 1 297 ? -28.396 -1.873 25.309 1.00 83.50 297 MET A CA 1
ATOM 2490 C C . MET A 1 297 ? -28.331 -0.401 25.792 1.00 83.50 297 MET A C 1
ATOM 2492 O O . MET A 1 297 ? -27.402 0.328 25.448 1.00 83.50 297 MET A O 1
ATOM 2496 N N . ASN A 1 298 ? -29.329 0.036 26.578 1.00 85.56 298 ASN A N 1
ATOM 2497 C CA . ASN A 1 298 ? -29.504 1.392 27.105 1.00 85.56 298 ASN A CA 1
ATOM 2498 C C . ASN A 1 298 ? -29.001 1.549 28.551 1.00 85.56 298 ASN A C 1
ATOM 2500 O O . ASN A 1 298 ? -29.196 2.606 29.160 1.00 85.56 298 ASN A O 1
ATOM 2504 N N . HIS A 1 299 ? -28.377 0.519 29.127 1.00 91.06 299 HIS A N 1
ATOM 2505 C CA . HIS A 1 299 ? -27.844 0.600 30.480 1.00 91.06 299 HIS A CA 1
ATOM 2506 C C . HIS A 1 299 ? -26.546 1.412 30.496 1.00 91.06 299 HIS A C 1
ATOM 2508 O O . HIS A 1 299 ? -25.747 1.405 29.559 1.00 91.06 299 HIS A O 1
ATOM 2514 N N . SER A 1 300 ? -26.310 2.139 31.587 1.00 94.81 300 SER A N 1
ATOM 2515 C CA . SER A 1 300 ? -25.019 2.796 31.793 1.00 94.81 300 SER A CA 1
ATOM 2516 C C . SER A 1 300 ? -23.943 1.759 32.140 1.00 94.81 300 SER A C 1
ATOM 2518 O O . SER A 1 300 ? -24.236 0.673 32.648 1.00 94.81 300 SER A O 1
ATOM 2520 N N . ALA A 1 301 ? -22.673 2.101 31.908 1.00 95.88 301 ALA A N 1
ATOM 2521 C CA . ALA A 1 301 ? -21.550 1.249 32.304 1.00 95.88 301 ALA A CA 1
ATOM 2522 C C . ALA A 1 301 ? -21.529 1.006 33.828 1.00 95.88 301 ALA A C 1
ATOM 2524 O O . ALA A 1 301 ? -21.282 -0.110 34.271 1.00 95.88 301 ALA A O 1
ATOM 2525 N N . THR A 1 302 ? -21.876 2.023 34.625 1.00 96.19 302 THR A N 1
ATOM 2526 C CA . THR A 1 302 ? -22.043 1.909 36.083 1.00 96.19 302 THR A CA 1
ATOM 2527 C C . THR A 1 302 ? -23.137 0.915 36.463 1.00 96.19 302 THR A C 1
ATOM 2529 O O . THR A 1 302 ? -22.921 0.079 37.334 1.00 96.19 302 THR A O 1
ATOM 2532 N N . HIS A 1 303 ? -24.306 0.984 35.817 1.00 96.56 303 HIS A N 1
ATOM 2533 C CA . HIS A 1 303 ? -25.399 0.049 36.085 1.00 96.56 303 HIS A CA 1
ATOM 2534 C C . HIS A 1 303 ? -24.986 -1.387 35.737 1.00 96.56 303 HIS A C 1
ATOM 2536 O O . HIS A 1 303 ? -25.070 -2.263 36.589 1.00 96.56 303 HIS A O 1
ATOM 2542 N N . THR A 1 304 ? -24.435 -1.595 34.536 1.00 96.44 304 THR A N 1
ATOM 2543 C CA . THR A 1 304 ? -23.955 -2.910 34.069 1.00 96.44 304 THR A CA 1
ATOM 2544 C C . THR A 1 304 ? -22.908 -3.497 35.028 1.00 96.44 304 THR A C 1
ATOM 2546 O O . THR A 1 304 ? -22.975 -4.667 35.396 1.00 96.44 304 THR A O 1
ATOM 2549 N N . PHE A 1 305 ? -21.966 -2.672 35.502 1.00 97.25 305 PHE A N 1
ATOM 2550 C CA . PHE A 1 305 ? -20.976 -3.093 36.494 1.00 97.25 305 PHE A CA 1
ATOM 2551 C C . PHE A 1 305 ? -21.614 -3.507 37.825 1.00 97.25 305 PHE A C 1
ATOM 2553 O O . PHE A 1 305 ? -21.211 -4.505 38.425 1.00 97.25 305 PHE A O 1
ATOM 2560 N N . LEU A 1 306 ? -22.596 -2.742 38.311 1.00 97.00 306 LEU A N 1
ATOM 2561 C CA . LEU A 1 306 ? -23.266 -3.046 39.572 1.00 97.00 306 LEU A CA 1
ATOM 2562 C C . LEU A 1 306 ? -24.074 -4.343 39.483 1.00 97.00 306 LEU A C 1
ATOM 2564 O O . LEU A 1 306 ? -23.948 -5.150 40.404 1.00 97.00 306 LEU A O 1
ATOM 2568 N N . VAL A 1 307 ? -24.803 -4.576 38.384 1.00 97.00 307 VAL A N 1
ATOM 2569 C CA . VAL A 1 307 ? -25.514 -5.841 38.105 1.00 97.00 307 VAL A CA 1
ATOM 2570 C C . VAL A 1 307 ? -24.548 -7.017 38.195 1.00 97.00 307 VAL A C 1
ATOM 2572 O O . VAL A 1 307 ? -24.738 -7.908 39.024 1.00 97.00 307 VAL A O 1
ATOM 2575 N N . TRP A 1 308 ? -23.437 -6.951 37.456 1.00 97.06 308 TRP A N 1
ATOM 2576 C CA . TRP A 1 308 ? -22.378 -7.960 37.515 1.00 97.06 308 TRP A CA 1
ATOM 2577 C C . TRP A 1 308 ? -21.861 -8.177 38.946 1.00 97.06 308 TRP A C 1
ATOM 2579 O O . TRP A 1 308 ? -21.746 -9.311 39.408 1.00 97.06 308 TRP A O 1
ATOM 2589 N N . SER A 1 309 ? -21.597 -7.097 39.690 1.00 97.94 309 SER A N 1
ATOM 2590 C CA . SER A 1 309 ? -21.039 -7.195 41.044 1.00 97.94 309 SER A CA 1
ATOM 2591 C C . SER A 1 309 ? -22.007 -7.803 42.065 1.00 97.94 309 SER A C 1
ATOM 2593 O O . SER A 1 309 ? -21.566 -8.487 42.986 1.00 97.94 309 SER A O 1
ATOM 2595 N N . VAL A 1 310 ? -23.312 -7.553 41.919 1.00 98.19 310 VAL A N 1
ATOM 2596 C CA . VAL A 1 310 ? -24.353 -8.096 42.802 1.00 98.19 310 VAL A CA 1
ATOM 2597 C C . VAL A 1 310 ? -24.648 -9.546 42.444 1.00 98.19 310 VAL A C 1
ATOM 2599 O O . VAL A 1 310 ? -24.805 -10.362 43.346 1.00 98.19 310 VAL A O 1
ATOM 2602 N N . LYS A 1 311 ? -24.647 -9.897 41.154 1.00 97.56 311 LYS A N 1
ATOM 2603 C CA . LYS A 1 311 ? -24.745 -11.291 40.718 1.00 97.56 311 LYS A CA 1
ATOM 2604 C C . LYS A 1 311 ? -23.610 -12.138 41.287 1.00 97.56 311 LYS A C 1
ATOM 2606 O O . LYS A 1 311 ? -23.886 -13.166 41.888 1.00 97.56 311 LYS A O 1
ATOM 2611 N N . ARG A 1 312 ? -22.360 -11.670 41.180 1.00 97.38 312 ARG A N 1
ATOM 2612 C CA . ARG A 1 312 ? -21.202 -12.344 41.795 1.00 97.38 312 ARG A CA 1
ATOM 2613 C C . ARG A 1 312 ? -21.353 -12.505 43.305 1.00 97.38 312 ARG A C 1
ATOM 2615 O O . ARG A 1 312 ? -20.996 -13.538 43.841 1.00 97.38 312 ARG A O 1
ATOM 2622 N N . LEU A 1 313 ? -21.922 -11.510 43.987 1.00 97.69 313 LEU A N 1
ATOM 2623 C CA . LEU A 1 313 ? -22.216 -11.618 45.415 1.00 97.69 313 LEU A CA 1
ATOM 2624 C C . LEU A 1 313 ? -23.283 -12.678 45.721 1.00 97.69 313 LEU A C 1
ATOM 2626 O O . LEU A 1 313 ? -23.174 -13.340 46.742 1.00 97.69 313 LEU A O 1
ATOM 2630 N N . LEU A 1 314 ? -24.305 -12.840 44.877 1.00 97.88 314 LEU A N 1
ATOM 2631 C CA . LEU A 1 314 ? -25.341 -13.861 45.069 1.00 97.88 314 LEU A CA 1
ATOM 2632 C C . LEU A 1 314 ? -24.800 -15.289 44.943 1.00 97.88 314 LEU A C 1
ATOM 2634 O O . LEU A 1 314 ? -25.360 -16.176 45.574 1.00 97.88 314 LEU A O 1
ATOM 2638 N N . GLU A 1 315 ? -23.724 -15.504 44.179 1.00 97.00 315 GLU A N 1
ATOM 2639 C CA . GLU A 1 315 ? -23.063 -16.814 44.048 1.00 97.00 315 GLU A CA 1
ATOM 2640 C C . GLU A 1 315 ? -22.498 -17.330 45.392 1.00 97.00 315 GLU A C 1
ATOM 2642 O O . GLU A 1 315 ? -22.345 -18.537 45.551 1.00 97.00 315 GLU A O 1
ATOM 2647 N N . ASP A 1 316 ? -22.264 -16.449 46.376 1.00 97.00 316 ASP A N 1
ATOM 2648 C CA . ASP A 1 316 ? -21.832 -16.818 47.737 1.00 97.00 316 ASP A CA 1
ATOM 2649 C C . ASP A 1 316 ? -22.994 -17.223 48.668 1.00 97.00 316 ASP A C 1
ATOM 2651 O O . ASP A 1 316 ? -22.768 -17.645 49.805 1.00 97.00 316 ASP A O 1
ATOM 2655 N N . PHE A 1 317 ? -24.247 -17.047 48.239 1.00 96.38 317 PHE A N 1
ATOM 2656 C CA . PHE A 1 317 ? -25.428 -17.405 49.025 1.00 96.38 317 PHE A CA 1
ATOM 2657 C C . PHE A 1 317 ? -26.017 -18.734 48.542 1.00 96.38 317 PHE A C 1
ATOM 2659 O O . PHE A 1 317 ? -25.865 -19.119 47.387 1.00 96.38 317 PHE A O 1
ATOM 2666 N N . ASP A 1 318 ? -26.767 -19.408 49.417 1.00 95.75 318 ASP A N 1
ATOM 2667 C CA . ASP A 1 318 ? -27.520 -20.626 49.086 1.00 95.75 318 ASP A CA 1
ATOM 2668 C C . ASP A 1 318 ? -28.761 -20.303 48.228 1.00 95.75 318 ASP A C 1
ATOM 2670 O O . ASP A 1 318 ? -29.909 -20.357 48.675 1.00 95.75 318 ASP A O 1
ATOM 2674 N N . VAL A 1 319 ? -28.532 -19.850 46.996 1.00 97.19 319 VAL A N 1
ATOM 2675 C CA . VAL A 1 319 ? -29.559 -19.463 46.024 1.00 97.19 319 VAL A CA 1
ATOM 2676 C C . VAL A 1 319 ? -29.308 -20.155 44.687 1.00 97.19 319 VAL A C 1
ATOM 2678 O O . VAL A 1 319 ? -28.196 -20.543 44.351 1.00 97.19 319 VAL A O 1
ATOM 2681 N N . THR A 1 320 ? -30.359 -20.312 43.890 1.00 97.62 320 THR A N 1
ATOM 2682 C CA . THR A 1 320 ? -30.306 -20.995 42.590 1.00 97.62 320 THR A CA 1
ATOM 2683 C C . THR A 1 320 ? -30.957 -20.148 41.500 1.00 97.62 320 THR A C 1
ATOM 2685 O O . THR A 1 320 ? -31.676 -19.192 41.791 1.00 97.62 320 THR A O 1
ATOM 2688 N N . LYS A 1 321 ? -30.718 -20.497 40.229 1.00 97.06 321 LYS A N 1
ATOM 2689 C CA . LYS A 1 321 ? -31.308 -19.837 39.046 1.00 97.06 321 LYS A CA 1
ATOM 2690 C C . LYS A 1 321 ? -31.155 -18.308 39.056 1.00 97.06 321 LYS A C 1
ATOM 2692 O O . LYS A 1 321 ? -32.141 -17.582 38.954 1.00 97.06 321 LYS A O 1
ATOM 2697 N N . ILE A 1 322 ? -29.921 -17.829 39.225 1.00 97.69 322 ILE A N 1
ATOM 2698 C CA . ILE A 1 322 ? -29.615 -16.397 39.152 1.00 97.69 322 ILE A CA 1
ATOM 2699 C C . ILE A 1 322 ? -29.700 -15.954 37.685 1.00 97.69 322 ILE A C 1
ATOM 2701 O O . ILE A 1 322 ? -28.874 -16.342 36.860 1.00 97.69 322 ILE A O 1
ATOM 2705 N N . GLU A 1 323 ? -30.701 -15.142 37.370 1.00 96.69 323 GLU A N 1
ATOM 2706 C CA . GLU A 1 323 ? -31.000 -14.632 36.030 1.00 96.69 323 GLU A CA 1
ATOM 2707 C C . GLU A 1 323 ? -30.834 -13.109 36.011 1.00 96.69 323 GLU A C 1
ATOM 2709 O O . GLU A 1 323 ? -31.343 -12.425 36.901 1.00 96.69 323 GLU A O 1
ATOM 2714 N N . GLU A 1 324 ? -30.143 -12.590 34.995 1.00 95.44 324 GLU A N 1
ATOM 2715 C CA . GLU A 1 324 ? -30.089 -11.157 34.683 1.00 95.44 324 GLU A CA 1
ATOM 2716 C C . GLU A 1 324 ? -31.213 -10.822 33.701 1.00 95.44 324 GLU A C 1
ATOM 2718 O O . GLU A 1 324 ? -31.460 -11.591 32.768 1.00 95.44 324 GLU A O 1
ATOM 2723 N N . HIS A 1 325 ? -31.880 -9.684 33.893 1.00 94.62 325 HIS A N 1
ATOM 2724 C CA . HIS A 1 325 ? -32.924 -9.222 32.984 1.00 94.62 325 HIS A CA 1
ATOM 2725 C C . HIS A 1 325 ? -32.641 -7.813 32.493 1.00 94.62 325 HIS A C 1
ATOM 2727 O O . HIS A 1 325 ? -32.292 -6.915 33.245 1.00 94.62 325 HIS A O 1
ATOM 2733 N N . ASP A 1 326 ? -32.904 -7.634 31.211 1.00 85.44 326 ASP A N 1
ATOM 2734 C CA . ASP A 1 326 ? -32.626 -6.420 30.450 1.00 85.44 326 ASP A CA 1
ATOM 2735 C C . ASP A 1 326 ? -33.857 -5.488 30.338 1.00 85.44 326 ASP A C 1
ATOM 2737 O O . ASP A 1 326 ? -33.798 -4.401 29.764 1.00 85.44 326 ASP A O 1
ATOM 2741 N N . THR A 1 327 ? -35.036 -5.934 30.796 1.00 82.38 327 THR A N 1
ATOM 2742 C CA . THR A 1 327 ? -36.327 -5.339 30.401 1.00 82.38 327 THR A CA 1
ATOM 2743 C C . THR A 1 327 ? -37.267 -5.027 31.577 1.00 82.38 327 THR A C 1
ATOM 2745 O O . THR A 1 327 ? -36.882 -4.405 32.560 1.00 82.38 327 THR A O 1
ATOM 2748 N N . LYS A 1 328 ? -38.559 -5.370 31.450 1.00 85.56 328 LYS A N 1
ATOM 2749 C CA . LYS A 1 328 ? -39.634 -5.014 32.390 1.00 85.56 328 LYS A CA 1
ATOM 2750 C C . LYS A 1 328 ? -39.458 -5.669 33.763 1.00 85.56 328 LYS A C 1
ATOM 2752 O O . LYS A 1 328 ? -39.984 -5.142 34.742 1.00 85.56 328 LYS A O 1
ATOM 2757 N N . ASP A 1 329 ? -38.768 -6.808 33.824 1.00 95.06 329 ASP A N 1
ATOM 2758 C CA . ASP A 1 329 ? -38.514 -7.531 35.071 1.00 95.06 329 ASP A CA 1
ATOM 2759 C C . ASP A 1 329 ? -37.436 -6.859 35.930 1.00 95.06 329 ASP A C 1
ATOM 2761 O O . ASP A 1 329 ? -36.870 -5.857 35.512 1.00 95.06 329 ASP A O 1
ATOM 2765 N N . ALA A 1 330 ? -37.189 -7.366 37.138 1.00 96.88 330 ALA A N 1
ATOM 2766 C CA . ALA A 1 330 ? -36.087 -6.880 37.965 1.00 96.88 330 ALA A CA 1
ATOM 2767 C C . ALA A 1 330 ? -34.724 -7.183 37.334 1.00 96.88 330 ALA A C 1
ATOM 2769 O O . ALA A 1 330 ? -34.576 -8.264 36.771 1.00 96.88 330 ALA A O 1
ATOM 2770 N N . ASP A 1 331 ? -33.733 -6.304 37.501 1.00 96.81 331 ASP A N 1
ATOM 2771 C CA . ASP A 1 331 ? -32.401 -6.490 36.893 1.00 96.81 331 ASP A CA 1
ATOM 2772 C C . ASP A 1 331 ? -31.761 -7.845 37.231 1.00 96.81 331 ASP A C 1
ATOM 2774 O O . ASP A 1 331 ? -31.086 -8.446 36.397 1.00 96.81 331 ASP A O 1
ATOM 2778 N N . ILE A 1 332 ? -31.979 -8.352 38.450 1.00 97.94 332 ILE A N 1
ATOM 2779 C CA . ILE A 1 332 ? -31.553 -9.694 38.855 1.00 97.94 332 ILE A CA 1
ATOM 2780 C C . ILE A 1 332 ? -32.714 -10.415 39.530 1.00 97.94 332 ILE A C 1
ATOM 2782 O O . ILE A 1 332 ? -33.353 -9.878 40.436 1.00 97.94 332 ILE A O 1
ATOM 2786 N N . THR A 1 333 ? -32.945 -11.672 39.161 1.00 98.31 333 THR A N 1
ATOM 2787 C CA . THR A 1 333 ? -33.863 -12.565 39.880 1.00 98.31 333 THR A CA 1
ATOM 2788 C C . THR A 1 333 ? -33.176 -13.863 40.266 1.00 98.31 333 THR A C 1
ATOM 2790 O O . THR A 1 333 ? -32.263 -14.301 39.578 1.00 98.31 333 THR A O 1
ATOM 2793 N N . PHE A 1 334 ? -33.613 -14.490 41.353 1.00 98.44 334 PHE A N 1
ATOM 2794 C CA . PHE A 1 334 ? -33.057 -15.761 41.821 1.00 98.44 334 PHE A CA 1
ATOM 2795 C C . PHE A 1 334 ? -34.082 -16.538 42.654 1.00 98.44 334 PHE A C 1
ATOM 2797 O O . PHE A 1 334 ? -35.127 -16.002 43.038 1.00 98.44 334 PHE A O 1
ATOM 2804 N N . ILE A 1 335 ? -33.801 -17.810 42.927 1.00 97.94 335 ILE A N 1
ATOM 2805 C CA . ILE A 1 335 ? -34.637 -18.699 43.735 1.00 97.94 335 ILE A CA 1
ATOM 2806 C C . ILE A 1 335 ? -33.928 -19.043 45.041 1.00 97.94 335 ILE A C 1
ATOM 2808 O O . ILE A 1 335 ? -32.782 -19.479 45.045 1.00 97.94 335 ILE A O 1
ATOM 2812 N N . HIS A 1 336 ? -34.652 -18.916 46.148 1.00 96.94 336 HIS A N 1
ATOM 2813 C CA . HIS A 1 336 ? -34.225 -19.360 47.469 1.00 96.94 336 HIS A CA 1
ATOM 2814 C C . HIS A 1 336 ? -35.397 -20.086 48.137 1.00 96.94 336 HIS A C 1
ATOM 2816 O O . HIS A 1 336 ? -36.500 -19.539 48.196 1.00 96.94 336 HIS A O 1
ATOM 2822 N N . TYR A 1 337 ? -35.200 -21.340 48.558 1.00 94.88 337 TYR A N 1
ATOM 2823 C CA . TYR A 1 337 ? -36.256 -22.211 49.106 1.00 94.88 337 TYR A CA 1
ATOM 2824 C C . TYR A 1 337 ? -37.568 -22.182 48.301 1.00 94.88 337 TYR A C 1
ATOM 2826 O O . TYR A 1 337 ? -38.643 -21.887 48.828 1.00 94.88 337 TYR A O 1
ATOM 2834 N N . ASN A 1 338 ? -37.470 -22.449 46.994 1.00 95.81 338 ASN A N 1
ATOM 2835 C CA . ASN A 1 338 ? -38.587 -22.459 46.035 1.00 95.81 338 ASN A CA 1
ATOM 2836 C C . ASN A 1 338 ? -39.373 -21.140 45.914 1.00 95.81 338 ASN A C 1
ATOM 2838 O O . ASN A 1 338 ? -40.423 -21.099 45.274 1.00 95.81 338 ASN A O 1
ATOM 2842 N N . LYS A 1 339 ? -38.873 -20.039 46.482 1.00 96.56 339 LYS A N 1
ATOM 2843 C CA . LYS A 1 339 ? -39.453 -18.703 46.331 1.00 96.56 339 LYS A CA 1
ATOM 2844 C C . LYS A 1 339 ? -38.573 -17.871 45.409 1.00 96.56 339 LYS A C 1
ATOM 2846 O O . LYS A 1 339 ? -37.352 -17.881 45.542 1.00 96.56 339 LYS A O 1
ATOM 2851 N N . LYS A 1 340 ? -39.200 -17.140 44.483 1.00 97.94 340 LYS A N 1
ATOM 2852 C CA . LYS A 1 340 ? -38.504 -16.207 43.587 1.00 97.94 340 LYS A CA 1
ATOM 2853 C C . LYS A 1 340 ? -38.322 -14.849 44.271 1.00 97.94 340 LYS A C 1
ATOM 2855 O O . LYS A 1 340 ? -39.279 -14.311 44.845 1.00 97.94 340 LYS A O 1
ATOM 2860 N N . TYR A 1 341 ? -37.103 -14.332 44.189 1.00 98.44 341 TYR A N 1
ATOM 2861 C CA . TYR A 1 341 ? -36.658 -13.037 44.694 1.00 98.44 341 TYR A CA 1
ATOM 2862 C C . TYR A 1 341 ? -36.147 -12.175 43.545 1.00 98.44 341 TYR A C 1
ATOM 2864 O O . TYR A 1 341 ? -35.801 -12.687 42.477 1.00 98.44 341 TYR A O 1
ATOM 2872 N N . ALA A 1 342 ? -36.100 -10.869 43.785 1.00 98.31 342 ALA A N 1
ATOM 2873 C CA . ALA A 1 342 ? -35.693 -9.877 42.803 1.00 98.31 342 ALA A CA 1
ATOM 2874 C C . ALA A 1 342 ? -34.819 -8.777 43.422 1.00 98.31 342 ALA A C 1
ATOM 2876 O O . ALA A 1 342 ? -34.994 -8.397 44.579 1.00 98.31 342 ALA A O 1
ATOM 2877 N N . ILE A 1 343 ? -33.896 -8.236 42.635 1.00 98.50 343 ILE A N 1
ATOM 2878 C CA . ILE A 1 343 ? -33.086 -7.067 42.972 1.00 98.50 343 ILE A CA 1
ATOM 2879 C C . ILE A 1 343 ? -33.177 -6.101 41.800 1.00 98.50 343 ILE A C 1
ATOM 2881 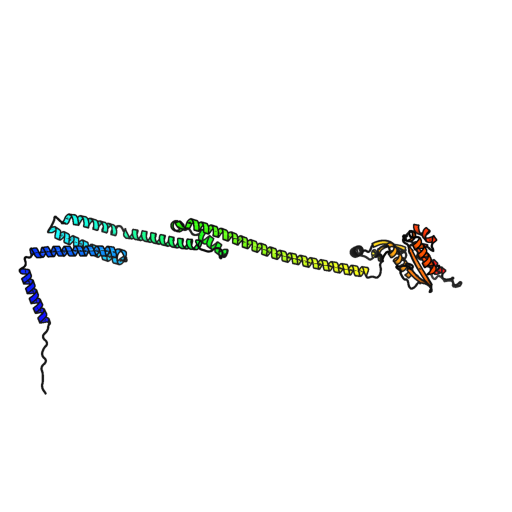O O . ILE A 1 343 ? -32.874 -6.476 40.671 1.00 98.50 343 ILE A O 1
ATOM 2885 N N . GLU A 1 344 ? -33.571 -4.865 42.086 1.00 97.81 344 GLU A N 1
ATOM 2886 C CA . GLU A 1 344 ? -33.567 -3.772 41.111 1.00 97.81 344 GLU A CA 1
ATOM 2887 C C . GLU A 1 344 ? -32.412 -2.817 41.435 1.00 97.81 344 GLU A C 1
ATOM 2889 O O . GLU A 1 344 ? -32.252 -2.382 42.577 1.00 97.81 344 GLU A O 1
ATOM 2894 N N . ILE A 1 345 ? -31.588 -2.487 40.450 1.00 97.50 345 ILE A N 1
ATOM 2895 C CA . ILE A 1 345 ? -30.377 -1.679 40.567 1.00 97.50 345 ILE A CA 1
ATOM 2896 C C . ILE A 1 345 ? -30.599 -0.318 39.915 1.00 97.50 345 ILE A C 1
ATOM 2898 O O . ILE A 1 345 ? -30.701 -0.141 38.706 1.00 97.50 345 ILE A O 1
ATOM 2902 N N . GLU A 1 346 ? -30.550 0.719 40.735 1.00 95.81 346 GLU A N 1
ATOM 2903 C CA . GLU A 1 346 ? -30.945 2.059 40.339 1.00 95.81 346 GLU A CA 1
ATOM 2904 C C . GLU A 1 346 ? -29.759 3.013 40.313 1.00 95.81 346 GLU A C 1
ATOM 2906 O O . GLU A 1 346 ? -29.062 3.222 41.311 1.00 95.81 346 GLU A O 1
ATOM 2911 N N . THR A 1 347 ? -29.555 3.655 39.160 1.00 93.25 347 THR A N 1
ATOM 2912 C CA . THR A 1 347 ? -28.529 4.701 39.002 1.00 93.25 347 THR A CA 1
ATOM 2913 C C . THR A 1 347 ? -29.067 6.122 39.170 1.00 93.25 347 THR A C 1
ATOM 2915 O O . THR A 1 347 ? -28.299 7.081 39.121 1.00 93.25 347 THR A O 1
ATOM 2918 N N . GLY A 1 348 ? -30.375 6.265 39.423 1.00 89.00 348 GLY A N 1
ATOM 2919 C CA . GLY A 1 348 ? -31.030 7.536 39.741 1.00 89.00 348 GLY A CA 1
ATOM 2920 C C . GLY A 1 348 ? -31.771 8.208 38.589 1.00 89.00 348 GLY A C 1
ATOM 2921 O O . GLY A 1 348 ? -32.445 9.215 38.801 1.00 89.00 348 GLY A O 1
ATOM 2922 N N . THR A 1 349 ? -31.690 7.665 37.375 1.00 89.88 349 THR A N 1
ATOM 2923 C CA . THR A 1 349 ? -32.435 8.184 36.220 1.00 89.88 349 THR A CA 1
ATOM 2924 C C . THR A 1 349 ? -33.941 7.948 36.354 1.00 89.88 349 THR A C 1
ATOM 2926 O O . THR A 1 349 ? -34.720 8.791 35.904 1.00 89.88 349 THR A O 1
ATOM 2929 N N . LEU A 1 350 ? -34.362 6.856 37.007 1.00 92.19 350 LEU A N 1
ATOM 2930 C CA . LEU A 1 350 ? -35.773 6.484 37.113 1.00 92.19 350 LEU A CA 1
ATOM 2931 C C . LEU A 1 350 ? -36.575 7.404 38.048 1.00 92.19 350 LEU A C 1
ATOM 2933 O O . LEU A 1 350 ? -37.752 7.642 37.789 1.00 92.19 350 LEU A O 1
ATOM 2937 N N . LEU A 1 351 ? -35.944 8.019 39.060 1.00 94.06 351 LEU A N 1
ATOM 2938 C CA . LEU A 1 351 ? -36.601 8.999 39.947 1.00 94.06 351 LEU A CA 1
ATOM 2939 C C . LEU A 1 351 ? -37.167 10.209 39.198 1.00 94.06 351 LEU A C 1
ATOM 2941 O O . LEU A 1 351 ? -38.187 10.757 39.602 1.00 94.06 351 LEU A O 1
ATOM 2945 N N . ARG A 1 352 ? -36.535 10.613 38.090 1.00 94.75 352 ARG A N 1
ATOM 2946 C CA . ARG A 1 352 ? -37.028 11.714 37.244 1.00 94.75 352 ARG A CA 1
ATOM 2947 C C . ARG A 1 352 ? -38.258 11.319 36.423 1.00 94.75 352 ARG A C 1
ATOM 2949 O O . ARG A 1 352 ? -38.921 12.180 35.860 1.00 94.75 352 ARG A O 1
ATOM 2956 N N . LYS A 1 353 ? -38.553 10.020 36.331 1.00 95.25 353 LYS A N 1
ATOM 2957 C CA . LYS A 1 353 ? -39.652 9.441 35.553 1.00 95.25 353 LYS A CA 1
ATOM 2958 C C . LYS A 1 353 ? -40.656 8.782 36.498 1.00 95.25 353 LYS A C 1
ATOM 2960 O O . LYS A 1 353 ? -40.894 7.578 36.423 1.00 95.25 353 LYS A O 1
ATOM 2965 N N . GLU A 1 354 ? -41.262 9.578 37.377 1.00 94.88 354 GLU A N 1
ATOM 2966 C CA . GLU A 1 354 ? -42.102 9.106 38.490 1.00 94.88 354 GLU A CA 1
ATOM 2967 C C . GLU A 1 354 ? -43.174 8.085 38.072 1.00 94.88 354 GLU A C 1
ATOM 2969 O O . GLU A 1 354 ? -43.345 7.062 38.731 1.00 94.88 354 GLU A O 1
ATOM 2974 N N . ARG A 1 355 ? -43.860 8.303 36.940 1.00 96.75 355 ARG A N 1
ATOM 2975 C CA . ARG A 1 355 ? -44.851 7.347 36.415 1.00 96.75 355 ARG A CA 1
ATOM 2976 C C . ARG A 1 355 ? -44.231 5.983 36.089 1.00 96.75 355 ARG A C 1
ATOM 2978 O O . ARG A 1 355 ? -44.827 4.957 36.403 1.00 96.75 355 ARG A O 1
ATOM 2985 N N . GLN A 1 356 ? -43.045 5.957 35.478 1.00 95.38 356 GLN A N 1
ATOM 2986 C CA . GLN A 1 356 ? -42.342 4.708 35.160 1.00 95.38 356 GLN A CA 1
ATOM 2987 C C . GLN A 1 356 ? -41.882 4.001 36.435 1.00 95.38 356 GLN A C 1
ATOM 2989 O O . GLN A 1 356 ? -42.078 2.794 36.554 1.00 95.38 356 GLN A O 1
ATOM 2994 N N . LEU A 1 357 ? -41.364 4.756 37.410 1.00 96.00 357 LEU A N 1
ATOM 2995 C CA . LEU A 1 357 ? -40.996 4.224 38.721 1.00 96.00 357 LEU A CA 1
ATOM 2996 C C . LEU A 1 357 ? -42.202 3.595 39.432 1.00 96.00 357 LEU A C 1
ATOM 2998 O O . LEU A 1 357 ? -42.125 2.447 39.855 1.00 96.00 357 LEU A O 1
ATOM 3002 N N . LYS A 1 358 ? -43.338 4.304 39.513 1.00 96.62 358 LYS A N 1
ATOM 3003 C CA . LYS A 1 358 ? -44.573 3.784 40.129 1.00 96.62 358 LYS A CA 1
ATOM 3004 C C . LYS A 1 358 ? -45.048 2.500 39.452 1.00 96.62 358 LYS A C 1
ATOM 3006 O O . LYS A 1 358 ? -45.376 1.539 40.141 1.00 96.62 358 LYS A O 1
ATOM 3011 N N . ASN A 1 359 ? -45.028 2.456 38.120 1.00 96.69 359 ASN A N 1
ATOM 3012 C CA . ASN A 1 359 ? -45.403 1.260 37.364 1.00 96.69 359 ASN A CA 1
ATOM 3013 C C . ASN A 1 359 ? -44.455 0.083 37.639 1.00 96.69 359 ASN A C 1
ATOM 3015 O O . ASN A 1 359 ? -44.919 -1.038 37.842 1.00 96.69 359 ASN A O 1
ATOM 3019 N N . LYS A 1 360 ? -43.140 0.334 37.681 1.00 96.00 360 LYS A N 1
ATOM 3020 C CA . LYS A 1 360 ? -42.129 -0.684 37.994 1.00 96.00 360 LYS A CA 1
ATOM 3021 C C . LYS A 1 360 ? -42.318 -1.224 39.413 1.00 96.00 360 LYS A C 1
ATOM 3023 O O . LYS A 1 360 ? -42.386 -2.432 39.599 1.00 96.00 360 LYS A O 1
ATOM 3028 N N . VAL A 1 361 ? -42.500 -0.345 40.397 1.00 97.25 361 VAL A N 1
ATOM 3029 C CA . VAL A 1 361 ? -42.767 -0.710 41.799 1.00 97.25 361 VAL A CA 1
ATOM 3030 C C . VAL A 1 361 ? -44.052 -1.529 41.922 1.00 97.25 361 VAL A C 1
ATOM 3032 O O . VAL A 1 361 ? -44.061 -2.552 42.603 1.00 97.25 361 VAL A O 1
ATOM 3035 N N . HIS A 1 362 ? -45.128 -1.123 41.240 1.00 97.62 362 HIS A N 1
ATOM 3036 C CA . HIS A 1 362 ? -46.382 -1.877 41.212 1.00 97.62 362 HIS A CA 1
ATOM 3037 C C . HIS A 1 362 ? -46.177 -3.288 40.644 1.00 97.62 362 HIS A C 1
ATOM 3039 O O . HIS A 1 362 ? -46.578 -4.269 41.267 1.00 97.62 362 HIS A O 1
ATOM 3045 N N . TYR A 1 363 ? -45.477 -3.403 39.514 1.00 97.38 363 TYR A N 1
ATOM 3046 C CA . TYR A 1 363 ? -45.130 -4.692 38.920 1.00 97.38 363 TYR A CA 1
ATOM 3047 C C . TYR A 1 363 ? -44.305 -5.572 39.876 1.00 97.38 363 TYR A C 1
ATOM 3049 O O . TYR A 1 363 ? -44.649 -6.737 40.083 1.00 97.38 363 TYR A O 1
ATOM 3057 N N . LEU A 1 364 ? -43.261 -5.022 40.507 1.00 97.38 364 LEU A N 1
ATOM 3058 C CA . LEU A 1 364 ? -42.401 -5.766 41.432 1.00 97.38 364 LEU A CA 1
ATOM 3059 C C . LEU A 1 364 ? -43.157 -6.210 42.692 1.00 97.38 364 LEU A C 1
ATOM 3061 O O . LEU A 1 364 ? -42.978 -7.338 43.145 1.00 97.38 364 LEU A O 1
ATOM 3065 N N . ASN A 1 365 ? -44.052 -5.375 43.227 1.00 97.69 365 ASN A N 1
ATOM 3066 C CA . ASN A 1 365 ? -44.901 -5.734 44.365 1.00 97.69 365 ASN A CA 1
ATOM 3067 C C . ASN A 1 365 ? -45.887 -6.857 44.035 1.00 97.69 365 ASN A C 1
ATOM 3069 O O . ASN A 1 365 ? -46.078 -7.747 44.864 1.00 97.69 365 ASN A O 1
ATOM 3073 N N . ASN A 1 366 ? -46.466 -6.845 42.833 1.00 97.81 366 ASN A N 1
ATOM 3074 C CA . ASN A 1 366 ? -47.372 -7.901 42.386 1.00 97.81 366 ASN A CA 1
ATOM 3075 C C . ASN A 1 366 ? -46.620 -9.219 42.149 1.00 97.81 366 ASN A C 1
ATOM 3077 O O . ASN A 1 366 ? -47.083 -10.280 42.563 1.00 97.81 366 ASN A O 1
ATOM 3081 N N . LYS A 1 367 ? -45.451 -9.166 41.498 1.00 97.81 367 LYS A N 1
ATOM 3082 C CA . LYS A 1 367 ? -44.698 -10.364 41.095 1.00 97.81 367 LYS A CA 1
ATOM 3083 C C . LYS A 1 367 ? -43.860 -10.970 42.227 1.00 97.81 367 LYS A C 1
ATOM 3085 O O . LYS A 1 367 ? -43.770 -12.191 42.345 1.00 97.81 367 LYS A O 1
ATOM 3090 N N . TYR A 1 368 ? -43.269 -10.136 43.082 1.00 97.31 368 TYR A N 1
ATOM 3091 C CA . TYR A 1 368 ? -42.337 -10.537 44.143 1.00 97.31 368 TYR A CA 1
ATOM 3092 C C . TYR A 1 368 ? -42.764 -10.008 45.523 1.00 97.31 368 TYR A C 1
ATOM 3094 O O . TYR A 1 368 ? -41.967 -9.360 46.199 1.00 97.31 368 TYR A O 1
ATOM 3102 N N . PRO A 1 369 ? -43.991 -10.264 46.009 1.00 96.31 369 PRO A N 1
ATOM 3103 C CA . PRO A 1 369 ? -44.519 -9.615 47.210 1.00 96.31 369 PRO A CA 1
ATOM 3104 C C . PRO A 1 369 ? -43.585 -9.775 48.419 1.00 96.31 369 PRO A C 1
ATOM 3106 O O . PRO A 1 369 ? -43.358 -10.888 48.902 1.00 96.31 369 PRO A O 1
ATOM 3109 N N . LYS A 1 370 ? -43.042 -8.644 48.897 1.00 95.75 370 LYS A N 1
ATOM 3110 C CA . LYS A 1 370 ? -42.068 -8.540 50.004 1.00 95.75 370 LYS A CA 1
ATOM 3111 C C . LYS A 1 370 ? -40.748 -9.315 49.796 1.00 95.75 370 LYS A C 1
ATOM 3113 O O . LYS A 1 370 ? -40.054 -9.593 50.767 1.00 95.75 370 LYS A O 1
ATOM 3118 N N . ARG A 1 371 ? -40.397 -9.676 48.556 1.00 97.31 371 ARG A N 1
ATOM 3119 C CA . ARG A 1 371 ? -39.196 -10.460 48.187 1.00 97.31 371 ARG A CA 1
ATOM 3120 C C . ARG A 1 371 ? -38.315 -9.748 47.161 1.00 97.31 371 ARG A C 1
ATOM 3122 O O . ARG A 1 371 ? -37.636 -10.386 46.359 1.00 97.31 371 ARG A O 1
ATOM 3129 N N . TRP A 1 372 ? -38.350 -8.422 47.171 1.00 98.25 372 TRP A N 1
ATOM 3130 C CA . TRP A 1 372 ? -37.497 -7.608 46.323 1.00 98.25 372 TRP A CA 1
ATOM 3131 C C . TRP A 1 372 ? -37.033 -6.348 47.048 1.00 98.25 372 TRP A C 1
ATOM 3133 O O . TRP A 1 372 ? -37.675 -5.896 48.000 1.00 98.25 372 TRP A O 1
ATOM 3143 N N . PHE A 1 373 ? -35.905 -5.795 46.609 1.00 98.44 373 PHE A N 1
ATOM 3144 C CA . PHE A 1 373 ? -35.386 -4.528 47.118 1.00 98.44 373 PHE A CA 1
ATOM 3145 C C . PHE A 1 373 ? -34.563 -3.784 46.060 1.00 98.44 373 PHE A C 1
ATOM 3147 O O . PHE A 1 373 ? -34.073 -4.376 45.099 1.00 98.44 373 PHE A O 1
ATOM 3154 N N . PHE A 1 374 ? -34.404 -2.477 46.266 1.00 98.31 374 PHE A N 1
ATOM 3155 C CA . PHE A 1 374 ? -33.562 -1.612 45.450 1.00 98.31 374 PHE A CA 1
ATOM 3156 C C . PHE A 1 374 ? -32.111 -1.593 45.941 1.00 98.31 374 PHE A C 1
ATOM 3158 O O . PHE A 1 374 ? -31.849 -1.431 47.138 1.00 98.31 374 PHE A O 1
ATOM 3165 N N . VAL A 1 375 ? -31.163 -1.619 45.011 1.00 98.31 375 VAL A N 1
ATOM 3166 C CA . VAL A 1 375 ? -29.760 -1.253 45.226 1.00 98.31 375 VAL A CA 1
ATOM 3167 C C . VAL A 1 375 ? -29.500 0.062 44.507 1.00 98.31 375 VAL A C 1
ATOM 3169 O O . VAL A 1 375 ? -29.527 0.123 43.284 1.00 98.31 375 VAL A O 1
ATOM 3172 N N . VAL A 1 376 ? -29.217 1.128 45.253 1.00 97.69 376 VAL A N 1
ATOM 3173 C CA . VAL A 1 376 ? -28.937 2.442 44.655 1.00 97.69 376 VAL A CA 1
ATOM 3174 C C . VAL A 1 376 ? -27.435 2.683 44.517 1.00 97.69 376 VAL A C 1
ATOM 3176 O O . VAL A 1 376 ? -26.664 2.456 45.457 1.00 97.69 376 VAL A O 1
ATOM 3179 N N . SER A 1 377 ? -27.008 3.191 43.357 1.00 95.19 377 SER A N 1
ATOM 3180 C CA . SER A 1 377 ? -25.602 3.549 43.120 1.00 95.19 377 SER A CA 1
ATOM 3181 C C . SER A 1 377 ? -25.181 4.799 43.903 1.00 95.19 377 SER A C 1
ATOM 3183 O O . SER A 1 377 ? -24.042 4.892 44.363 1.00 95.19 377 SER A O 1
ATOM 3185 N N . ASN A 1 378 ? -26.109 5.744 44.096 1.00 95.50 378 ASN A N 1
ATOM 3186 C CA . ASN A 1 378 ? -25.883 7.013 44.782 1.00 95.50 378 ASN A CA 1
ATOM 3187 C C . ASN A 1 378 ? -26.569 7.034 46.158 1.00 95.50 378 ASN A C 1
ATOM 3189 O O . ASN A 1 378 ? -27.797 6.980 46.263 1.00 95.50 378 ASN A O 1
ATOM 3193 N N . ARG A 1 379 ? -25.768 7.195 47.220 1.00 95.12 379 ARG A N 1
ATOM 3194 C CA . ARG A 1 379 ? -26.224 7.279 48.618 1.00 95.12 379 ARG A CA 1
ATOM 3195 C C . ARG A 1 379 ? -27.286 8.358 48.844 1.00 95.12 379 ARG A C 1
ATOM 3197 O O . ARG A 1 379 ? -28.220 8.125 49.608 1.00 95.12 379 ARG A O 1
ATOM 3204 N N . ASN A 1 380 ? -27.183 9.498 48.166 1.00 96.38 380 ASN A N 1
ATOM 3205 C CA . ASN A 1 380 ? -28.099 10.626 48.355 1.00 96.38 380 ASN A CA 1
ATOM 3206 C C . ASN A 1 380 ? -29.513 10.325 47.833 1.00 96.38 380 ASN A C 1
ATOM 3208 O O . ASN A 1 380 ? -30.482 10.941 48.268 1.00 96.38 380 ASN A O 1
ATOM 3212 N N . LEU A 1 381 ? -29.650 9.345 46.935 1.00 95.81 381 LEU A N 1
ATOM 3213 C CA . LEU A 1 381 ? -30.941 8.933 46.386 1.00 95.81 381 LEU A CA 1
ATOM 3214 C C . LEU A 1 381 ? -31.641 7.884 47.254 1.00 95.81 381 LEU A C 1
ATOM 3216 O O . LEU A 1 381 ? -32.844 7.677 47.109 1.00 95.81 381 LEU A O 1
ATOM 3220 N N . GLN A 1 382 ? -30.930 7.252 48.194 1.00 96.62 382 GLN A N 1
ATOM 3221 C CA . GLN A 1 382 ? -31.485 6.176 49.017 1.00 96.62 382 GLN A CA 1
ATOM 3222 C C . GLN A 1 382 ? -32.746 6.616 49.772 1.00 96.62 382 GLN A C 1
ATOM 3224 O O . GLN A 1 382 ? -33.726 5.878 49.815 1.00 96.62 382 GLN A O 1
ATOM 3229 N N . ALA A 1 383 ? -32.740 7.820 50.352 1.00 97.19 383 ALA A N 1
ATOM 3230 C CA . ALA A 1 383 ? -33.887 8.347 51.092 1.00 97.19 383 ALA A CA 1
ATOM 3231 C C . ALA A 1 383 ? -35.136 8.504 50.209 1.00 97.19 383 ALA A C 1
ATOM 3233 O O . ALA A 1 383 ? -36.253 8.315 50.682 1.00 97.19 383 ALA A O 1
ATOM 3234 N N . GLN A 1 384 ? -34.949 8.806 48.923 1.00 97.38 384 GLN A N 1
ATOM 3235 C CA . GLN A 1 384 ? -36.047 8.962 47.973 1.00 97.38 384 GLN A CA 1
ATOM 3236 C C . GLN A 1 384 ? -36.620 7.598 47.567 1.00 97.38 384 GLN A C 1
ATOM 3238 O O . GLN A 1 384 ? -37.834 7.418 47.606 1.00 97.38 384 GLN A O 1
ATOM 3243 N N . TYR A 1 385 ? -35.759 6.617 47.270 1.00 97.75 385 TYR A N 1
ATOM 3244 C CA . TYR A 1 385 ? -36.184 5.255 46.915 1.00 97.75 385 TYR A CA 1
ATOM 3245 C C . TYR A 1 385 ? -36.830 4.491 48.083 1.00 97.75 385 TYR A C 1
ATOM 3247 O O . TYR A 1 385 ? -37.756 3.714 47.858 1.00 97.75 385 TYR A O 1
ATOM 3255 N N . LYS A 1 386 ? -36.444 4.776 49.338 1.00 97.44 386 LYS A N 1
ATOM 3256 C CA . LYS A 1 386 ? -37.060 4.176 50.541 1.00 97.44 386 LYS A CA 1
ATOM 3257 C C . LYS A 1 386 ? -38.578 4.366 50.625 1.00 97.44 386 LYS A C 1
ATOM 3259 O O . LYS A 1 386 ? -39.241 3.560 51.268 1.00 97.44 386 LYS A O 1
ATOM 3264 N N . LYS A 1 387 ? -39.133 5.396 49.975 1.00 97.06 387 LYS A N 1
ATOM 3265 C CA . LYS A 1 387 ? -40.587 5.630 49.906 1.00 97.06 387 LYS A CA 1
ATOM 3266 C C . LYS A 1 387 ? -41.331 4.557 49.101 1.00 97.06 387 LYS A C 1
ATOM 3268 O O . LYS A 1 387 ? -42.539 4.425 49.250 1.00 97.06 387 LYS A O 1
ATOM 3273 N N . TYR A 1 388 ? -40.622 3.808 48.256 1.00 97.19 388 TYR A N 1
ATOM 3274 C CA . TYR A 1 388 ? -41.198 2.835 47.327 1.00 97.19 388 TYR A CA 1
ATOM 3275 C C . TYR A 1 388 ? -40.941 1.375 47.720 1.00 97.19 388 TYR A C 1
ATOM 3277 O O . TYR A 1 388 ? -41.589 0.481 47.180 1.00 97.19 388 TYR A O 1
ATOM 3285 N N . GLY A 1 389 ? -40.011 1.114 48.643 1.00 96.25 389 GLY A N 1
ATOM 3286 C CA . GLY A 1 389 ? -39.677 -0.239 49.081 1.00 96.25 389 GLY A CA 1
ATOM 3287 C C . GLY A 1 389 ? -38.362 -0.323 49.853 1.00 96.25 389 GLY A C 1
ATOM 3288 O O . GLY A 1 389 ? -37.697 0.682 50.129 1.00 96.25 389 GLY A O 1
ATOM 3289 N N . ILE A 1 390 ? -37.963 -1.552 50.193 1.00 97.75 390 ILE A N 1
ATOM 3290 C CA . ILE A 1 390 ? -36.668 -1.823 50.827 1.00 97.75 390 ILE A CA 1
ATOM 3291 C C . ILE A 1 390 ? -35.570 -1.312 49.888 1.00 97.75 390 ILE A C 1
ATOM 3293 O O . ILE A 1 390 ? -35.573 -1.611 48.700 1.00 97.75 390 ILE A O 1
ATOM 3297 N N . THR A 1 391 ? -34.649 -0.502 50.409 1.00 98.25 391 THR A N 1
ATOM 3298 C CA . THR A 1 391 ? -33.607 0.149 49.604 1.00 98.25 391 THR A CA 1
ATOM 3299 C C . THR A 1 391 ? -32.277 0.132 50.344 1.00 98.25 391 THR A C 1
ATOM 3301 O O . THR A 1 391 ? -32.178 0.613 51.480 1.00 98.25 391 THR A O 1
ATOM 3304 N N . THR A 1 392 ? -31.226 -0.334 49.678 1.00 98.25 392 THR A N 1
ATOM 3305 C CA . THR A 1 392 ? -29.871 -0.415 50.226 1.00 98.25 392 THR A CA 1
ATOM 3306 C C . THR A 1 392 ? -28.832 0.257 49.333 1.00 98.25 392 THR A C 1
ATOM 3308 O O . THR A 1 392 ? -29.066 0.529 48.157 1.00 98.25 392 THR A O 1
ATOM 3311 N N . GLN A 1 393 ? -27.677 0.563 49.918 1.00 97.62 393 GLN A N 1
ATOM 3312 C CA . GLN A 1 393 ? -26.518 1.087 49.196 1.00 97.62 393 GLN A CA 1
ATOM 3313 C C . GLN A 1 393 ? -25.637 -0.073 48.724 1.00 97.62 393 GLN A C 1
ATOM 3315 O O . GLN A 1 393 ? -25.622 -1.137 49.342 1.00 97.62 393 GLN A O 1
ATOM 3320 N N . ARG A 1 394 ? -2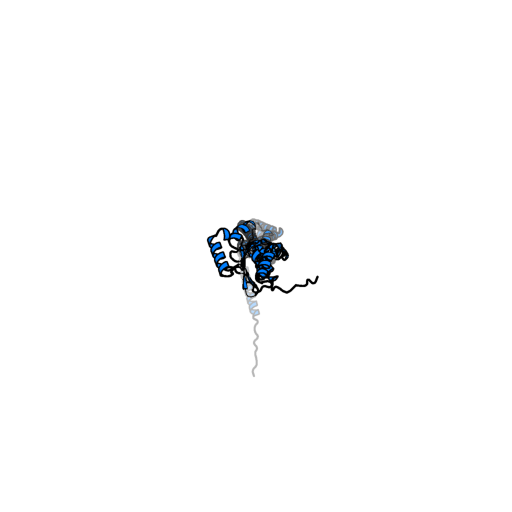4.826 0.164 47.689 1.00 96.94 394 ARG A N 1
ATOM 3321 C CA . ARG A 1 394 ? -23.881 -0.818 47.121 1.00 96.94 394 ARG A CA 1
ATO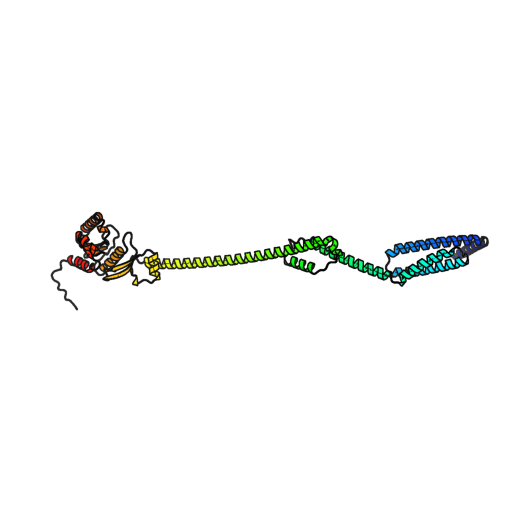M 3322 C C . ARG A 1 394 ? -22.961 -1.526 48.136 1.00 96.94 394 ARG A C 1
ATOM 3324 O O . ARG A 1 394 ? -22.627 -2.685 47.936 1.00 96.94 394 ARG A O 1
ATOM 3331 N N . ASN A 1 395 ? -22.592 -0.874 49.241 1.00 97.44 395 ASN A N 1
ATOM 3332 C CA . ASN A 1 395 ? -21.751 -1.453 50.302 1.00 97.44 395 ASN A CA 1
ATOM 3333 C C . ASN A 1 395 ? -22.515 -2.259 51.366 1.00 97.44 395 ASN A C 1
ATOM 3335 O O . ASN A 1 395 ? -21.885 -2.924 52.179 1.00 97.44 395 ASN A O 1
ATOM 3339 N N . ARG A 1 396 ? -23.852 -2.211 51.371 1.00 97.81 396 ARG A N 1
ATOM 3340 C CA . ARG A 1 396 ? -24.719 -2.909 52.337 1.00 97.81 396 ARG A CA 1
ATOM 3341 C C . ARG A 1 396 ? -25.614 -3.963 51.684 1.00 97.81 396 ARG A C 1
ATOM 3343 O O . ARG A 1 396 ? -26.534 -4.474 52.325 1.00 97.81 396 ARG A O 1
ATOM 3350 N N . VAL A 1 397 ? -25.361 -4.296 50.415 1.00 98.00 397 VAL A N 1
ATOM 3351 C CA . VAL A 1 397 ? -26.136 -5.303 49.669 1.00 98.00 397 VAL A CA 1
ATOM 3352 C C . VAL A 1 397 ? -26.061 -6.662 50.361 1.00 98.00 397 VAL A C 1
ATOM 3354 O O . VAL A 1 397 ? -27.101 -7.257 50.605 1.00 98.00 397 VAL A O 1
ATOM 3357 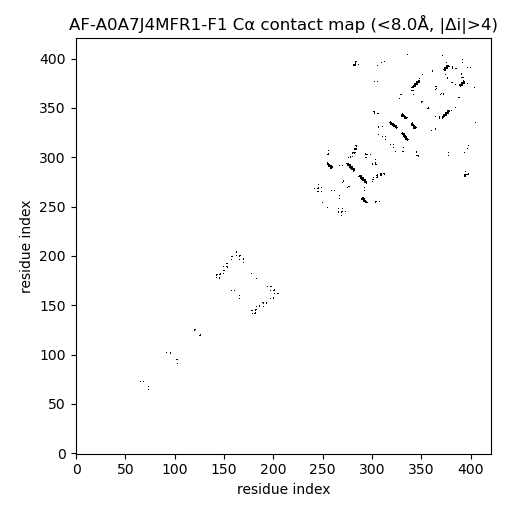N N . SER A 1 398 ? -24.863 -7.096 50.765 1.00 97.81 398 SER A N 1
ATOM 3358 C CA . SER A 1 398 ? -24.641 -8.374 51.465 1.00 97.81 398 SER A CA 1
ATOM 3359 C C . SER A 1 398 ? -25.443 -8.476 52.771 1.00 97.81 398 SER A C 1
ATOM 3361 O O . SER A 1 398 ? -26.204 -9.423 52.945 1.00 97.81 398 SER A O 1
ATOM 3363 N N . GLU A 1 399 ? -25.386 -7.455 53.637 1.00 97.56 399 GLU A N 1
ATOM 3364 C CA . GLU A 1 399 ? -26.163 -7.411 54.890 1.00 97.56 399 GLU A CA 1
ATOM 3365 C C . GLU A 1 399 ? -27.680 -7.422 54.640 1.00 97.56 399 GLU A C 1
ATOM 3367 O O . GLU A 1 399 ? -28.452 -8.004 55.401 1.00 97.56 399 GLU A O 1
ATOM 3372 N N . THR A 1 400 ? -28.121 -6.736 53.581 1.00 97.50 400 THR A N 1
ATOM 3373 C CA . THR A 1 400 ? -29.544 -6.636 53.225 1.00 97.50 400 THR A CA 1
ATOM 3374 C C . THR A 1 400 ? -30.056 -7.962 52.671 1.00 97.50 400 THR A C 1
ATOM 3376 O O . THR A 1 400 ? -31.138 -8.397 53.061 1.00 97.50 400 THR A O 1
ATOM 3379 N N . LEU A 1 401 ? -29.262 -8.620 51.819 1.00 96.75 401 LEU A N 1
ATOM 3380 C CA . LEU A 1 401 ? -29.531 -9.963 51.313 1.00 96.75 401 LEU A CA 1
ATOM 3381 C C . LEU A 1 401 ? -29.646 -10.955 52.462 1.00 96.75 401 LEU A C 1
ATOM 3383 O O . LEU A 1 401 ? -30.677 -11.605 52.580 1.00 96.75 401 LEU A O 1
ATOM 3387 N N . GLN A 1 402 ? -28.656 -11.003 53.354 1.00 96.62 402 GLN A N 1
ATOM 3388 C CA . GLN A 1 402 ? -28.671 -11.905 54.502 1.00 96.62 402 GLN A CA 1
ATOM 3389 C C . GLN A 1 402 ? -29.948 -11.739 55.338 1.00 96.62 402 GLN A C 1
ATOM 3391 O O . GLN A 1 402 ? -30.671 -12.708 55.554 1.00 96.62 402 GLN A O 1
ATOM 3396 N N . LYS A 1 403 ? -30.295 -10.501 55.716 1.00 96.12 403 LYS A N 1
ATOM 3397 C CA . LYS A 1 403 ? -31.532 -10.217 56.466 1.00 96.12 403 LYS A CA 1
ATOM 3398 C C . LYS A 1 403 ? -32.792 -10.635 55.707 1.00 96.12 403 LYS A C 1
ATOM 3400 O O . LYS A 1 403 ? -33.741 -11.124 56.316 1.00 96.12 403 LYS A O 1
ATOM 3405 N N . MET A 1 404 ? -32.835 -10.414 54.394 1.00 95.12 404 MET A N 1
ATOM 3406 C CA . MET A 1 404 ? -33.986 -10.780 53.567 1.00 95.12 404 MET A CA 1
ATOM 3407 C C . MET A 1 404 ? -34.162 -12.302 53.488 1.00 95.12 404 MET A C 1
ATOM 3409 O O . MET A 1 404 ? -35.287 -12.790 53.585 1.00 95.12 404 MET A O 1
ATOM 3413 N N . LEU A 1 405 ? -33.067 -13.049 53.345 1.00 94.56 405 LEU A N 1
ATOM 3414 C CA . LEU A 1 405 ? -33.090 -14.508 53.248 1.00 94.56 405 LEU A CA 1
ATOM 3415 C C . LEU A 1 405 ? -33.402 -15.153 54.611 1.00 94.56 405 LEU A C 1
ATOM 3417 O O . LEU A 1 405 ? -34.302 -15.987 54.694 1.00 94.56 405 LEU A O 1
ATOM 3421 N N . GLU A 1 406 ? -32.787 -14.679 55.701 1.00 91.56 406 GLU A N 1
ATOM 3422 C CA . GLU A 1 406 ? -33.018 -15.185 57.065 1.00 91.56 406 GLU A CA 1
ATOM 3423 C C . GLU A 1 406 ? -34.465 -14.993 57.541 1.00 91.56 406 GLU A C 1
ATOM 3425 O O . GLU A 1 406 ? -35.062 -15.922 58.080 1.00 91.56 406 GLU A O 1
ATOM 3430 N N . ASN A 1 407 ? -35.074 -13.829 57.284 1.00 82.00 407 ASN A N 1
ATOM 3431 C CA . ASN A 1 407 ? -36.461 -13.546 57.683 1.00 82.00 407 ASN A CA 1
ATOM 3432 C C . ASN A 1 407 ? -37.505 -14.410 56.957 1.00 82.00 407 ASN A C 1
ATOM 3434 O O . ASN A 1 407 ? -38.679 -14.408 57.331 1.00 82.00 407 ASN A O 1
ATOM 3438 N N . THR A 1 408 ? -37.110 -15.138 55.910 1.00 74.94 408 THR A N 1
ATOM 3439 C CA . THR A 1 408 ? -38.024 -16.029 55.186 1.00 74.94 408 THR A CA 1
ATOM 3440 C C . THR A 1 408 ? -38.141 -17.405 55.853 1.00 74.94 408 THR A C 1
ATOM 3442 O O . THR A 1 408 ? -39.083 -18.150 55.567 1.00 74.94 408 THR A O 1
ATOM 3445 N N . HIS A 1 409 ? -37.236 -17.716 56.783 1.00 64.44 409 HIS A N 1
ATOM 3446 C CA . HIS A 1 409 ? -37.355 -18.857 57.675 1.00 64.44 409 HIS A CA 1
ATOM 3447 C C . HIS A 1 409 ? -37.875 -18.381 59.027 1.00 64.44 409 HIS A C 1
ATOM 3449 O O . HIS A 1 409 ? -37.158 -17.666 59.729 1.00 64.44 409 HIS A O 1
ATOM 3455 N N . PRO A 1 410 ? -39.068 -18.807 59.479 1.00 57.47 410 PRO A N 1
ATOM 3456 C CA . PRO A 1 410 ? -39.281 -18.845 60.914 1.00 57.47 410 PRO A CA 1
ATOM 3457 C C . PRO A 1 410 ? -38.154 -19.720 61.464 1.00 57.47 410 PRO A C 1
ATOM 3459 O O . PRO A 1 410 ? -38.013 -20.871 61.039 1.00 57.47 410 PRO A O 1
ATOM 3462 N N . LYS A 1 411 ? -37.292 -19.162 62.328 1.00 52.09 411 LYS A N 1
ATOM 3463 C CA . LYS A 1 411 ? -36.302 -19.959 63.060 1.00 52.09 411 LYS A CA 1
ATOM 3464 C C . LYS A 1 411 ? -37.066 -21.171 63.579 1.00 52.09 411 LYS A C 1
ATOM 3466 O O . LYS A 1 411 ? -37.992 -20.988 64.365 1.00 52.09 411 LYS A O 1
ATOM 3471 N N . LYS A 1 412 ? -36.725 -22.381 63.115 1.00 47.91 412 LYS A N 1
ATOM 3472 C CA . LYS A 1 412 ? -37.144 -23.602 63.804 1.00 47.91 412 LYS A CA 1
ATOM 3473 C C . LYS A 1 412 ? -36.610 -23.434 65.220 1.00 47.91 412 LYS A C 1
ATOM 3475 O O . LYS A 1 412 ? -35.410 -23.552 65.457 1.00 47.91 412 LYS A O 1
ATOM 3480 N N . THR A 1 413 ? -37.481 -23.012 66.124 1.00 44.09 413 THR A N 1
ATOM 3481 C CA . THR A 1 413 ? -37.220 -22.892 67.549 1.00 44.09 413 THR A CA 1
ATOM 3482 C C . THR A 1 413 ? -36.778 -24.274 68.012 1.00 44.09 413 THR A C 1
ATOM 3484 O O . THR A 1 413 ? -37.611 -25.171 68.070 1.00 44.09 413 THR A O 1
ATOM 3487 N N . GLY A 1 414 ? -35.477 -24.480 68.252 1.00 49.50 414 GLY A N 1
ATOM 3488 C CA . GLY A 1 414 ? -35.015 -25.715 68.896 1.00 49.50 414 GLY A CA 1
ATOM 3489 C C . GLY A 1 414 ? -33.740 -26.400 68.404 1.00 49.50 414 GLY A C 1
ATOM 3490 O O . GLY A 1 414 ? -33.568 -27.560 68.751 1.00 49.50 414 GLY A O 1
ATOM 3491 N N . VAL A 1 415 ? -32.822 -25.764 67.664 1.00 49.72 415 VAL A N 1
ATOM 3492 C CA . VAL A 1 415 ? -31.480 -26.361 67.462 1.00 49.72 415 VAL A CA 1
ATOM 3493 C C . VAL A 1 415 ? -30.392 -25.341 67.790 1.00 49.72 415 VAL A C 1
ATOM 3495 O O . VAL A 1 415 ? -30.093 -24.448 66.998 1.00 49.72 415 VAL A O 1
ATOM 3498 N N . LYS A 1 416 ? -29.817 -25.459 68.995 1.00 44.38 416 LYS A N 1
ATOM 3499 C CA . LYS A 1 416 ? -28.582 -24.768 69.392 1.00 44.38 416 LYS A CA 1
ATOM 3500 C C . LYS A 1 416 ? -27.465 -25.229 68.449 1.00 44.38 416 LYS A C 1
ATOM 3502 O O . LYS A 1 416 ? -27.050 -26.380 68.523 1.00 44.38 416 LYS A O 1
ATOM 3507 N N . ARG A 1 417 ? -26.978 -24.350 67.569 1.00 43.94 417 ARG A N 1
ATOM 3508 C CA . ARG A 1 417 ? -25.703 -24.577 66.872 1.00 43.94 417 ARG A CA 1
ATOM 3509 C C . ARG A 1 417 ? -24.589 -24.476 67.912 1.00 43.94 417 ARG A C 1
ATOM 3511 O O . ARG A 1 417 ? -24.373 -23.399 68.461 1.00 43.94 417 ARG A O 1
ATOM 3518 N N . GLN A 1 418 ? -23.939 -25.597 68.209 1.00 48.09 418 GLN A N 1
ATOM 3519 C CA . GLN A 1 418 ? -22.632 -25.587 68.856 1.00 48.09 418 GLN A CA 1
ATOM 3520 C C . GLN A 1 418 ? -21.649 -24.939 67.875 1.00 48.09 418 GLN A C 1
ATOM 3522 O O . GLN A 1 418 ? -21.531 -25.380 66.733 1.00 48.09 418 GLN A O 1
ATOM 3527 N N . HIS A 1 419 ? -21.028 -23.843 68.305 1.00 48.72 419 HIS A N 1
ATOM 3528 C CA . HIS A 1 419 ? -19.850 -23.292 67.650 1.00 48.72 419 HIS A CA 1
ATOM 3529 C C . HIS A 1 419 ? -18.715 -24.300 67.844 1.00 48.72 419 HIS A C 1
ATOM 3531 O O . HIS A 1 419 ? -18.410 -24.656 68.979 1.00 48.72 419 HIS A O 1
ATOM 3537 N N . THR A 1 420 ? -18.140 -24.784 66.752 1.00 51.22 420 THR A N 1
ATOM 3538 C CA . THR A 1 420 ? -16.794 -25.360 66.759 1.00 51.22 420 THR A CA 1
ATOM 3539 C C . THR A 1 420 ? -15.849 -24.270 66.279 1.00 51.22 420 THR A C 1
ATOM 3541 O O . THR A 1 420 ? -16.113 -23.668 65.232 1.00 51.22 420 THR A O 1
ATOM 3544 N N . ASP A 1 421 ? -14.848 -24.000 67.112 1.00 56.06 421 ASP A N 1
ATOM 3545 C CA . ASP A 1 421 ? -13.807 -22.980 66.949 1.00 56.06 421 ASP A CA 1
ATOM 3546 C C . ASP A 1 421 ? -12.891 -23.219 65.741 1.00 56.06 421 ASP A C 1
ATOM 3548 O O . ASP A 1 421 ? -12.695 -24.402 65.362 1.00 56.06 421 ASP A O 1
#

Sequence (421 aa):
MTNAKDSQTENPNIYYAIILLATGLIIYKWFTEVDKTILINNLIRIGIGILIVLWFFAIIFFYIRGNILQKKKAKIISQILIHTTNFIIILLFIYRISHPHIVSISFILHGSIALILFLYYNYNIPKDIIRLRQEYNTKKFHSRAEKNEIFGLIHTNLDNIGLDELKRKKEYFRSKKYSGEALGQFHKEFESKLQELNYKIKKKLLESEINQIQMTKNIEQKELDKIQTERNEILMNENSKNAVKEYNLTHRTENVILSQRLTKEEKNILRKSKHKQVNEYCAYQKKILTAFVRPIMNHSATHTFLVWSVKRLLEDFDVTKIEEHDTKDADITFIHYNKKYAIEIETGTLLRKERQLKNKVHYLNNKYPKRWFFVVSNRNLQAQYKKYGITTQRNRVSETLQKMLENTHPKKTGVKRQHTD

Solvent-accessible surface area (backbone atoms only — not comparable to full-atom values): 24020 Å² total; per-residue (Å²): 143,86,81,88,80,91,79,86,80,81,67,70,67,60,59,53,53,53,52,51,54,52,51,51,51,52,53,52,53,54,63,72,73,50,72,64,70,63,57,50,53,51,51,50,54,51,52,51,51,52,50,52,52,54,50,51,50,50,49,53,51,46,61,66,44,64,80,72,63,61,75,75,60,54,57,56,51,50,52,50,50,50,53,54,50,51,49,50,51,51,52,52,52,58,52,30,79,78,44,72,86,78,47,65,67,58,50,54,56,51,50,52,53,50,50,52,52,49,51,48,65,72,67,46,49,64,57,55,52,48,48,53,50,47,53,50,51,50,51,52,48,51,33,50,53,48,33,52,53,52,51,50,57,59,70,50,74,68,85,84,52,52,65,68,56,50,52,50,51,52,51,54,62,70,72,54,85,76,54,68,83,33,37,62,92,43,45,70,56,47,52,50,43,54,51,51,50,52,51,52,46,54,50,53,52,51,53,51,51,52,52,50,54,51,51,51,52,54,52,54,51,53,51,51,54,50,53,54,51,56,51,51,52,52,52,52,51,53,51,50,51,49,50,53,52,48,44,66,68,62,65,47,94,57,56,62,43,58,48,88,82,48,54,76,65,56,52,51,50,39,51,73,70,66,27,43,77,46,79,43,68,28,46,52,80,71,42,76,42,54,27,37,18,46,45,59,89,90,46,48,45,68,51,48,49,45,53,55,21,47,54,60,39,48,71,79,45,93,56,43,75,78,41,78,42,95,63,94,60,48,42,32,32,32,31,45,93,94,39,66,33,36,36,36,74,40,79,63,71,53,72,82,38,55,70,59,42,52,52,48,47,52,50,46,48,72,75,24,68,94,34,51,37,37,36,28,74,47,73,86,51,42,74,64,50,45,79,74,43,57,57,39,40,49,88,41,44,64,65,50,50,50,54,58,57,52,71,71,46,78,76,75,85,83,73,86,78,78,84,79,134

Radius of gyration: 76.4 Å; Cα contacts (8 Å, |Δi|>4): 301; chains: 1; bounding box: 126×86×200 Å

Secondary structure (DSSP, 8-state):
-----PPPPP-HHHHHHHHHHHHHHHHHHHHHHS-HHHHHHHHHHHHHHHHHHHHHHHHHHHHHHHTT--HHHHHHHHHHHHHHHHHHHHHHHHHHHH-TTSSHHHHHHHHHHHHHHHHHHHT-HHHHHHHHHHHHHHHHHHHHHHHHHHHHHHT--STTS-HHHHHHHHHHHHH----HHHHTTTHHHHHHHHHHHHHHHHHHHHHHHHHHHHHHHHHHHHHHHHHHHHHHHHHHHHHHHHHHHHHHHHSSS-SEEEGGG--HHHHHHHHHTTPEEEEEEETTTTEEEEEEE---TT--HHHHHHHHHHHHHHTTSS-EEEEE-SSSS-SEEEEETTEEEEEEEE-SSGGG-HHHHHHHHHHHHHHSTT-EEEEESSGGGHHHHTTTS-EEETTSHHHHHHHHHHTTS---TT---PPP-